Protein 1OE8 (pdb70)

Solvent-accessible surface area: 20324 Å² total; per-residue (Å²): 136,91,26,38,1,4,15,75,50,35,74,14,68,0,3,8,0,20,0,0,3,23,15,25,46,39,139,52,78,82,62,174,14,52,76,157,55,60,100,138,36,92,108,82,7,62,45,13,82,35,8,0,0,57,32,42,43,132,141,43,116,68,156,78,14,23,28,7,18,1,0,0,16,29,10,0,75,74,68,164,11,5,28,69,75,62,95,56,17,17,52,0,2,31,4,2,14,5,0,26,45,0,8,63,13,22,51,96,2,58,163,87,97,117,120,74,71,82,113,34,18,153,132,7,20,125,26,128,2,33,78,4,0,77,16,0,8,101,14,19,121,75,24,132,11,138,2,8,10,7,83,172,22,8,0,0,0,0,4,0,3,10,0,17,20,6,1,42,76,24,50,168,105,37,6,89,83,118,21,90,44,7,89,107,5,72,103,25,0,58,84,58,9,99,129,0,28,138,37,11,83,105,86,116,84,101,89,26,45,0,5,17,78,44,39,72,14,67,0,2,8,0,20,0,0,3,22,14,24,46,36,137,51,78,80,54,173,10,50,76,158,48,67,103,134,30,92,108,80,6,61,45,12,82,35,7,0,0,59,25,40,44,102,139,45,122,67,156,78,15,23,28,7,15,2,0,0,17,23,8,0,77,85,68,160,10,4,27,71,76,59,93,55,17,18,53,0,2,32,3,1,14,5,0,35,42,0,9,58,14,22,52,93,1,54,168,93,94,142,111,76,62,89,101,26,10,156,129,7,21,127,26,125,2,34,78,4,0,79,18,0,9,110,15,18,138,73,25,133,12,138,3,7,10,8,70,155,21,6,0,0,0,0,6,0,4,11,0,18,21,6,1,44,71,19,47,168,105,35,7,86,83,120,26,88,50,8,88,106,5,72,105,29,0,54,85,55,6,102,132,0,29,136,36,11,81,102,84,118

Sequence (409 aa):
DHIKVIYFNGRGRAESIRMTLVAAGVNYEDERISFQDWPKIKPTIPGGRLPAVKITDNHGHVKWMVESLAIARYMAKKHHMMGGTEEEYYNVEKLIGQAEDLEHEYYKTLMKPEEEKQKIIKEILNGKVPVLLDIICESLKASTGKLAVGDKVTLADLVLIAVIDHVTDLDKEFLTGKYPEIHKHRENLLASSPRLAKYLSDRAGDHIKVIYFNGRGRAESIRMTLVAAGVNYEDERISFQDWPKIKPTIPGGRLPAVKITDNHGHVKWMVESLAIARYMAKKHHMMGGTEEEYYNVEKLIGQAEDLEHEYYKTLMKPEEEKQKIIKEILNGKVPVLLDIICESLKASTGKLAVGDKVTLADLVLIAVIDHVTDLDKEFLTGKYPEIHKHRENLLASSPRLAKYLSDRA

InterPro domains:
  IPR004045 Glutathione S-transferase, N-terminal [PF02798] (8-79)
  IPR004045 Glutathione S-transferase, N-terminal [PS50404] (4-86)
  IPR004046 Glutathione S-transferase, C-terminal [PF00043] (103-194)
  IPR010987 Glutathione S-transferase, C-terminal-like [PS50405] (88-211)
  IPR036249 Thioredoxin-like superfamily [SSF52833] (5-83)
  IPR036282 Glutathione S-transferase, C-terminal domain superfamily [SSF47616] (85-206)
  IPR040079 Glutathione transferase family [SFLDS00019] (5-209)
  IPR050213 Glutathione S-transferase superfamily [PTHR11571] (6-206)

Secondary structure (DSSP, 8-state):
-EEEEEES-TTSTTHHHHHHHHHTT---EEEEPPTTTHHHHGGGSTTS-S-EEEEE-TT--EEEEESHHHHHHHHHHHTT-S-SSHHHHHHHHHHHHHHHHHHHHHHTTTT--HHHHHHHHHHHHTTHHHHHHHHHHHHHHT-SSSSSSTTS--HHHHHHHHHHHHHHHH-TTTTTTS-HHHHHHHHHHHHH-HHHHHHHHHH-/--EEEEEES-TTSTTHHHHHHHHHHT---EEEEPPTTTHHHHGGGSTTS-S-EEEEE-TT--EEEEESHHHHHHHHHHHTT-S-SSHHHHHHHHHHHHHHHHHHHHHHTTTT--HHHHHHHHHHHHTTHHHHHHHHHHHHHHT-SSSSSSTTS--HHHHHHHHHHHHHHHH-TTTTTTS-HHHHHHHHHHHHH-HHHHHHHHHH-

Nearest PDB structures (foldseek):
  2f8f-assembly1_A  TM=1.004E+00  e=6.277E-33  Schistosoma haematobium
  2c8u-assembly1_B  TM=1.002E+00  e=1.336E-32  Schistosoma haematobium
  2caq-assembly1_A-2  TM=9.866E-01  e=1.571E-32  Schistosoma haematobium
  8bhz-assembly1_A-2  TM=1.003E+00  e=1.687E-31  Schistosoma haematobium
  1u3i-assembly1_A-2  TM=9.845E-01  e=4.704E-31  Schistosoma mansoni

Foldseek 3Di:
DAKEWEEADPQPLQQLVVLLCLLLVHDYHYHHDYPVCLVVCQVVAVVSDDGKMWDQPPVRDIDIGDDRVVNSVVSLVVRVQCDDDVVLNVLLVVLLVLLVVLVVLLVVQPPDPPVVNLVSLVVPLVHVNVVSLVVNLVCLVPAPDQASHHQAHHSSRSSNVSSVVSNCVSPVCSPPPHSPSSVSNVVSVCVRGVSVVVVVVVVD/DKAKEWEEADPQPLQQLVVLLCLQLVHDYHYHHDYPVCLVPCQVVAVVSDDGKMWMQDPVRDIDIGDDRVVNSVVSQVVRVACDDDVVLNVLLVVLLVLLVVLVVLLVVLPPDPPVVNLVSLVVPLVHCNVVSLVVNLVCLVPAPDQASHHLDHHSSRSSVVSSVVSNCVSPVCSCPPHSVSSVSNVVSVCVRGVSSVCVVVVSD

Radius of gyration: 21.09 Å; Cα contacts (8 Å, |Δi|>4): 585; chains: 2; bounding box: 50×52×49 Å

CATH classification: 3.40.30.10 (+1 more: 1.20.1050.10)

Structure (mmCIF, N/CA/C/O backbone):
data_1OE8
#
_entry.id   1OE8
#
_cell.length_a   53.142
_cell.length_b   77.705
_cell.length_c   53.195
_cell.angle_alpha   90.00
_cell.angle_beta   93.40
_cell.angle_gamma   90.00
#
_symmetry.space_group_name_H-M   'P 1 21 1'
#
loop_
_entity.id
_entity.type
_entity.pdbx_description
1 polymer 'GLUTATHIONE S-TRANSFERASE'
2 non-polymer GLUTATHIONE
3 water water
#
loop_
_atom_site.group_PDB
_atom_site.id
_atom_site.type_symbol
_atom_site.label_atom_id
_atom_site.label_alt_id
_atom_site.label_comp_id
_atom_site.label_asym_id
_atom_site.label_entity_id
_atom_site.label_seq_id
_atom_site.pdbx_PDB_ins_code
_atom_site.Cartn_x
_atom_site.Cartn_y
_atom_site.Cartn_z
_atom_site.occupancy
_atom_site.B_iso_or_equiv
_atom_site.auth_seq_id
_atom_site.auth_comp_id
_atom_site.auth_asym_id
_atom_site.auth_atom_id
_atom_site.pdbx_PDB_model_num
ATOM 1 N N . ASP A 1 4 ? -0.006 12.949 8.862 1.00 56.44 4 ASP A N 1
ATOM 2 C CA . ASP A 1 4 ? 0.775 12.373 9.955 1.00 55.18 4 ASP A CA 1
ATOM 3 C C . ASP A 1 4 ? 2.172 12.950 10.124 1.00 52.35 4 ASP A C 1
ATOM 4 O O . ASP A 1 4 ? 2.934 13.116 9.176 1.00 52.35 4 ASP A O 1
ATOM 9 N N . HIS A 1 5 ? 2.513 13.184 11.370 1.00 47.83 5 HIS A N 1
ATOM 10 C CA . HIS A 1 5 ? 3.850 13.637 11.716 1.00 44.22 5 HIS A CA 1
ATOM 11 C C . HIS A 1 5 ? 4.570 12.473 12.427 1.00 40.10 5 HIS A C 1
ATOM 12 O O . HIS A 1 5 ? 3.895 11.819 13.222 1.00 38.15 5 HIS A O 1
ATOM 19 N N . ILE A 1 6 ? 5.817 12.225 12.092 1.00 34.21 6 ILE A N 1
ATOM 20 C CA . ILE A 1 6 ? 6.506 11.042 12.745 1.00 29.04 6 ILE A CA 1
ATOM 21 C C . ILE A 1 6 ? 7.625 11.609 13.554 1.00 30.70 6 ILE A C 1
ATOM 22 O O . ILE A 1 6 ? 8.400 12.392 13.000 1.00 31.52 6 ILE A O 1
ATOM 27 N N . LYS A 1 7 ? 7.693 11.335 14.884 1.00 29.96 7 LYS A N 1
ATOM 28 C CA . LYS A 1 7 ? 8.821 11.862 15.649 1.00 27.04 7 LYS A CA 1
ATOM 29 C C . LYS A 1 7 ? 9.609 10.625 16.159 1.00 24.85 7 LYS A C 1
ATOM 30 O O . LYS A 1 7 ? 8.907 9.771 16.658 1.00 27.23 7 LYS A O 1
ATOM 36 N N . VAL A 1 8 ? 10.905 10.734 15.975 1.00 23.57 8 VAL A N 1
ATOM 37 C CA . VAL A 1 8 ? 11.723 9.620 16.486 1.00 24.46 8 VAL A CA 1
ATOM 38 C C . VAL A 1 8 ? 12.345 10.108 17.778 1.00 23.89 8 VAL A C 1
ATOM 39 O O . VAL A 1 8 ? 13.192 11.048 17.627 1.00 23.75 8 VAL A O 1
ATOM 43 N N . ILE A 1 9 ? 12.112 9.398 18.881 1.00 21.88 9 ILE A N 1
ATOM 44 C CA . ILE A 1 9 ? 12.548 9.801 20.181 1.00 24.21 9 ILE A CA 1
ATOM 45 C C . ILE A 1 9 ? 13.685 8.860 20.666 1.00 23.65 9 ILE A C 1
ATOM 46 O O . ILE A 1 9 ? 13.436 7.677 20.652 1.00 23.89 9 ILE A O 1
ATOM 51 N N . TYR A 1 10 ? 14.855 9.460 20.915 1.00 22.33 10 TYR A N 1
ATOM 52 C CA . TYR A 1 10 ? 15.968 8.616 21.215 1.00 22.58 10 TYR A CA 1
ATOM 53 C C . TYR A 1 10 ? 17.045 9.331 22.018 1.00 24.66 10 TYR A C 1
ATOM 54 O O . TYR A 1 10 ? 16.958 10.516 22.214 1.00 27.96 10 TYR A O 1
ATOM 71 N N . PHE A 1 11 ? 18.056 8.562 22.445 1.00 24.96 11 PHE A N 1
ATOM 72 C CA . PHE A 1 11 ? 19.131 9.148 23.204 1.00 27.93 11 PHE A CA 1
ATOM 73 C C . PHE A 1 11 ? 20.401 9.200 22.396 1.00 33.75 11 PHE A C 1
ATOM 74 O O . PHE A 1 11 ? 21.077 10.187 22.587 1.00 31.77 11 PHE A O 1
ATOM 89 N N . ASN A 1 12 ? 20.687 8.063 21.723 1.00 34.10 12 ASN A N 1
ATOM 90 C CA . ASN A 1 12 ? 22.024 8.025 21.106 1.00 39.67 12 ASN A CA 1
ATOM 91 C C . ASN A 1 12 ? 21.912 8.371 19.618 1.00 41.06 12 ASN A C 1
ATOM 92 O O . ASN A 1 12 ? 21.140 7.687 18.941 1.00 38.43 12 ASN A O 1
ATOM 97 N N . GLY A 1 13 ? 22.827 9.156 19.115 1.00 44.23 13 GLY A N 1
ATOM 98 C CA . GLY A 1 13 ? 22.860 9.495 17.686 1.00 42.63 13 GLY A CA 1
ATOM 99 C C . GLY A 1 13 ? 23.155 8.283 16.804 1.00 45.46 13 GLY A C 1
ATOM 100 O O . GLY A 1 13 ? 22.777 8.283 15.616 1.00 47.66 13 GLY A O 1
ATOM 101 N N . ARG A 1 14 ? 23.881 7.269 17.286 1.00 41.18 14 ARG A N 1
ATOM 102 C CA . ARG A 1 14 ? 24.053 6.115 16.366 1.00 43.06 14 ARG A CA 1
ATOM 103 C C . ARG A 1 14 ? 23.887 4.838 17.198 1.00 43.11 14 ARG A C 1
ATOM 104 O O . ARG A 1 14 ? 24.877 4.132 17.460 1.00 40.02 14 ARG A O 1
ATOM 112 N N . GLY A 1 15 ? 22.639 4.739 17.670 1.00 38.84 15 GLY A N 1
ATOM 113 C CA . GLY A 1 15 ? 22.295 3.576 18.525 1.00 32.63 15 GLY A CA 1
ATOM 114 C C . GLY A 1 15 ? 21.078 2.916 17.803 1.00 32.93 15 GLY A C 1
ATOM 115 O O . GLY A 1 15 ? 20.987 2.882 16.538 1.00 28.79 15 GLY A O 1
ATOM 116 N N . ARG A 1 16 ? 20.190 2.401 18.641 1.00 27.77 16 ARG A N 1
ATOM 117 C CA . ARG A 1 16 ? 19.101 1.586 18.086 1.00 29.19 16 ARG A CA 1
ATOM 118 C C . ARG A 1 16 ? 18.098 2.287 17.189 1.00 29.37 16 ARG A C 1
ATOM 119 O O . ARG A 1 16 ? 17.468 1.615 16.347 1.00 29.53 16 ARG A O 1
ATOM 134 N N . ALA A 1 17 ? 18.024 3.631 17.244 1.00 25.98 17 ALA A N 1
ATOM 135 C CA . ALA A 1 17 ? 17.117 4.306 16.342 1.00 28.27 17 ALA A CA 1
ATOM 136 C C . ALA A 1 17 ? 17.688 4.391 14.900 1.00 26.19 17 ALA A C 1
ATOM 137 O O . ALA A 1 17 ? 16.893 4.733 14.037 1.00 26.62 17 ALA A O 1
ATOM 139 N N . GLU A 1 18 ? 18.963 4.059 14.657 1.00 25.20 18 GLU A N 1
ATOM 140 C CA . GLU A 1 18 ? 19.524 4.230 13.280 1.00 26.31 18 GLU A CA 1
ATOM 141 C C . GLU A 1 18 ? 18.810 3.409 12.258 1.00 29.98 18 GLU A C 1
ATOM 142 O O . GLU A 1 18 ? 18.616 3.944 11.169 1.00 28.54 18 GLU A O 1
ATOM 148 N N . SER A 1 19 ? 18.352 2.186 12.614 1.00 29.56 19 SER A N 1
ATOM 149 C CA . SER A 1 19 ? 17.598 1.351 11.703 1.00 28.67 19 SER A CA 1
ATOM 150 C C . SER A 1 19 ? 16.262 2.007 11.295 1.00 26.39 19 SER A C 1
ATOM 151 O O . SER A 1 19 ? 15.891 1.947 10.119 1.00 26.00 19 SER A O 1
ATOM 154 N N . ILE A 1 20 ? 15.659 2.718 12.208 1.00 22.64 20 ILE A N 1
ATOM 155 C CA . ILE A 1 20 ? 14.418 3.427 11.997 1.00 24.59 20 ILE A CA 1
ATOM 156 C C . ILE A 1 20 ? 14.705 4.677 11.055 1.00 24.65 20 ILE A C 1
ATOM 157 O O . ILE A 1 20 ? 14.032 4.733 10.096 1.00 25.95 20 ILE A O 1
ATOM 162 N N . ARG A 1 21 ? 15.670 5.424 11.435 1.00 26.26 21 ARG A N 1
ATOM 163 C CA . ARG A 1 21 ? 15.994 6.605 10.579 1.00 26.57 21 ARG A CA 1
ATOM 164 C C . ARG A 1 21 ? 16.376 6.232 9.144 1.00 27.37 21 ARG A C 1
ATOM 165 O O . ARG A 1 21 ? 15.825 6.796 8.225 1.00 29.48 21 ARG A O 1
ATOM 173 N N . MET A 1 22 ? 17.289 5.221 9.051 1.00 24.07 22 MET A N 1
ATOM 174 C CA . MET A 1 22 ? 17.648 4.819 7.701 1.00 25.09 22 MET A CA 1
ATOM 175 C C . MET A 1 22 ? 16.538 4.225 6.874 1.00 25.28 22 MET A C 1
ATOM 176 O O . MET A 1 22 ? 16.546 4.556 5.640 1.00 26.82 22 MET A O 1
ATOM 181 N N . THR A 1 23 ? 15.532 3.508 7.449 1.00 24.22 23 THR A N 1
ATOM 182 C CA . THR A 1 23 ? 14.455 2.948 6.722 1.00 27.73 23 THR A CA 1
ATOM 183 C C . THR A 1 23 ? 13.598 4.109 6.183 1.00 25.58 23 THR A C 1
ATOM 184 O O . THR A 1 23 ? 13.341 4.205 4.983 1.00 29.93 23 THR A O 1
ATOM 188 N N . LEU A 1 24 ? 13.354 5.086 7.048 1.00 24.76 24 LEU A N 1
ATOM 189 C CA . LEU A 1 24 ? 12.509 6.242 6.620 1.00 27.72 24 LEU A CA 1
ATOM 190 C C . LEU A 1 24 ? 13.242 7.043 5.560 1.00 29.68 24 LEU A C 1
ATOM 191 O O . LEU A 1 24 ? 12.693 7.436 4.544 1.00 32.15 24 LEU A O 1
ATOM 196 N N . VAL A 1 25 ? 14.551 7.183 5.694 1.00 25.88 25 VAL A N 1
ATOM 197 C CA . VAL A 1 25 ? 15.361 7.891 4.716 1.00 29.81 25 VAL A CA 1
ATOM 198 C C . VAL A 1 25 ? 15.338 7.219 3.361 1.00 32.68 25 VAL A C 1
ATOM 199 O O . VAL A 1 25 ? 15.123 7.877 2.357 1.00 32.32 25 VAL A O 1
ATOM 203 N N . ALA A 1 26 ? 15.506 5.908 3.326 1.00 31.46 26 ALA A N 1
ATOM 204 C CA . ALA A 1 26 ? 15.557 5.146 2.077 1.00 33.89 26 ALA A CA 1
ATOM 205 C C . ALA A 1 26 ? 14.242 5.193 1.336 1.00 36.77 26 ALA A C 1
ATOM 206 O O . ALA A 1 26 ? 14.095 5.181 0.105 1.00 39.79 26 ALA A O 1
ATOM 208 N N . ALA A 1 27 ? 13.168 5.280 2.111 1.00 37.18 27 ALA A N 1
ATOM 209 C CA . ALA A 1 27 ? 11.821 5.313 1.623 1.00 35.65 27 ALA A CA 1
ATOM 210 C C . ALA A 1 27 ? 11.465 6.760 1.234 1.00 36.28 27 ALA A C 1
ATOM 211 O O . ALA A 1 27 ? 10.359 6.831 0.721 1.00 35.59 27 ALA A O 1
ATOM 213 N N . GLY A 1 28 ? 12.283 7.735 1.630 1.00 32.58 28 GLY A N 1
ATOM 214 C CA . GLY A 1 28 ? 11.840 9.113 1.284 1.00 38.25 28 GLY A CA 1
ATOM 215 C C . GLY A 1 28 ? 10.714 9.607 2.158 1.00 38.31 28 GLY A C 1
ATOM 216 O O . GLY A 1 28 ? 9.937 10.504 1.781 1.00 38.60 28 GLY A O 1
ATOM 217 N N . VAL A 1 29 ? 10.595 9.166 3.432 1.00 35.48 29 VAL A N 1
ATOM 218 C CA . VAL A 1 29 ? 9.542 9.570 4.352 1.00 35.47 29 VAL A CA 1
ATOM 219 C C . VAL A 1 29 ? 10.100 10.527 5.388 1.00 36.63 29 VAL A C 1
ATOM 220 O O . VAL A 1 29 ? 11.199 10.323 5.892 1.00 36.01 29 VAL A O 1
ATOM 224 N N . ASN A 1 30 ? 9.520 11.726 5.557 1.00 36.54 30 ASN A N 1
ATOM 225 C CA . ASN A 1 30 ? 10.152 12.703 6.473 1.00 35.98 30 ASN A CA 1
ATOM 226 C C . ASN A 1 30 ? 9.779 12.399 7.910 1.00 32.61 30 ASN A C 1
ATOM 227 O O . ASN A 1 30 ? 8.698 11.909 8.178 1.00 31.89 30 ASN A O 1
ATOM 232 N N . TYR A 1 31 ? 10.565 12.872 8.867 1.00 30.77 31 TYR A N 1
ATOM 233 C CA . TYR A 1 31 ? 10.288 12.661 10.275 1.00 27.46 31 TYR A CA 1
ATOM 234 C C . TYR A 1 31 ? 11.140 13.714 10.992 1.00 29.89 31 TYR A C 1
ATOM 235 O O . TYR A 1 31 ? 12.107 14.276 10.479 1.00 28.75 31 TYR A O 1
ATOM 244 N N . GLU A 1 32 ? 10.884 13.804 12.292 1.00 30.61 32 GLU A N 1
ATOM 245 C CA . GLU A 1 32 ? 11.525 14.723 13.174 1.00 32.11 32 GLU A CA 1
ATOM 246 C C . GLU A 1 32 ? 12.296 13.959 14.253 1.00 32.69 32 GLU A C 1
ATOM 247 O O . GLU A 1 32 ? 11.751 13.010 14.764 1.00 33.70 32 GLU A O 1
ATOM 253 N N . ASP A 1 33 ? 13.485 14.366 14.527 1.00 31.23 33 ASP A N 1
ATOM 254 C CA . ASP A 1 33 ? 14.365 13.791 15.526 1.00 32.26 33 ASP A CA 1
ATOM 255 C C . ASP A 1 33 ? 14.144 14.491 16.852 1.00 32.56 33 ASP A C 1
ATOM 256 O O . ASP A 1 33 ? 14.188 15.735 16.843 1.00 33.85 33 ASP A O 1
ATOM 261 N N . GLU A 1 34 ? 13.930 13.781 17.938 1.00 25.14 34 GLU A N 1
ATOM 262 C CA . GLU A 1 34 ? 13.867 14.401 19.276 1.00 28.93 34 GLU A CA 1
ATOM 263 C C . GLU A 1 34 ? 14.835 13.662 20.187 1.00 31.57 34 GLU A C 1
ATOM 264 O O . GLU A 1 34 ? 14.618 12.480 20.444 1.00 33.12 34 GLU A O 1
ATOM 270 N N . ARG A 1 35 ? 15.972 14.274 20.471 1.00 29.34 35 ARG A N 1
ATOM 271 C CA . ARG A 1 35 ? 17.004 13.592 21.239 1.00 29.72 35 ARG A CA 1
ATOM 272 C C . ARG A 1 35 ? 16.784 14.018 22.683 1.00 28.84 35 ARG A C 1
ATOM 273 O O . ARG A 1 35 ? 16.559 15.221 23.077 1.00 29.25 35 ARG A O 1
ATOM 281 N N . ILE A 1 36 ? 16.785 12.988 23.507 1.00 26.45 36 ILE A N 1
ATOM 282 C CA . ILE A 1 36 ? 16.573 13.166 24.960 1.00 26.86 36 ILE A CA 1
ATOM 283 C C . ILE A 1 36 ? 17.894 13.182 25.656 1.00 29.09 36 ILE A C 1
ATOM 284 O O . ILE A 1 36 ? 18.666 12.240 25.474 1.00 28.38 36 ILE A O 1
ATOM 289 N N . SER A 1 37 ? 18.135 14.264 26.477 1.00 31.89 37 SER A N 1
ATOM 290 C CA . SER A 1 37 ? 19.380 14.280 27.232 1.00 35.38 37 SER A CA 1
ATOM 291 C C . SER A 1 37 ? 19.295 13.442 28.521 1.00 36.02 37 SER A C 1
ATOM 292 O O . SER A 1 37 ? 18.219 13.059 28.924 1.00 34.46 37 SER A O 1
ATOM 295 N N . PHE A 1 38 ? 20.478 13.125 29.042 1.00 37.40 38 PHE A N 1
ATOM 296 C CA . PHE A 1 38 ? 20.586 12.329 30.265 1.00 42.97 38 PHE A CA 1
ATOM 297 C C . PHE A 1 38 ? 19.871 13.084 31.354 1.00 43.43 38 PHE A C 1
ATOM 298 O O . PHE A 1 38 ? 19.180 12.449 32.171 1.00 46.99 38 PHE A O 1
ATOM 300 N N . GLN A 1 39 ? 19.898 14.414 31.406 1.00 44.62 39 GLN A N 1
ATOM 301 C CA . GLN A 1 39 ? 19.204 15.237 32.361 1.00 42.11 39 GLN A CA 1
ATOM 302 C C . GLN A 1 39 ? 17.704 15.295 32.205 1.00 43.27 39 GLN A C 1
ATOM 303 O O . GLN A 1 39 ? 16.893 15.529 33.154 1.00 45.01 39 GLN A O 1
ATOM 314 N N . ASP A 1 40 ? 17.155 15.025 31.015 1.00 38.74 40 ASP A N 1
ATOM 315 C CA . ASP A 1 40 ? 15.702 15.108 30.892 1.00 34.62 40 ASP A CA 1
ATOM 316 C C . ASP A 1 40 ? 15.070 13.675 31.024 1.00 32.46 40 ASP A C 1
ATOM 317 O O . ASP A 1 40 ? 13.819 13.659 31.102 1.00 34.70 40 ASP A O 1
ATOM 322 N N . TRP A 1 41 ? 15.881 12.665 31.088 1.00 33.36 41 TRP A N 1
ATOM 323 C CA . TRP A 1 41 ? 15.335 11.283 31.121 1.00 33.03 41 TRP A CA 1
ATOM 324 C C . TRP A 1 41 ? 14.425 10.925 32.299 1.00 31.76 41 TRP A C 1
ATOM 325 O O . TRP A 1 41 ? 13.308 10.444 32.091 1.00 30.76 41 TRP A O 1
ATOM 336 N N . PRO A 1 42 ? 14.697 11.344 33.540 1.00 34.90 42 PRO A N 1
ATOM 337 C CA . PRO A 1 42 ? 13.784 11.088 34.648 1.00 34.12 42 PRO A CA 1
ATOM 338 C C . PRO A 1 42 ? 12.362 11.529 34.430 1.00 32.76 42 PRO A C 1
ATOM 339 O O . PRO A 1 42 ? 11.450 10.820 34.788 1.00 33.99 42 PRO A O 1
ATOM 343 N N . LYS A 1 43 ? 12.110 12.709 33.862 1.00 35.83 43 LYS A N 1
ATOM 344 C CA . LYS A 1 43 ? 10.869 13.308 33.586 1.00 35.55 43 LYS A CA 1
ATOM 345 C C . LYS A 1 43 ? 10.143 12.826 32.338 1.00 34.36 43 LYS A C 1
ATOM 346 O O . LYS A 1 43 ? 8.909 12.720 32.321 1.00 33.35 43 LYS A O 1
ATOM 352 N N . ILE A 1 44 ? 11.022 12.416 31.368 1.00 32.75 44 ILE A N 1
ATOM 353 C CA . ILE A 1 44 ? 10.427 11.920 30.113 1.00 31.78 44 ILE A CA 1
ATOM 354 C C . ILE A 1 44 ? 10.097 10.417 30.170 1.00 26.26 44 ILE A C 1
ATOM 355 O O . ILE A 1 44 ? 9.029 10.083 29.671 1.00 28.98 44 ILE A O 1
ATOM 360 N N . LYS A 1 45 ? 10.889 9.657 30.934 1.00 26.84 45 LYS A N 1
ATOM 361 C CA . LYS A 1 45 ? 10.632 8.215 31.069 1.00 27.56 45 LYS A CA 1
ATOM 362 C C . LYS A 1 45 ? 9.226 7.801 31.321 1.00 29.25 45 LYS A C 1
ATOM 363 O O . LYS A 1 45 ? 8.653 7.011 30.607 1.00 25.36 45 LYS A O 1
ATOM 369 N N . PRO A 1 46 ? 8.507 8.335 32.353 1.00 29.30 46 PRO A N 1
ATOM 370 C CA . PRO A 1 46 ? 7.129 8.013 32.616 1.00 29.19 46 PRO A CA 1
ATOM 371 C C . PRO A 1 46 ? 6.188 8.358 31.496 1.00 29.77 46 PRO A C 1
ATOM 372 O O . PRO A 1 46 ? 5.080 7.734 31.447 1.00 32.93 46 PRO A O 1
ATOM 376 N N . THR A 1 47 ? 6.531 9.189 30.545 1.00 28.51 47 THR A N 1
ATOM 377 C CA . THR A 1 47 ? 5.702 9.503 29.426 1.00 33.73 47 THR A CA 1
ATOM 378 C C . THR A 1 47 ? 5.859 8.610 28.218 1.00 32.91 47 THR A C 1
ATOM 379 O O . THR A 1 47 ? 4.978 8.554 27.366 1.00 37.52 47 THR A O 1
ATOM 383 N N . ILE A 1 48 ? 6.908 7.749 28.275 1.00 28.16 48 ILE A N 1
ATOM 384 C CA . ILE A 1 48 ? 7.043 6.869 27.071 1.00 26.31 48 ILE A CA 1
ATOM 385 C C . ILE A 1 48 ? 6.458 5.535 27.374 1.00 26.47 48 ILE A C 1
ATOM 386 O O . ILE A 1 48 ? 6.837 4.834 28.381 1.00 29.76 48 ILE A O 1
ATOM 391 N N . PRO A 1 49 ? 5.514 4.968 26.639 1.00 31.03 49 PRO A N 1
ATOM 392 C CA . PRO A 1 49 ? 4.972 3.650 26.886 1.00 31.37 49 PRO A CA 1
ATOM 393 C C . PRO A 1 49 ? 6.06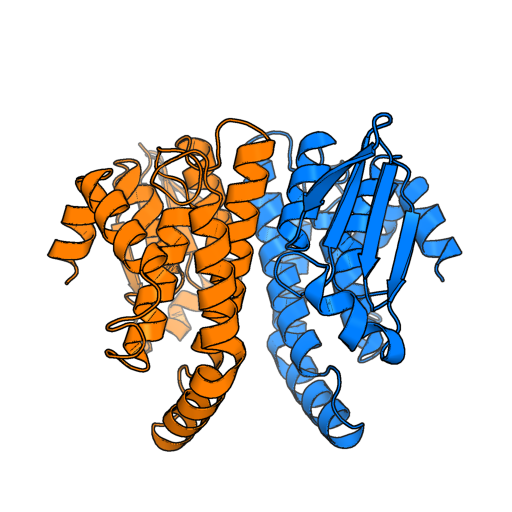1 2.574 26.979 1.00 28.58 49 PRO A C 1
ATOM 394 O O . PRO A 1 49 ? 6.845 2.629 26.040 1.00 30.05 49 PRO A O 1
ATOM 398 N N . GLY A 1 50 ? 6.161 1.824 28.056 1.00 29.77 50 GLY A N 1
ATOM 399 C CA . GLY A 1 50 ? 7.241 0.865 28.161 1.00 30.35 50 GLY A CA 1
ATOM 400 C C . GLY A 1 50 ? 8.466 1.441 28.842 1.00 26.50 50 GLY A C 1
ATOM 401 O O . GLY A 1 50 ? 9.272 0.591 29.251 1.00 27.40 50 GLY A O 1
ATOM 402 N N . GLY A 1 51 ? 8.641 2.748 28.963 1.00 25.64 51 GLY A N 1
ATOM 403 C CA . GLY A 1 51 ? 9.730 3.381 29.612 1.00 26.93 51 GLY A CA 1
ATOM 404 C C . GLY A 1 51 ? 11.100 3.181 28.993 1.00 25.65 51 GLY A C 1
ATOM 405 O O . GLY A 1 51 ? 12.049 3.359 29.707 1.00 25.06 51 GLY A O 1
ATOM 406 N N . ARG A 1 52 ? 11.152 2.857 27.672 1.00 24.48 52 ARG A N 1
ATOM 407 C CA . ARG A 1 52 ? 12.479 2.692 27.095 1.00 25.63 52 ARG A CA 1
ATOM 408 C C . ARG A 1 52 ? 12.545 3.351 25.684 1.00 23.59 52 ARG A C 1
ATOM 409 O O . ARG A 1 52 ? 11.477 3.556 25.081 1.00 25.62 52 ARG A O 1
ATOM 417 N N . LEU A 1 53 ? 13.730 3.808 25.309 1.00 20.00 53 LEU A N 1
ATOM 418 C CA . LEU A 1 53 ? 13.844 4.415 23.948 1.00 21.36 53 LEU A CA 1
ATOM 419 C C . LEU A 1 53 ? 14.658 3.385 23.093 1.00 20.96 53 LEU A C 1
ATOM 420 O O . LEU A 1 53 ? 15.455 2.601 23.617 1.00 24.62 53 LEU A O 1
ATOM 425 N N . PRO A 1 54 ? 14.595 3.514 21.763 1.00 21.39 54 PRO A N 1
ATOM 426 C CA . PRO A 1 54 ? 13.868 4.607 21.125 1.00 20.10 54 PRO A CA 1
ATOM 427 C C . PRO A 1 54 ? 12.369 4.250 21.039 1.00 22.18 54 PRO A C 1
ATOM 428 O O . PRO A 1 54 ? 11.931 3.174 21.290 1.00 23.81 54 PRO A O 1
ATOM 432 N N . ALA A 1 55 ? 11.614 5.339 20.744 1.00 21.46 55 ALA A N 1
ATOM 433 C CA . ALA A 1 55 ? 10.169 5.182 20.598 1.00 21.74 55 ALA A CA 1
ATOM 434 C C . ALA A 1 55 ? 9.713 6.118 19.423 1.00 26.01 55 ALA A C 1
ATOM 435 O O . ALA A 1 55 ? 10.499 7.002 19.153 1.00 24.07 55 ALA A O 1
ATOM 437 N N . VAL A 1 56 ? 8.614 5.735 18.750 1.00 23.46 56 VAL A N 1
ATOM 438 C CA . VAL A 1 56 ? 8.244 6.689 17.657 1.00 23.08 56 VAL A CA 1
ATOM 439 C C . VAL A 1 56 ? 6.801 7.114 18.034 1.00 24.22 56 VAL A C 1
ATOM 440 O O . VAL A 1 56 ? 6.021 6.302 18.457 1.00 25.43 56 VAL A O 1
ATOM 444 N N . LYS A 1 57 ? 6.615 8.458 17.915 1.00 23.62 57 LYS A N 1
ATOM 445 C CA . LYS A 1 57 ? 5.341 9.070 18.265 1.00 27.07 57 LYS A CA 1
ATOM 446 C C . LYS A 1 57 ? 4.729 9.572 16.996 1.00 28.79 57 LYS A C 1
ATOM 447 O O . LYS A 1 57 ? 5.341 10.312 16.237 1.00 31.50 57 LYS A O 1
ATOM 453 N N . ILE A 1 58 ? 3.555 9.082 16.619 1.00 30.09 58 ILE A N 1
ATOM 454 C CA . ILE A 1 58 ? 2.961 9.491 15.371 1.00 31.87 58 ILE A CA 1
ATOM 455 C C . ILE A 1 58 ? 1.671 10.266 15.692 1.00 32.19 58 ILE A C 1
ATOM 456 O O . ILE A 1 58 ? 0.776 9.780 16.342 1.00 32.15 58 ILE A O 1
ATOM 461 N N . THR A 1 59 ? 1.726 11.529 15.246 1.00 36.18 59 THR A N 1
ATOM 462 C CA . THR A 1 59 ? 0.593 12.431 15.577 1.00 36.02 59 THR A CA 1
ATOM 463 C C . THR A 1 59 ? -0.148 12.733 14.282 1.00 36.67 59 THR A C 1
ATOM 464 O O . THR A 1 59 ? 0.550 13.236 13.438 1.00 38.13 59 THR A O 1
ATOM 468 N N . ASP A 1 60 ? -1.441 12.395 14.154 1.00 39.27 60 ASP A N 1
ATOM 469 C CA . ASP A 1 60 ? -2.072 12.721 12.850 1.00 42.12 60 ASP A CA 1
ATOM 470 C C . ASP A 1 60 ? -2.474 14.194 12.866 1.00 45.96 60 ASP A C 1
ATOM 471 O O . ASP A 1 60 ? -2.519 14.814 13.951 1.00 43.80 60 ASP A O 1
ATOM 476 N N . ASN A 1 61 ? -2.984 14.720 11.759 1.00 49.20 61 ASN A N 1
ATOM 477 C CA . ASN A 1 61 ? -3.463 16.119 11.772 1.00 53.66 61 ASN A CA 1
ATOM 478 C C . ASN A 1 61 ? -4.652 16.461 12.645 1.00 54.54 61 ASN A C 1
ATOM 479 O O . ASN A 1 61 ? -5.093 17.627 12.760 1.00 55.52 61 ASN A O 1
ATOM 484 N N . HIS A 1 62 ? -5.261 15.547 13.395 1.00 54.26 62 HIS A N 1
ATOM 485 C CA . HIS A 1 62 ? -6.271 15.749 14.386 1.00 54.14 62 HIS A CA 1
ATOM 486 C C . HIS A 1 62 ? -5.610 15.669 15.772 1.00 54.32 62 HIS A C 1
ATOM 487 O O . HIS A 1 62 ? -6.247 15.701 16.832 1.00 57.11 62 HIS A O 1
ATOM 494 N N . GLY A 1 63 ? -4.300 15.408 15.741 1.00 52.68 63 GLY A N 1
ATOM 495 C CA . GLY A 1 63 ? -3.486 15.361 16.942 1.00 50.33 63 GLY A CA 1
ATOM 496 C C . GLY A 1 63 ? -3.701 14.099 17.759 1.00 47.32 63 GLY A C 1
ATOM 497 O O . GLY A 1 63 ? -3.589 14.179 18.989 1.00 49.10 63 GLY A O 1
ATOM 498 N N . HIS A 1 64 ? -4.196 13.052 17.134 1.00 43.73 64 HIS A N 1
ATOM 499 C CA . HIS A 1 64 ? -4.399 11.781 17.804 1.00 44.05 64 HIS A CA 1
ATOM 500 C C . HIS A 1 64 ? -2.977 11.157 17.786 1.00 39.34 64 HIS A C 1
ATOM 501 O O . HIS A 1 64 ? -2.422 11.303 16.736 1.00 39.02 64 HIS A O 1
ATOM 508 N N . VAL A 1 65 ? -2.570 10.580 18.887 1.00 37.82 65 VAL A N 1
ATOM 509 C CA . VAL A 1 65 ? -1.187 10.001 18.968 1.00 35.05 65 VAL A CA 1
ATOM 510 C C . VAL A 1 65 ? -1.227 8.490 18.937 1.00 32.17 65 VAL A C 1
ATOM 511 O O . VAL A 1 65 ? -2.109 7.773 19.447 1.00 31.57 65 VAL A O 1
ATOM 515 N N . LYS A 1 66 ? -0.245 7.892 18.176 1.00 33.01 66 LYS A N 1
ATOM 516 C CA . LYS A 1 66 ? -0.094 6.450 18.132 1.00 30.12 66 LYS A CA 1
ATOM 517 C C . LYS A 1 66 ? 1.402 6.298 18.567 1.00 28.19 66 LYS A C 1
ATOM 518 O O . LYS A 1 66 ? 2.170 7.039 17.998 1.00 30.56 66 LYS A O 1
ATOM 524 N N . TRP A 1 67 ? 1.594 5.398 19.523 1.00 26.92 67 TRP A N 1
ATOM 525 C CA . TRP A 1 67 ? 3.032 5.232 19.835 1.00 25.93 67 TRP A CA 1
ATOM 526 C C . TRP A 1 67 ? 3.480 3.877 19.343 1.00 24.78 67 TRP A C 1
ATOM 527 O O . TRP A 1 67 ? 2.779 2.890 19.387 1.00 31.27 67 TRP A O 1
ATOM 538 N N . MET A 1 68 ? 4.767 3.870 18.959 1.00 22.42 68 MET A N 1
ATOM 539 C CA . MET A 1 68 ? 5.369 2.585 18.560 1.00 23.52 68 MET A CA 1
ATOM 540 C C . MET A 1 68 ? 6.664 2.491 19.328 1.00 24.48 68 MET A C 1
ATOM 541 O O . MET A 1 68 ? 7.463 3.440 19.526 1.00 24.64 68 MET A O 1
ATOM 546 N N . VAL A 1 69 ? 6.921 1.240 19.813 1.00 22.76 69 VAL A N 1
ATOM 547 C CA . VAL A 1 69 ? 8.202 0.985 20.500 1.00 22.29 69 VAL A CA 1
ATOM 548 C C . VAL A 1 69 ? 8.807 -0.316 19.967 1.00 23.85 69 VAL A C 1
ATOM 549 O O . VAL A 1 69 ? 8.131 -1.083 19.242 1.00 25.82 69 VAL A O 1
ATOM 553 N N . GLU A 1 70 ? 10.030 -0.529 20.419 1.00 22.35 70 GLU A N 1
ATOM 554 C CA . GLU A 1 70 ? 10.827 -1.730 20.065 1.00 22.42 70 GLU A CA 1
ATOM 555 C C . GLU A 1 70 ? 11.441 -1.470 18.689 1.00 18.26 70 GLU A C 1
ATOM 556 O O . GLU A 1 70 ? 10.828 -1.667 17.623 1.00 21.83 70 GLU A O 1
ATOM 562 N N . SER A 1 71 ? 12.757 -1.058 18.726 1.00 19.01 71 SER A N 1
ATOM 563 C CA . SER A 1 71 ? 13.341 -0.497 17.531 1.00 19.78 71 SER A CA 1
ATOM 564 C C . SER A 1 71 ? 13.190 -1.285 16.267 1.00 20.95 71 SER A C 1
ATOM 565 O O . SER A 1 71 ? 12.875 -0.703 15.238 1.00 20.59 71 SER A O 1
ATOM 568 N N . LEU A 1 72 ? 13.596 -2.567 16.336 1.00 20.49 72 LEU A N 1
ATOM 569 C CA . LEU A 1 72 ? 13.535 -3.248 15.019 1.00 20.90 72 LEU A CA 1
ATOM 570 C C . LEU A 1 72 ? 12.134 -3.713 14.710 1.00 22.75 72 LEU A C 1
ATOM 571 O O . LEU A 1 72 ? 11.871 -4.092 13.541 1.00 22.81 72 LEU A O 1
ATOM 576 N N . ALA A 1 73 ? 11.160 -3.722 15.605 1.00 22.06 73 ALA A N 1
ATOM 577 C CA . ALA A 1 73 ? 9.725 -4.001 15.329 1.00 21.91 73 ALA A CA 1
ATOM 578 C C . ALA A 1 73 ? 9.175 -2.751 14.554 1.00 22.57 73 ALA A C 1
ATOM 579 O O . ALA A 1 73 ? 8.740 -2.893 13.460 1.00 23.64 73 ALA A O 1
ATOM 581 N N . ILE A 1 74 ? 9.613 -1.563 14.914 1.00 20.74 74 ILE A N 1
ATOM 582 C CA . ILE A 1 74 ? 9.222 -0.315 14.228 1.00 21.30 74 ILE A CA 1
ATOM 583 C C . ILE A 1 74 ? 9.858 -0.342 12.858 1.00 23.49 74 ILE A C 1
ATOM 584 O O . ILE A 1 74 ? 9.272 -0.077 11.780 1.00 23.06 74 ILE A O 1
ATOM 589 N N . ALA A 1 75 ? 11.237 -0.665 12.842 1.00 19.88 75 ALA A N 1
ATOM 590 C CA . ALA A 1 75 ? 11.873 -0.676 11.490 1.00 23.02 75 ALA A CA 1
ATOM 591 C C . ALA A 1 75 ? 11.230 -1.647 10.544 1.00 22.24 75 ALA A C 1
ATOM 592 O O . ALA A 1 75 ? 11.141 -1.402 9.345 1.00 20.91 75 ALA A O 1
ATOM 594 N N . ARG A 1 76 ? 10.945 -2.923 11.009 1.00 23.49 76 ARG A N 1
ATOM 595 C CA . ARG A 1 76 ? 10.287 -3.853 10.080 1.00 22.37 76 ARG A CA 1
ATOM 596 C C . ARG A 1 76 ? 8.845 -3.482 9.624 1.00 22.43 76 ARG A C 1
ATOM 597 O O . ARG A 1 76 ? 8.631 -3.620 8.386 1.00 26.08 76 ARG A O 1
ATOM 605 N N . TYR A 1 77 ? 8.139 -2.757 10.508 1.00 23.24 77 TYR A N 1
ATOM 606 C CA . TYR A 1 77 ? 6.815 -2.303 10.092 1.00 25.64 77 TYR A CA 1
ATOM 607 C C . TYR A 1 77 ? 6.990 -1.220 8.985 1.00 25.49 77 TYR A C 1
ATOM 608 O O . TYR A 1 77 ? 6.333 -1.366 7.891 1.00 29.62 77 TYR A O 1
ATOM 617 N N . MET A 1 78 ? 7.927 -0.312 9.182 1.00 26.15 78 MET A N 1
ATOM 618 C CA . MET A 1 78 ? 8.108 0.766 8.158 1.00 28.11 78 MET A CA 1
ATOM 619 C C . MET A 1 78 ? 8.672 0.181 6.898 1.00 26.45 78 MET A C 1
ATOM 620 O O . MET A 1 78 ? 8.392 0.481 5.752 1.00 27.83 78 MET A O 1
ATOM 628 N N . ALA A 1 79 ? 9.647 -0.772 7.060 1.00 24.39 79 ALA A N 1
ATOM 629 C CA . ALA A 1 79 ? 10.184 -1.406 5.842 1.00 25.57 79 ALA A CA 1
ATOM 630 C C . ALA A 1 79 ? 9.115 -2.210 5.161 1.00 25.51 79 ALA A C 1
ATOM 631 O O . ALA A 1 79 ? 9.088 -2.127 3.864 1.00 27.14 79 ALA A O 1
ATOM 633 N N . LYS A 1 80 ? 8.287 -2.921 5.806 1.00 26.98 80 LYS A N 1
ATOM 634 C CA . LYS A 1 80 ? 7.202 -3.704 5.169 1.00 29.37 80 LYS A CA 1
ATOM 635 C C . LYS A 1 80 ? 6.272 -2.744 4.380 1.00 30.09 80 LYS A C 1
ATOM 636 O O . LYS A 1 80 ? 6.094 -2.996 3.170 1.00 34.52 80 LYS A O 1
ATOM 642 N N . LYS A 1 81 ? 5.955 -1.685 5.020 1.00 30.09 81 LYS A N 1
ATOM 643 C CA . LYS A 1 81 ? 5.169 -0.633 4.350 1.00 37.34 81 LYS A CA 1
ATOM 644 C C . LYS A 1 81 ? 5.854 -0.117 3.120 1.00 36.66 81 LYS A C 1
ATOM 645 O O . LYS A 1 81 ? 5.154 0.312 2.163 1.00 40.43 81 LYS A O 1
ATOM 651 N N . HIS A 1 82 ? 7.177 0.011 3.024 1.00 33.87 82 HIS A N 1
ATOM 652 C CA . HIS A 1 82 ? 7.874 0.530 1.879 1.00 34.28 82 HIS A CA 1
ATOM 653 C C . HIS A 1 82 ? 8.648 -0.487 1.041 1.00 35.19 82 HIS A C 1
ATOM 654 O O . HIS A 1 82 ? 9.677 -0.168 0.461 1.00 33.12 82 HIS A O 1
ATOM 661 N N . HIS A 1 83 ? 8.139 -1.746 0.981 1.00 33.63 83 HIS A N 1
ATOM 662 C CA . HIS A 1 83 ? 8.664 -2.774 0.147 1.00 36.31 83 HIS A CA 1
ATOM 663 C C . HIS A 1 83 ? 10.161 -2.980 0.317 1.00 31.59 83 HIS A C 1
ATOM 664 O O . HIS A 1 83 ? 10.914 -3.232 -0.555 1.00 32.22 83 HIS A O 1
ATOM 671 N N . MET A 1 84 ? 10.569 -3.072 1.611 1.00 28.60 84 MET A N 1
ATOM 672 C CA . MET A 1 84 ? 11.968 -3.308 1.970 1.00 25.77 84 MET A CA 1
ATOM 673 C C . MET A 1 84 ? 12.038 -4.543 2.929 1.00 27.03 84 MET A C 1
ATOM 674 O O . MET A 1 84 ? 13.131 -4.629 3.516 1.00 25.13 84 MET A O 1
ATOM 679 N N . MET A 1 85 ? 11.096 -5.410 2.826 1.00 26.07 85 MET A N 1
ATOM 680 C CA . MET A 1 85 ? 11.228 -6.658 3.633 1.00 28.01 85 MET A CA 1
ATOM 681 C C . MET A 1 85 ? 11.222 -7.886 2.705 1.00 27.87 85 MET A C 1
ATOM 682 O O . MET A 1 85 ? 10.882 -8.997 3.170 1.00 28.76 85 MET A O 1
ATOM 687 N N . GLY A 1 86 ? 11.583 -7.738 1.451 1.00 28.97 86 GLY A N 1
ATOM 688 C CA . GLY A 1 86 ? 11.711 -8.795 0.471 1.00 31.50 86 GLY A CA 1
ATOM 689 C C . GLY A 1 86 ? 10.408 -8.770 -0.384 1.00 32.55 86 GLY A C 1
ATOM 690 O O . GLY A 1 86 ? 9.331 -8.454 0.087 1.00 33.65 86 GLY A O 1
ATOM 691 N N . GLY A 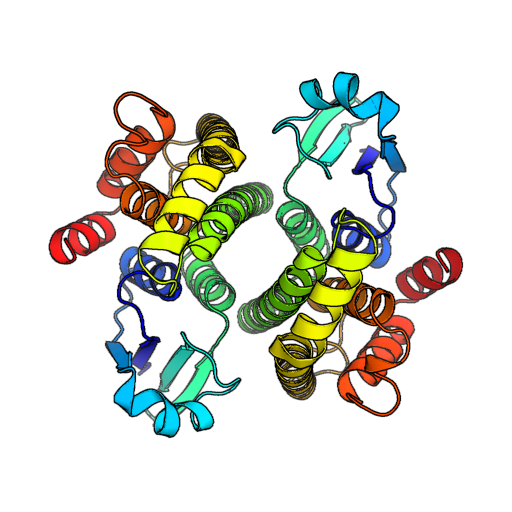1 87 ? 10.591 -9.381 -1.575 1.00 33.90 87 GLY A N 1
ATOM 692 C CA . GLY A 1 87 ? 9.447 -9.473 -2.475 1.00 38.05 87 GLY A CA 1
ATOM 693 C C . GLY A 1 87 ? 8.791 -10.821 -2.506 1.00 39.46 87 GLY A C 1
ATOM 694 O O . GLY A 1 87 ? 7.713 -11.007 -3.108 1.00 43.94 87 GLY A O 1
ATOM 695 N N . THR A 1 88 ? 9.446 -11.879 -1.985 1.00 34.10 88 THR A N 1
ATOM 696 C CA . THR A 1 88 ? 8.857 -13.180 -1.894 1.00 36.21 88 THR A CA 1
ATOM 697 C C . THR A 1 88 ? 9.074 -13.677 -0.442 1.00 33.75 88 THR A C 1
ATOM 698 O O . THR A 1 88 ? 9.907 -13.028 0.207 1.00 33.32 88 THR A O 1
ATOM 702 N N . GLU A 1 89 ? 8.465 -14.763 -0.092 1.00 32.47 89 GLU A N 1
ATOM 703 C CA . GLU A 1 89 ? 8.745 -15.336 1.248 1.00 31.45 89 GLU A CA 1
ATOM 704 C C . GLU A 1 89 ? 10.195 -15.780 1.335 1.00 32.54 89 GLU A C 1
ATOM 705 O O . GLU A 1 89 ? 10.749 -15.732 2.501 1.00 33.58 89 GLU A O 1
ATOM 711 N N . GLU A 1 90 ? 10.853 -16.287 0.318 1.00 30.18 90 GLU A N 1
ATOM 712 C CA . GLU A 1 90 ? 12.275 -16.660 0.352 1.00 30.81 90 GLU A CA 1
ATOM 713 C C . GLU A 1 90 ? 13.134 -15.411 0.597 1.00 31.39 90 GLU A C 1
ATOM 714 O O . GLU A 1 90 ? 14.138 -15.522 1.302 1.00 28.71 90 GLU A O 1
ATOM 720 N N . GLU A 1 91 ? 12.868 -14.316 -0.127 1.00 26.26 91 GLU A N 1
ATOM 721 C CA . GLU A 1 91 ? 13.682 -13.101 0.155 1.00 29.64 91 GLU A CA 1
ATOM 722 C C . GLU A 1 91 ? 13.398 -12.646 1.588 1.00 26.95 91 GLU A C 1
ATOM 723 O O . GLU A 1 91 ? 14.385 -12.130 2.151 1.00 25.11 91 GLU A O 1
ATOM 729 N N . TYR A 1 92 ? 12.175 -12.644 2.051 1.00 27.58 92 TYR A N 1
ATOM 730 C CA . TYR A 1 92 ? 11.899 -12.314 3.454 1.00 26.83 92 TYR A CA 1
ATOM 731 C C . TYR A 1 92 ? 12.718 -13.168 4.387 1.00 25.23 92 TYR A C 1
ATOM 732 O O . TYR A 1 92 ? 13.311 -12.614 5.331 1.00 23.82 92 TYR A O 1
ATOM 741 N N . TYR A 1 93 ? 12.879 -14.466 4.154 1.00 25.01 93 TYR A N 1
ATOM 742 C CA . TYR A 1 93 ? 13.737 -15.282 5.038 1.00 26.96 93 TYR A CA 1
ATOM 743 C C . TYR A 1 93 ? 15.157 -14.774 5.004 1.00 25.39 93 TYR A C 1
ATOM 744 O O . TYR A 1 93 ? 15.816 -14.577 6.053 1.00 24.49 93 TYR A O 1
ATOM 753 N N . ASN A 1 94 ? 15.686 -14.449 3.779 1.00 24.02 94 ASN A N 1
ATOM 754 C CA . ASN A 1 94 ? 17.079 -14.037 3.649 1.00 23.13 94 ASN A CA 1
ATOM 755 C C . ASN A 1 94 ? 17.270 -12.669 4.315 1.00 22.42 94 ASN A C 1
ATOM 756 O O . ASN A 1 94 ? 18.340 -12.311 4.790 1.00 23.24 94 ASN A O 1
ATOM 761 N N . VAL A 1 95 ? 16.249 -11.809 4.243 1.00 21.74 95 VAL A N 1
ATOM 762 C CA . VAL A 1 95 ? 16.323 -10.482 4.908 1.00 20.09 95 VAL A CA 1
ATOM 763 C C . VAL A 1 95 ? 16.424 -10.790 6.430 1.00 22.68 95 VAL A C 1
ATOM 764 O O . VAL A 1 95 ? 17.317 -10.198 7.036 1.00 21.94 95 VAL A O 1
ATOM 768 N N . GLU A 1 96 ? 15.572 -11.621 6.917 1.00 21.09 96 GLU A N 1
ATOM 769 C CA . GLU A 1 96 ? 15.624 -11.924 8.384 1.00 18.88 96 GLU A CA 1
ATOM 770 C C . GLU A 1 96 ? 16.890 -12.671 8.820 1.00 21.35 96 GLU A C 1
ATOM 771 O O . GLU A 1 96 ? 17.473 -12.491 9.900 1.00 20.15 96 GLU A O 1
ATOM 777 N N . LYS A 1 97 ? 17.475 -13.429 7.935 1.00 20.02 97 LYS A N 1
ATOM 778 C CA . LYS A 1 97 ? 18.681 -14.204 8.216 1.00 21.12 97 LYS A CA 1
ATOM 779 C C . LYS A 1 97 ? 19.818 -13.224 8.475 1.00 22.95 97 LYS A C 1
ATOM 780 O O . LYS A 1 97 ? 20.517 -13.217 9.449 1.00 22.28 97 LYS A O 1
ATOM 786 N N . LEU A 1 98 ? 19.886 -12.186 7.589 1.00 20.83 98 LEU A N 1
ATOM 787 C CA . LEU A 1 98 ? 21.027 -11.265 7.703 1.00 19.01 98 LEU A CA 1
ATOM 788 C C . LEU A 1 98 ? 20.766 -10.348 8.886 1.00 22.01 98 LEU A C 1
ATOM 789 O O . LEU A 1 98 ? 21.725 -9.953 9.507 1.00 23.79 98 LEU A O 1
ATOM 798 N N . ILE A 1 99 ? 19.514 -9.980 9.138 1.00 18.68 99 ILE A N 1
ATOM 799 C CA . ILE A 1 99 ? 19.246 -9.120 10.278 1.00 20.16 99 ILE A CA 1
ATOM 800 C C . ILE A 1 99 ? 19.718 -9.891 11.503 1.00 23.20 99 ILE A C 1
ATOM 801 O O . ILE A 1 99 ? 20.307 -9.252 12.446 1.00 22.41 99 ILE A O 1
ATOM 806 N N . GLY A 1 100 ? 19.367 -11.193 11.585 1.00 21.49 100 GLY A N 1
ATOM 807 C CA . GLY A 1 100 ? 19.728 -11.925 12.837 1.00 20.19 100 GLY A CA 1
ATOM 808 C C . GLY A 1 100 ? 21.276 -11.994 13.012 1.00 23.31 100 GLY A C 1
ATOM 809 O O . GLY A 1 100 ? 21.750 -11.863 14.134 1.00 22.09 100 GLY A O 1
ATOM 810 N N . GLN A 1 101 ? 21.963 -12.131 11.845 1.00 20.95 101 GLN A N 1
ATOM 811 C CA . GLN A 1 101 ? 23.425 -12.195 11.882 1.00 21.02 101 GLN A CA 1
ATOM 812 C C . GLN A 1 101 ? 23.978 -10.879 12.362 1.00 20.12 101 GLN A C 1
ATOM 813 O O . GLN A 1 101 ? 24.895 -10.763 13.209 1.00 22.85 101 GLN A O 1
ATOM 819 N N . ALA A 1 102 ? 23.504 -9.781 11.787 1.00 21.14 102 ALA A N 1
ATOM 820 C CA . ALA A 1 102 ? 23.879 -8.428 12.199 1.00 21.35 102 ALA A CA 1
ATOM 821 C C . ALA A 1 102 ? 23.511 -8.230 13.675 1.00 24.39 102 ALA A C 1
ATOM 822 O O . ALA A 1 102 ? 24.296 -7.530 14.322 1.00 22.90 102 ALA A O 1
ATOM 824 N N . GLU A 1 103 ? 22.343 -8.687 14.147 1.00 19.22 103 GLU A N 1
ATOM 825 C CA . GLU A 1 103 ? 22.033 -8.374 15.609 1.00 21.50 103 GLU A CA 1
ATOM 826 C C . GLU A 1 103 ? 22.958 -9.153 16.508 1.00 21.81 103 GLU A C 1
ATOM 827 O O . GLU A 1 103 ? 23.309 -8.706 17.621 1.00 23.20 103 GLU A O 1
ATOM 833 N N . ASP A 1 104 ? 23.468 -10.303 16.081 1.00 23.94 104 ASP A N 1
ATOM 834 C CA . ASP A 1 104 ? 24.344 -11.086 16.939 1.00 23.11 104 ASP A CA 1
ATOM 835 C C . ASP A 1 104 ? 25.682 -10.299 16.931 1.00 22.38 104 ASP A C 1
ATOM 836 O O . ASP A 1 104 ? 26.171 -10.137 18.034 1.00 24.88 104 ASP A O 1
ATOM 841 N N . LEU A 1 105 ? 26.018 -9.640 15.829 1.00 19.43 105 LEU A N 1
ATOM 842 C CA . LEU A 1 105 ? 27.261 -8.839 15.934 1.00 20.10 105 LEU A CA 1
ATOM 843 C C . LEU A 1 105 ? 27.057 -7.649 16.864 1.00 22.21 105 LEU A C 1
ATOM 844 O O . LEU A 1 105 ? 27.917 -7.215 17.616 1.00 24.26 105 LEU A O 1
ATOM 849 N N . GLU A 1 106 ? 25.874 -6.978 16.766 1.00 21.78 106 GLU A N 1
ATOM 850 C CA . GLU A 1 106 ? 25.528 -5.788 17.563 1.00 22.65 106 GLU A CA 1
ATOM 851 C C . GLU A 1 106 ? 25.591 -6.264 19.025 1.00 25.31 106 GLU A C 1
ATOM 852 O O . GLU A 1 106 ? 26.005 -5.384 19.767 1.00 26.24 106 GLU A O 1
ATOM 858 N N . HIS A 1 107 ? 25.121 -7.458 19.357 1.00 24.28 107 HIS A N 1
ATOM 859 C CA . HIS A 1 107 ? 25.144 -7.822 20.788 1.00 27.81 107 HIS A CA 1
ATOM 860 C C . HIS A 1 107 ? 26.559 -7.925 21.333 1.00 30.29 107 HIS A C 1
ATOM 861 O O . HIS A 1 107 ? 26.803 -7.574 22.538 1.00 30.68 107 HIS A O 1
ATOM 868 N N . GLU A 1 108 ? 27.563 -8.253 20.528 1.00 28.77 108 GLU A N 1
ATOM 869 C CA . GLU A 1 108 ? 28.970 -8.245 21.005 1.00 28.01 108 GLU A CA 1
ATOM 870 C C . GLU A 1 108 ? 29.351 -6.793 21.217 1.00 28.79 108 GLU A C 1
ATOM 871 O O . GLU A 1 108 ? 29.938 -6.477 22.263 1.00 31.58 108 GLU A O 1
ATOM 877 N N . TYR A 1 109 ? 29.033 -5.887 20.276 1.00 27.56 109 TYR A N 1
ATOM 878 C CA . TYR A 1 109 ? 29.316 -4.469 20.469 1.00 30.20 109 TYR A CA 1
ATOM 879 C C . TYR A 1 109 ? 28.664 -3.941 21.721 1.00 30.97 109 TYR A C 1
ATOM 880 O O . TYR A 1 109 ? 29.288 -3.149 22.447 1.00 31.04 109 TYR A O 1
ATOM 889 N N . TYR A 1 110 ? 27.389 -4.312 21.954 1.00 29.76 110 TYR A N 1
ATOM 890 C CA . TYR A 1 110 ? 26.799 -3.791 23.202 1.00 32.53 110 TYR A CA 1
ATOM 891 C C . TYR A 1 110 ? 27.523 -4.156 24.469 1.00 32.94 110 TYR A C 1
ATOM 892 O O . TYR A 1 110 ? 27.339 -3.350 25.453 1.00 33.39 110 TYR A O 1
ATOM 901 N N . LYS A 1 111 ? 28.327 -5.163 24.534 1.00 34.82 111 LYS A N 1
ATOM 902 C CA . LYS A 1 111 ? 29.082 -5.555 25.709 1.00 36.78 111 LYS A CA 1
ATOM 903 C C . LYS A 1 111 ? 30.062 -4.447 26.120 1.00 39.05 111 LYS A C 1
ATOM 904 O O . LYS A 1 111 ? 30.355 -4.343 27.309 1.00 40.77 111 LYS A O 1
ATOM 910 N N . THR A 1 112 ? 30.440 -3.602 25.168 1.00 36.83 112 THR A N 1
ATOM 911 C CA . THR A 1 112 ? 31.374 -2.482 25.456 1.00 37.50 112 THR A CA 1
ATOM 912 C C . THR A 1 112 ? 30.786 -1.169 25.915 1.00 38.35 112 THR A C 1
ATOM 913 O O . THR A 1 112 ? 31.528 -0.164 26.130 1.00 39.81 112 THR A O 1
ATOM 917 N N . LEU A 1 113 ? 29.492 -0.954 25.951 1.00 36.45 113 LEU A N 1
ATOM 918 C CA . LEU A 1 113 ? 28.873 0.329 26.136 1.00 40.14 113 LEU A CA 1
ATOM 919 C C . LEU A 1 113 ? 28.667 0.815 27.572 1.00 41.96 113 LEU A C 1
ATOM 920 O O . LEU A 1 113 ? 28.523 -0.024 28.442 1.00 41.86 113 LEU A O 1
ATOM 925 N N . MET A 1 114 ? 28.760 2.146 27.717 1.00 43.58 114 MET A N 1
ATOM 926 C CA . MET A 1 114 ? 28.555 2.696 29.066 1.00 47.91 114 MET A CA 1
ATOM 927 C C . MET A 1 114 ? 29.364 1.948 30.104 1.00 48.77 114 MET A C 1
ATOM 928 O O . MET A 1 114 ? 28.928 1.560 31.198 1.00 52.70 114 MET A O 1
ATOM 933 N N . LYS A 1 115 ? 30.649 1.752 29.834 1.00 47.82 115 LYS A N 1
ATOM 934 C CA . LYS A 1 115 ? 31.572 1.120 30.759 1.00 47.51 115 LYS A CA 1
ATOM 935 C C . LYS A 1 115 ? 32.697 2.152 30.845 1.00 46.64 115 LYS A C 1
ATOM 936 O O . LYS A 1 115 ? 32.896 2.865 29.864 1.00 45.11 115 LYS A O 1
ATOM 942 N N . PRO A 1 116 ? 33.424 2.174 31.928 1.00 44.91 116 PRO A N 1
ATOM 943 C CA . PRO A 1 116 ? 34.603 3.030 31.989 1.00 45.92 116 PRO A CA 1
ATOM 944 C C . PRO A 1 116 ? 35.644 2.550 30.982 1.00 47.55 116 PRO A C 1
ATOM 945 O O . PRO A 1 116 ? 35.727 1.342 30.652 1.00 44.58 116 PRO A O 1
ATOM 949 N N . GLU A 1 117 ? 36.523 3.436 30.563 1.00 47.72 117 GLU A N 1
ATOM 950 C CA . GLU A 1 117 ? 37.569 3.200 29.605 1.00 51.31 117 GLU A CA 1
ATOM 951 C C . GLU A 1 117 ? 38.274 1.860 29.743 1.00 50.89 117 GLU A C 1
ATOM 952 O O . GLU A 1 117 ? 38.287 1.121 28.753 1.00 50.66 117 GLU A O 1
ATOM 958 N N . GLU A 1 118 ? 38.850 1.570 30.880 1.00 50.40 118 GLU A N 1
ATOM 959 C CA . GLU A 1 118 ? 39.575 0.344 31.167 1.00 51.39 118 GLU A CA 1
ATOM 960 C C . GLU A 1 118 ? 38.678 -0.869 31.016 1.00 49.09 118 GLU A C 1
ATOM 961 O O . GLU A 1 118 ? 39.209 -1.799 30.380 1.00 48.99 118 GLU A O 1
ATOM 967 N N . GLU A 1 119 ? 37.460 -0.912 31.527 1.00 47.58 119 GLU A N 1
ATOM 968 C CA . GLU A 1 119 ? 36.637 -2.119 31.251 1.00 47.59 119 GLU A CA 1
ATOM 969 C C . GLU A 1 119 ? 36.306 -2.117 29.750 1.00 45.82 119 GLU A C 1
ATOM 970 O O . GLU A 1 119 ? 36.421 -3.147 29.055 1.00 44.71 119 GLU A O 1
ATOM 976 N N . LYS A 1 120 ? 36.013 -0.966 29.129 1.00 43.93 120 LYS A N 1
ATOM 977 C CA . LYS A 1 120 ? 35.689 -0.961 27.690 1.00 43.16 120 LYS A CA 1
ATOM 978 C C . LYS A 1 120 ? 36.763 -1.635 26.868 1.00 46.22 120 LYS A C 1
ATOM 979 O O . LYS A 1 120 ? 36.477 -2.536 26.083 1.00 46.18 120 LYS A O 1
ATOM 985 N N . GLN A 1 121 ? 38.032 -1.228 27.054 1.00 46.14 121 GLN A N 1
ATOM 986 C CA . GLN A 1 121 ? 39.192 -1.727 26.364 1.00 47.04 121 GLN A CA 1
ATOM 987 C C . GLN A 1 121 ? 39.387 -3.238 26.491 1.00 45.72 121 GLN A C 1
ATOM 988 O O . GLN A 1 121 ? 39.873 -3.914 25.584 1.00 46.60 121 GLN A O 1
ATOM 994 N N . LYS A 1 122 ? 39.134 -3.694 27.729 1.00 43.26 122 LYS A N 1
ATOM 995 C CA . LYS A 1 122 ? 39.292 -5.106 28.001 1.00 40.68 122 LYS A CA 1
ATOM 996 C C . LYS A 1 122 ? 38.173 -5.868 27.256 1.00 40.18 122 LYS A C 1
ATOM 997 O O . LYS A 1 122 ? 38.519 -6.857 26.628 1.00 37.20 122 LYS A O 1
ATOM 1003 N N . ILE A 1 123 ? 36.955 -5.331 27.270 1.00 37.20 123 ILE A N 1
ATOM 1004 C CA . ILE A 1 123 ? 35.853 -6.043 26.595 1.00 38.69 123 ILE A CA 1
ATOM 1005 C C . ILE A 1 123 ? 36.175 -5.997 25.097 1.00 39.23 123 ILE A C 1
ATOM 1006 O O . ILE A 1 123 ? 36.157 -7.027 24.383 1.00 38.38 123 ILE A O 1
ATOM 1011 N N . ILE A 1 124 ? 36.598 -4.834 24.570 1.00 37.80 124 ILE A N 1
ATOM 1012 C CA . ILE A 1 124 ? 36.885 -4.738 23.145 1.00 38.46 124 ILE A CA 1
ATOM 1013 C C . ILE A 1 124 ? 37.857 -5.799 22.647 1.00 40.13 124 ILE A C 1
ATOM 1014 O O . ILE A 1 124 ? 37.712 -6.504 21.621 1.00 37.87 124 ILE A O 1
ATOM 1019 N N . LYS A 1 125 ? 38.973 -5.950 23.356 1.00 41.75 125 LYS A N 1
ATOM 1020 C CA . LYS A 1 125 ? 40.015 -6.935 23.073 1.00 39.38 125 LYS A CA 1
ATOM 1021 C C . LYS A 1 125 ? 39.457 -8.339 23.081 1.00 39.60 125 LYS A C 1
ATOM 1022 O O . LYS A 1 125 ? 39.818 -9.195 22.237 1.00 35.95 125 LYS A O 1
ATOM 1028 N N . GLU A 1 126 ? 38.563 -8.648 24.015 1.00 39.97 126 GLU A N 1
ATOM 1029 C CA . GLU A 1 126 ? 37.947 -10.005 23.959 1.00 40.76 126 GLU A CA 1
ATOM 1030 C C . GLU A 1 126 ? 37.014 -10.163 22.760 1.00 37.67 126 GLU A C 1
ATOM 1031 O O . GLU A 1 126 ? 37.099 -11.205 22.111 1.00 34.58 126 GLU A O 1
ATOM 1037 N N . ILE A 1 127 ? 36.079 -9.227 22.473 1.00 35.46 127 ILE A N 1
ATOM 1038 C CA . ILE A 1 127 ? 35.183 -9.553 21.326 1.00 31.56 127 ILE A CA 1
ATOM 1039 C C . ILE A 1 127 ? 35.842 -9.549 19.981 1.00 30.15 127 ILE A C 1
ATOM 1040 O O . ILE A 1 127 ? 35.513 -10.276 19.033 1.00 27.79 127 ILE A O 1
ATOM 1045 N N . LEU A 1 128 ? 36.878 -8.674 19.779 1.00 29.52 128 LEU A N 1
ATOM 1046 C CA . LEU A 1 128 ? 37.548 -8.579 18.473 1.00 29.83 128 LEU A CA 1
ATOM 1047 C C . LEU A 1 128 ? 38.438 -9.783 18.159 1.00 29.38 128 LEU A C 1
ATOM 1048 O O . LEU A 1 128 ? 38.834 -10.116 17.028 1.00 31.95 128 LEU A O 1
ATOM 1053 N N . ASN A 1 129 ? 38.766 -10.510 19.210 1.00 33.31 129 ASN A N 1
ATOM 1054 C CA . ASN A 1 129 ? 39.544 -11.723 19.075 1.00 36.26 129 ASN A CA 1
ATOM 1055 C C . ASN A 1 129 ? 38.587 -12.897 19.159 1.00 35.56 129 ASN A C 1
ATOM 1056 O O . ASN A 1 129 ? 38.959 -14.074 19.082 1.00 39.72 129 ASN A O 1
ATOM 1061 N N . GLY A 1 130 ? 37.309 -12.583 19.318 1.00 34.64 130 GLY A N 1
ATOM 1062 C CA . GLY A 1 130 ? 36.304 -13.572 19.455 1.00 34.90 130 GLY A CA 1
ATOM 1063 C C . GLY A 1 130 ? 35.193 -13.759 18.464 1.00 32.69 130 GLY A C 1
ATOM 1064 O O . GLY A 1 130 ? 35.490 -14.122 17.311 1.00 32.85 130 GLY A O 1
ATOM 1065 N N . LYS A 1 131 ? 34.007 -13.355 18.883 1.00 30.26 131 LYS A N 1
ATOM 1066 C CA . LYS A 1 131 ? 32.873 -13.623 17.996 1.00 32.13 131 LYS A CA 1
ATOM 1067 C C . LYS A 1 131 ? 32.788 -12.555 16.904 1.00 30.78 131 LYS A C 1
ATOM 1068 O O . LYS A 1 131 ? 32.139 -12.791 15.869 1.00 29.54 131 LYS A O 1
ATOM 1074 N N . VAL A 1 132 ? 33.455 -11.422 17.121 1.00 27.24 132 VAL A N 1
ATOM 1075 C CA . VAL A 1 132 ? 33.364 -10.397 16.056 1.00 27.56 132 VAL A CA 1
ATOM 1076 C C . VAL A 1 132 ? 33.826 -10.942 14.711 1.00 29.20 132 VAL A C 1
ATOM 1077 O O . VAL A 1 132 ? 33.091 -10.874 13.749 1.00 24.36 132 VAL A O 1
ATOM 1081 N N . PRO A 1 133 ? 35.076 -11.394 14.496 1.00 28.95 133 PRO A N 1
ATOM 1082 C CA . PRO A 1 133 ? 35.439 -11.921 13.183 1.00 25.41 133 PRO A CA 1
ATOM 1083 C C . PRO A 1 133 ? 34.668 -13.057 12.720 1.00 24.77 133 PRO A C 1
ATOM 1084 O O . PRO A 1 133 ? 34.463 -13.327 11.466 1.00 26.98 133 PRO A O 1
ATOM 1088 N N . VAL A 1 134 ? 34.260 -13.977 13.599 1.00 23.89 134 VAL A N 1
ATOM 1089 C CA . VAL A 1 134 ? 33.463 -15.113 13.255 1.00 28.37 134 VAL A CA 1
ATOM 1090 C C . VAL A 1 134 ? 32.161 -14.659 12.569 1.00 24.51 134 VAL A C 1
ATOM 1091 O O . VAL A 1 134 ? 31.689 -15.081 11.477 1.00 25.29 134 VAL A O 1
ATOM 1095 N N . LEU A 1 135 ? 31.567 -13.651 13.152 1.00 22.48 135 LEU A N 1
ATOM 1096 C CA . LEU A 1 135 ? 30.292 -13.123 12.677 1.00 22.27 135 LEU A CA 1
ATOM 1097 C C . LEU A 1 135 ? 30.464 -12.327 11.381 1.00 21.83 135 LEU A C 1
ATOM 1098 O O . LEU A 1 135 ? 29.669 -12.365 10.485 1.00 24.13 135 LEU A O 1
ATOM 1103 N N . LEU A 1 136 ? 31.616 -11.613 11.246 1.00 22.03 136 LEU A N 1
ATOM 1104 C CA . LEU A 1 136 ? 31.880 -10.855 9.986 1.00 19.81 136 LEU A CA 1
ATOM 1105 C C . LEU A 1 136 ? 32.085 -11.923 8.901 1.00 23.03 136 LEU A C 1
ATOM 1106 O O . LEU A 1 136 ? 31.595 -11.622 7.831 1.00 25.04 136 LEU A O 1
ATOM 1111 N N . ASP A 1 137 ? 32.740 -13.049 9.196 1.00 23.76 137 ASP A N 1
ATOM 1112 C CA . ASP A 1 137 ? 32.860 -14.047 8.077 1.00 26.70 137 ASP A CA 1
ATOM 1113 C C . ASP A 1 137 ? 31.515 -14.608 7.668 1.00 25.91 137 ASP A C 1
ATOM 1114 O O . ASP A 1 137 ? 31.244 -14.861 6.481 1.00 26.36 137 ASP A O 1
ATOM 1119 N N . ILE A 1 138 ? 30.643 -14.914 8.607 1.00 22.22 138 ILE A N 1
ATOM 1120 C CA . ILE A 1 138 ? 29.278 -15.419 8.378 1.00 24.17 138 ILE A CA 1
ATOM 1121 C C . ILE A 1 138 ? 28.536 -14.413 7.500 1.00 23.46 138 ILE A C 1
ATOM 1122 O O . ILE A 1 138 ? 27.914 -14.790 6.475 1.00 26.78 138 ILE A O 1
ATOM 1127 N N . ILE A 1 139 ? 28.582 -13.113 7.841 1.00 22.87 139 ILE A N 1
ATOM 1128 C CA . ILE A 1 139 ? 27.913 -12.090 7.072 1.00 21.43 139 ILE A CA 1
ATOM 1129 C C . ILE A 1 139 ? 28.519 -12.024 5.627 1.00 24.33 139 ILE A C 1
ATOM 1130 O O . ILE A 1 139 ? 27.663 -11.997 4.781 1.00 26.11 139 ILE A O 1
ATOM 1135 N N . CYS A 1 140 ? 29.845 -12.116 5.559 1.00 23.68 140 CYS A N 1
ATOM 1136 C CA . CYS A 1 140 ? 30.466 -12.132 4.174 1.00 24.66 140 CYS A CA 1
ATOM 1137 C C . CYS A 1 140 ? 29.919 -13.272 3.353 1.00 27.28 140 CYS A C 1
ATOM 1138 O O . CYS A 1 140 ? 29.579 -13.050 2.173 1.00 25.45 140 CYS A O 1
ATOM 1141 N N . GLU A 1 141 ? 29.685 -14.400 3.951 1.00 27.81 141 GLU A N 1
ATOM 1142 C CA . GLU A 1 141 ? 29.171 -15.563 3.194 1.00 28.65 141 GLU A CA 1
ATOM 1143 C C . GLU A 1 141 ? 27.720 -15.378 2.826 1.00 27.01 141 GLU A C 1
ATOM 1144 O O . GLU A 1 141 ? 27.267 -15.746 1.743 1.00 29.12 141 GLU A O 1
ATOM 1150 N N . SER A 1 142 ? 26.944 -14.693 3.678 1.00 24.40 142 SER A N 1
ATOM 1151 C CA . SER A 1 142 ? 25.554 -14.353 3.435 1.00 22.35 142 SER A CA 1
ATOM 1152 C C . SER A 1 142 ? 25.533 -13.431 2.173 1.00 23.95 142 SER A C 1
ATOM 1153 O O . SER A 1 142 ? 24.678 -13.578 1.413 1.00 28.37 142 SER A O 1
ATOM 1156 N N . LEU A 1 143 ? 26.416 -12.424 2.211 1.00 23.95 143 LEU A N 1
ATOM 1157 C CA . LEU A 1 143 ? 26.457 -11.442 1.154 1.00 22.69 143 LEU A CA 1
ATOM 1158 C C . LEU A 1 143 ? 26.813 -12.135 -0.219 1.00 26.99 143 LEU A C 1
ATOM 1159 O O . LEU A 1 143 ? 26.169 -11.751 -1.143 1.00 29.23 143 LEU A O 1
ATOM 1164 N N . LYS A 1 144 ? 27.753 -13.043 -0.118 1.00 30.94 144 LYS A N 1
ATOM 1165 C CA . LYS A 1 144 ? 28.063 -13.777 -1.390 1.00 32.56 144 LYS A CA 1
ATOM 1166 C C . LYS A 1 144 ? 26.938 -14.539 -1.958 1.00 34.21 144 LYS A C 1
ATOM 1167 O O . LYS A 1 144 ? 26.896 -14.629 -3.231 1.00 36.42 144 LYS A O 1
ATOM 1173 N N . ALA A 1 145 ? 25.909 -14.986 -1.237 1.00 28.77 145 ALA A N 1
ATOM 1174 C CA . ALA A 1 145 ? 24.796 -15.760 -1.634 1.00 27.43 145 ALA A CA 1
ATOM 1175 C C . ALA A 1 145 ? 23.610 -14.987 -2.142 1.00 29.03 145 ALA A C 1
ATOM 1176 O O . ALA A 1 145 ? 22.664 -15.605 -2.590 1.00 31.76 145 ALA A O 1
ATOM 1178 N N . SER A 1 146 ? 23.729 -13.653 -2.161 1.00 27.94 146 SER A N 1
ATOM 1179 C CA . SER A 1 146 ? 22.626 -12.829 -2.619 1.00 27.85 146 SER A CA 1
ATOM 1180 C C . SER A 1 146 ? 22.422 -13.087 -4.155 1.00 31.03 146 SER A C 1
ATOM 1181 O O . SER A 1 146 ? 23.471 -13.317 -4.711 1.00 32.24 146 SER A O 1
ATOM 1184 N N . THR A 1 147 ? 21.150 -12.976 -4.508 1.00 34.01 147 THR A N 1
ATOM 1185 C CA . THR A 1 147 ? 20.924 -13.168 -5.993 1.00 33.05 147 THR A CA 1
ATOM 1186 C C . THR A 1 147 ? 21.219 -11.861 -6.677 1.00 36.60 147 THR A C 1
ATOM 1187 O O . THR A 1 147 ? 21.160 -11.758 -7.915 1.00 36.51 147 THR A O 1
ATOM 1191 N N . GLY A 1 148 ? 21.491 -10.765 -5.967 1.00 36.85 148 GLY A N 1
ATOM 1192 C CA . GLY A 1 148 ? 21.833 -9.447 -6.474 1.00 34.96 148 GLY A CA 1
ATOM 1193 C C . GLY A 1 148 ? 23.025 -8.783 -5.793 1.00 32.07 148 GLY A C 1
ATOM 1194 O O . GLY A 1 148 ? 23.746 -9.421 -5.029 1.00 34.80 148 GLY A O 1
ATOM 1195 N N . LYS A 1 149 ? 23.200 -7.465 -5.947 1.00 30.97 149 LYS A N 1
ATOM 1196 C CA . LYS A 1 149 ? 24.365 -6.762 -5.515 1.00 28.66 149 LYS A CA 1
ATOM 1197 C C . LYS A 1 149 ? 24.219 -6.314 -4.014 1.00 28.17 149 LYS A C 1
ATOM 1198 O O . LYS A 1 149 ? 25.218 -5.758 -3.591 1.00 27.50 149 LYS A O 1
ATOM 1204 N N . LEU A 1 150 ? 22.961 -6.372 -3.577 1.00 28.75 150 LEU A N 1
ATOM 1205 C CA . LEU A 1 150 ? 22.855 -5.851 -2.143 1.00 25.35 150 LEU A CA 1
ATOM 1206 C C . LEU A 1 150 ? 22.778 -7.078 -1.258 1.00 28.33 150 LEU A C 1
ATOM 1207 O O . LEU A 1 150 ? 22.773 -8.234 -1.687 1.00 27.69 150 LEU A O 1
ATOM 1212 N N . ALA A 1 151 ? 22.428 -6.871 0.034 1.00 27.03 151 ALA A N 1
ATOM 1213 C CA . ALA A 1 151 ? 22.288 -8.095 0.874 1.00 29.02 151 ALA A CA 1
ATOM 1214 C C . ALA A 1 151 ? 21.296 -9.115 0.412 1.00 27.82 151 ALA A C 1
ATOM 1215 O O . ALA A 1 151 ? 21.435 -10.347 0.585 1.00 30.62 151 ALA A O 1
ATOM 1217 N N . VAL A 1 152 ? 20.155 -8.743 -0.088 1.00 26.78 152 VAL A N 1
ATOM 1218 C CA . VAL A 1 152 ? 19.111 -9.614 -0.598 1.00 29.79 152 VAL A CA 1
ATOM 1219 C C . VAL A 1 152 ? 18.597 -9.038 -1.967 1.00 33.45 152 VAL A C 1
ATOM 1220 O O . VAL A 1 152 ? 17.962 -7.991 -2.005 1.00 32.90 152 VAL A O 1
ATOM 1224 N N . GLY A 1 153 ? 18.932 -9.821 -2.975 1.00 31.46 153 GLY A N 1
ATOM 1225 C CA . GLY A 1 153 ? 18.577 -9.371 -4.327 1.00 34.32 153 GLY A CA 1
ATOM 1226 C C . GLY A 1 153 ? 19.269 -8.069 -4.611 1.00 30.72 153 GLY A C 1
ATOM 1227 O O . GLY A 1 153 ? 20.408 -7.824 -4.204 1.00 29.27 153 GLY A O 1
ATOM 1228 N N . ASP A 1 154 ? 18.631 -7.254 -5.486 1.00 33.76 154 ASP A N 1
ATOM 1229 C CA . ASP A 1 154 ? 19.358 -6.089 -5.951 1.00 34.30 154 ASP A CA 1
ATOM 1230 C C . ASP A 1 154 ? 18.790 -4.776 -5.455 1.00 34.67 154 ASP A C 1
ATOM 1231 O O . ASP A 1 154 ? 19.389 -3.763 -5.847 1.00 37.75 154 ASP A O 1
ATOM 1236 N N . LYS A 1 155 ? 17.679 -4.781 -4.683 1.00 35.05 155 LYS A N 1
ATOM 1237 C CA . LYS A 1 155 ? 17.067 -3.580 -4.174 1.00 32.19 155 LYS A CA 1
ATOM 1238 C C . LYS A 1 155 ? 17.169 -3.476 -2.639 1.00 31.12 155 LYS A C 1
ATOM 1239 O O . LYS A 1 155 ? 17.558 -4.476 -1.979 1.00 30.89 155 LYS A O 1
ATOM 1245 N N . VAL A 1 156 ? 17.117 -2.231 -2.205 1.00 30.74 156 VAL A N 1
ATOM 1246 C CA . VAL A 1 156 ? 17.405 -2.046 -0.749 1.00 30.33 156 VAL A CA 1
ATOM 1247 C C . VAL A 1 156 ? 16.404 -2.845 0.041 1.00 27.79 156 VAL A C 1
ATOM 1248 O O . VAL A 1 156 ? 15.201 -2.846 -0.175 1.00 27.67 156 VAL A O 1
ATOM 1252 N N . THR A 1 157 ? 16.891 -3.403 1.191 1.00 26.50 157 THR A N 1
ATOM 1253 C CA . THR A 1 157 ? 15.978 -4.046 2.124 1.00 25.55 157 THR A CA 1
ATOM 1254 C C . THR A 1 157 ? 16.387 -3.533 3.538 1.00 23.70 157 THR A C 1
ATOM 1255 O O . THR A 1 157 ? 17.571 -3.072 3.689 1.00 23.51 157 THR A O 1
ATOM 1259 N N . LEU A 1 158 ? 15.685 -4.012 4.552 1.00 25.42 158 LEU A N 1
ATOM 1260 C CA . LEU A 1 158 ? 16.074 -3.569 5.939 1.00 23.94 158 LEU A CA 1
ATOM 1261 C C . LEU A 1 158 ? 17.428 -4.173 6.281 1.00 21.46 158 LEU A C 1
ATOM 1262 O O . LEU A 1 158 ? 18.273 -3.652 7.081 1.00 22.44 158 LEU A O 1
ATOM 1267 N N . ALA A 1 159 ? 17.621 -5.407 5.775 1.00 21.81 159 ALA A N 1
ATOM 1268 C CA . ALA A 1 159 ? 18.916 -6.066 5.993 1.00 21.32 159 ALA A CA 1
ATOM 1269 C C . ALA A 1 159 ? 20.114 -5.235 5.711 1.00 21.56 159 ALA A C 1
ATOM 1270 O O . ALA A 1 159 ? 21.253 -5.186 6.229 1.00 24.06 159 ALA A O 1
ATOM 1272 N N . ASP A 1 160 ? 20.062 -4.505 4.494 1.00 21.72 160 ASP A N 1
ATOM 1273 C CA . ASP A 1 160 ? 21.212 -3.656 4.161 1.00 23.48 160 ASP A CA 1
ATOM 1274 C C . ASP A 1 160 ? 21.440 -2.506 5.202 1.00 20.76 160 ASP A C 1
ATOM 1275 O O . ASP A 1 160 ? 22.602 -2.254 5.402 1.00 21.69 160 ASP A O 1
ATOM 1280 N N . LEU A 1 161 ? 20.400 -1.942 5.740 1.00 22.23 161 LEU A N 1
ATOM 1281 C CA . LEU A 1 161 ? 20.521 -0.801 6.644 1.00 22.64 161 LEU A CA 1
ATOM 1282 C C . LEU A 1 161 ? 20.958 -1.236 8.071 1.00 23.92 161 LEU A C 1
ATOM 1283 O O . LEU A 1 161 ? 21.896 -0.632 8.599 1.00 25.43 161 LEU A O 1
ATOM 1288 N N . VAL A 1 162 ? 20.456 -2.404 8.425 1.00 23.06 162 VAL A N 1
ATOM 1289 C CA . VAL A 1 162 ? 20.940 -2.913 9.749 1.00 21.59 162 VAL A CA 1
ATOM 1290 C C . VAL A 1 162 ? 22.422 -3.236 9.601 1.00 22.27 162 VAL A C 1
ATOM 1291 O O . VAL A 1 162 ? 23.209 -3.103 10.514 1.00 25.03 162 VAL A O 1
ATOM 1295 N N . LEU A 1 163 ? 22.814 -3.879 8.393 1.00 19.88 163 LEU A N 1
ATOM 1296 C CA . LEU A 1 163 ? 24.269 -4.172 8.337 1.00 20.91 163 LEU A CA 1
ATOM 1297 C C . LEU A 1 163 ? 25.116 -2.930 8.362 1.00 23.86 163 LEU A C 1
ATOM 1298 O O . LEU A 1 163 ? 26.197 -2.947 9.049 1.00 24.63 163 LEU A O 1
ATOM 1303 N N . ILE A 1 164 ? 24.755 -1.843 7.615 1.00 24.34 164 ILE A N 1
ATOM 1304 C CA . ILE A 1 164 ? 25.743 -0.703 7.718 1.00 25.35 164 ILE A CA 1
ATOM 1305 C C . ILE A 1 164 ? 25.769 -0.115 9.118 1.00 24.82 164 ILE A C 1
ATOM 1306 O O . ILE A 1 164 ? 26.888 0.247 9.541 1.00 26.13 164 ILE A O 1
ATOM 1311 N N . ALA A 1 165 ? 24.649 -0.080 9.832 1.00 23.58 165 ALA A N 1
ATOM 1312 C CA . ALA A 1 165 ? 24.711 0.428 11.229 1.00 25.21 165 ALA A CA 1
ATOM 1313 C C . ALA A 1 165 ? 25.589 -0.442 12.103 1.00 22.56 165 ALA A C 1
ATOM 1314 O O . ALA A 1 165 ? 26.346 0.102 12.962 1.00 27.05 165 ALA A O 1
ATOM 1316 N N . VAL A 1 166 ? 25.546 -1.772 11.941 1.00 24.47 166 VAL A N 1
ATOM 1317 C CA . VAL A 1 166 ? 26.380 -2.619 12.791 1.00 24.99 166 VAL A CA 1
ATOM 1318 C C . VAL A 1 166 ? 27.843 -2.521 12.439 1.00 26.27 166 VAL A C 1
ATOM 1319 O O . VAL A 1 166 ? 28.682 -2.535 13.307 1.00 25.93 166 VAL A O 1
ATOM 1326 N N . ILE A 1 167 ? 28.134 -2.473 11.116 1.00 24.64 167 ILE A N 1
ATOM 1327 C CA . ILE A 1 167 ? 29.559 -2.294 10.717 1.00 25.47 167 ILE A CA 1
ATOM 1328 C C . ILE A 1 167 ? 30.134 -0.970 11.252 1.00 26.13 167 ILE A C 1
ATOM 1329 O O . ILE A 1 167 ? 31.283 -1.007 11.706 1.00 26.07 167 ILE A O 1
ATOM 1334 N N . ASP A 1 168 ? 29.400 0.104 11.315 1.00 25.63 168 ASP A N 1
ATOM 1335 C CA . ASP A 1 168 ? 29.867 1.412 11.877 1.00 24.51 168 ASP A CA 1
ATOM 1336 C C . ASP A 1 168 ? 30.169 1.189 13.348 1.00 28.62 168 ASP A C 1
ATOM 1337 O O . ASP A 1 168 ? 31.028 1.832 13.959 1.00 27.23 168 ASP A O 1
ATOM 1342 N N . HIS A 1 169 ? 29.377 0.364 13.987 1.00 22.15 169 HIS A N 1
ATOM 1343 C CA . HIS A 1 169 ? 29.667 0.065 15.445 1.00 23.11 169 HIS A CA 1
ATOM 1344 C C . HIS A 1 169 ? 30.993 -0.670 15.514 1.00 26.85 169 HIS A C 1
ATOM 1345 O O . HIS A 1 169 ? 31.781 -0.438 16.445 1.00 30.12 169 HIS A O 1
ATOM 1352 N N . VAL A 1 170 ? 31.322 -1.619 14.644 1.00 25.77 170 VAL A N 1
ATOM 1353 C CA . VAL A 1 170 ? 32.574 -2.393 14.771 1.00 23.00 170 VAL A CA 1
ATOM 1354 C C . VAL A 1 170 ? 33.720 -1.361 14.598 1.00 24.54 170 VAL A C 1
ATOM 1355 O O . VAL A 1 170 ? 34.706 -1.490 15.288 1.00 30.65 170 VAL A O 1
ATOM 1359 N N . THR A 1 171 ? 33.622 -0.578 13.547 1.00 26.86 171 THR A N 1
ATOM 1360 C CA . THR A 1 171 ? 34.743 0.389 13.301 1.00 28.62 171 THR A CA 1
ATOM 1361 C C . THR A 1 171 ? 34.861 1.408 14.407 1.00 32.91 171 THR A C 1
ATOM 1362 O O . THR A 1 171 ? 35.969 1.993 14.607 1.00 30.07 171 THR A O 1
ATOM 1366 N N . ASP A 1 172 ? 33.757 1.720 15.092 1.00 32.20 172 ASP A N 1
ATOM 1367 C CA . ASP A 1 172 ? 33.873 2.557 16.292 1.00 34.91 172 ASP A CA 1
ATOM 1368 C C . ASP A 1 172 ? 34.794 1.891 17.323 1.00 37.19 172 ASP A C 1
ATOM 1369 O O . ASP A 1 172 ? 35.290 2.677 18.143 1.00 38.65 172 ASP A O 1
ATOM 1374 N N . LEU A 1 173 ? 34.880 0.581 17.438 1.00 33.42 173 LEU A N 1
ATOM 1375 C CA . LEU A 1 173 ? 35.692 -0.108 18.391 1.00 36.30 173 LEU A CA 1
ATOM 1376 C C . LEU A 1 173 ? 37.155 -0.173 17.902 1.00 36.69 173 LEU A C 1
ATOM 1377 O O . LEU A 1 173 ? 38.048 0.091 18.684 1.00 37.56 173 LEU A O 1
ATOM 1382 N N . ASP A 1 174 ? 37.362 -0.395 16.593 1.00 35.26 174 ASP A N 1
ATOM 1383 C CA . ASP A 1 174 ? 38.735 -0.419 16.063 1.00 32.99 174 ASP A CA 1
ATOM 1384 C C . ASP A 1 174 ? 38.589 0.099 14.631 1.00 31.95 174 ASP A C 1
ATOM 1385 O O . ASP A 1 174 ? 38.146 -0.727 13.787 1.00 30.37 174 ASP A O 1
ATOM 1390 N N . LYS A 1 175 ? 38.914 1.358 14.333 1.00 35.79 175 LYS A N 1
ATOM 1391 C CA . LYS A 1 175 ? 38.694 1.873 12.966 1.00 35.27 175 LYS A CA 1
ATOM 1392 C C . LYS A 1 175 ? 39.397 1.077 11.872 1.00 33.43 175 LYS A C 1
ATOM 1393 O O . LYS A 1 175 ? 39.026 1.068 10.658 1.00 33.12 175 LYS A O 1
ATOM 1399 N N . GLU A 1 176 ? 40.422 0.288 12.144 1.00 34.07 176 GLU A N 1
ATOM 1400 C CA . GLU A 1 176 ? 41.219 -0.498 11.228 1.00 35.50 176 GLU A CA 1
ATOM 1401 C C . GLU A 1 176 ? 40.831 -1.962 11.102 1.00 36.86 176 GLU A C 1
ATOM 1402 O O . GLU A 1 176 ? 41.226 -2.689 10.171 1.00 39.83 176 GLU A O 1
ATOM 1408 N N . PHE A 1 177 ? 39.879 -2.485 11.898 1.00 32.36 177 PHE A N 1
ATOM 1409 C CA . PHE A 1 177 ? 39.492 -3.859 11.885 1.00 32.36 177 PHE A CA 1
ATOM 1410 C C . PHE A 1 177 ? 39.107 -4.493 10.555 1.00 30.30 177 PHE A C 1
ATOM 1411 O O . PHE A 1 177 ? 39.480 -5.654 10.276 1.00 30.92 177 PHE A O 1
ATOM 1419 N N . LEU A 1 178 ? 38.477 -3.691 9.741 1.00 28.99 178 LEU A N 1
ATOM 1420 C CA . LEU A 1 178 ? 38.113 -4.215 8.424 1.00 31.02 178 LEU A CA 1
ATOM 1421 C C . LEU A 1 178 ? 39.020 -3.749 7.294 1.00 34.73 178 LEU A C 1
ATOM 1422 O O . LEU A 1 178 ? 38.855 -4.305 6.200 1.00 36.21 178 LEU A O 1
ATOM 1427 N N . THR A 1 179 ? 40.080 -3.037 7.618 1.00 36.62 179 THR A N 1
ATOM 1428 C CA . THR A 1 179 ? 41.019 -2.614 6.528 1.00 38.76 179 THR A CA 1
ATOM 1429 C C . THR A 1 179 ? 41.688 -3.820 5.912 1.00 37.71 179 THR A C 1
ATOM 1430 O O . THR A 1 179 ? 42.279 -4.719 6.475 1.00 36.17 179 THR A O 1
ATOM 1434 N N . GLY A 1 180 ? 41.567 -3.876 4.574 1.00 41.51 180 GLY A N 1
ATOM 1435 C CA . GLY A 1 180 ? 42.095 -4.956 3.770 1.00 39.99 180 GLY A CA 1
ATOM 1436 C C . GLY A 1 180 ? 41.583 -6.343 3.968 1.00 42.41 180 GLY A C 1
ATOM 1437 O O . GLY A 1 180 ? 42.111 -7.381 3.527 1.00 43.48 180 GLY A O 1
ATOM 1438 N N . LYS A 1 181 ? 40.395 -6.449 4.605 1.00 37.26 181 LYS A N 1
ATOM 1439 C CA . LYS A 1 181 ? 39.769 -7.735 4.873 1.00 38.47 181 LYS A CA 1
ATOM 1440 C C . LYS A 1 181 ? 38.293 -7.577 4.523 1.00 35.37 181 LYS A C 1
ATOM 1441 O O . LYS A 1 181 ? 37.886 -6.483 4.174 1.00 34.36 181 LYS A O 1
ATOM 1447 N N . TYR A 1 182 ? 37.576 -8.700 4.562 1.00 33.13 182 TYR A N 1
ATOM 1448 C CA . TYR A 1 182 ? 36.135 -8.666 4.350 1.00 31.74 182 TYR A CA 1
ATOM 1449 C C . TYR A 1 182 ? 35.680 -7.844 3.178 1.00 33.14 182 TYR A C 1
ATOM 1450 O O . TYR A 1 182 ? 34.756 -7.031 3.225 1.00 31.55 182 TYR A O 1
ATOM 1459 N N . PRO A 1 183 ? 36.133 -8.177 1.963 1.00 33.47 183 PRO A N 1
ATOM 1460 C CA . PRO A 1 183 ? 35.760 -7.452 0.741 1.00 33.08 183 PRO A CA 1
ATOM 1461 C C . PRO A 1 183 ? 34.312 -7.352 0.434 1.00 31.87 183 PRO A C 1
ATOM 1462 O O . PRO A 1 183 ? 33.798 -6.322 -0.073 1.00 31.85 183 PRO A O 1
ATOM 1466 N N . GLU A 1 184 ? 33.472 -8.360 0.690 1.00 31.78 184 GLU A N 1
ATOM 1467 C CA . GLU A 1 184 ? 32.057 -8.383 0.457 1.00 32.64 184 GLU A CA 1
ATOM 1468 C C . GLU A 1 184 ? 31.366 -7.279 1.257 1.00 28.90 184 GLU A C 1
ATOM 1469 O O . GLU A 1 184 ? 30.358 -6.687 0.786 1.00 28.18 184 GLU A O 1
ATOM 1475 N N . ILE A 1 185 ? 31.867 -7.045 2.497 1.00 27.86 185 ILE A N 1
ATOM 1476 C CA . ILE A 1 185 ? 31.224 -5.947 3.272 1.00 26.98 185 ILE A CA 1
ATOM 1477 C C . ILE A 1 185 ? 31.593 -4.555 2.725 1.00 24.91 185 ILE A C 1
ATOM 1478 O O . ILE A 1 185 ? 30.666 -3.705 2.639 1.00 26.65 185 ILE A O 1
ATOM 1483 N N . HIS A 1 186 ? 32.829 -4.356 2.251 1.00 28.42 186 HIS A N 1
ATOM 1484 C CA . HIS A 1 186 ? 33.185 -3.073 1.658 1.00 30.87 186 HIS A CA 1
ATOM 1485 C C . HIS A 1 186 ? 32.306 -2.856 0.412 1.00 30.49 186 HIS A C 1
ATOM 1486 O O . HIS A 1 186 ? 31.759 -1.787 0.212 1.00 30.26 186 HIS A O 1
ATOM 1493 N N . LYS A 1 187 ? 32.226 -3.935 -0.319 1.00 29.87 187 LYS A N 1
ATOM 1494 C CA . LYS A 1 187 ? 31.522 -3.930 -1.600 1.00 32.05 187 LYS A CA 1
ATOM 1495 C C . LYS A 1 187 ? 30.078 -3.599 -1.403 1.00 28.32 187 LYS A C 1
ATOM 1496 O O . LYS A 1 187 ? 29.414 -2.908 -2.118 1.00 28.59 187 LYS A O 1
ATOM 1502 N N . HIS A 1 188 ? 29.518 -4.254 -0.312 1.00 28.16 188 HIS A N 1
ATOM 1503 C CA . HIS A 1 188 ? 28.110 -3.997 0.009 1.00 25.35 188 HIS A CA 1
ATOM 1504 C C . HIS A 1 188 ? 27.773 -2.544 0.228 1.00 24.32 188 HIS A C 1
ATOM 1505 O O . HIS A 1 188 ? 26.780 -1.989 -0.247 1.00 26.69 188 HIS A O 1
ATOM 1512 N N . ARG A 1 189 ? 28.626 -1.845 0.967 1.00 27.13 189 ARG A N 1
ATOM 1513 C CA . ARG A 1 189 ? 28.501 -0.477 1.327 1.00 28.54 189 ARG A CA 1
ATOM 1514 C C . ARG A 1 189 ? 28.624 0.375 0.000 1.00 28.36 189 ARG A C 1
ATOM 1515 O O . ARG A 1 189 ? 27.718 1.201 -0.109 1.00 31.34 189 ARG A O 1
ATOM 1523 N N . GLU A 1 190 ? 29.622 0.045 -0.781 1.00 32.55 190 GLU A N 1
ATOM 1524 C CA . GLU A 1 190 ? 29.697 0.828 -2.069 1.00 34.54 190 GLU A CA 1
ATOM 1525 C C . GLU A 1 190 ? 28.449 0.653 -2.856 1.00 32.44 190 GLU A C 1
ATOM 1526 O O . GLU A 1 190 ? 27.751 1.617 -3.332 1.00 35.73 190 GLU A O 1
ATOM 1532 N N . ASN A 1 191 ? 27.973 -0.560 -3.057 1.00 33.64 191 ASN A N 1
ATOM 1533 C CA . ASN A 1 191 ? 26.747 -0.866 -3.806 1.00 31.38 191 ASN A CA 1
ATOM 1534 C C . ASN A 1 191 ? 25.503 -0.231 -3.281 1.00 32.89 191 ASN A C 1
ATOM 1535 O O . ASN A 1 191 ? 24.541 0.223 -3.928 1.00 33.13 191 ASN A O 1
ATOM 1540 N N . LEU A 1 192 ? 25.280 -0.327 -1.891 1.00 30.06 192 LEU A N 1
ATOM 1541 C CA . LEU A 1 192 ? 24.124 0.275 -1.304 1.00 27.95 192 LEU A CA 1
ATOM 1542 C C . LEU A 1 192 ? 24.127 1.817 -1.489 1.00 26.67 192 LEU A C 1
ATOM 1543 O O . LEU A 1 192 ? 23.104 2.434 -1.658 1.00 26.28 192 LEU A O 1
ATOM 1548 N N . LEU A 1 193 ? 25.256 2.439 -1.353 1.00 30.48 193 LEU A N 1
ATOM 1549 C CA . LEU A 1 193 ? 25.263 3.963 -1.437 1.00 33.39 193 LEU A CA 1
ATOM 1550 C C . LEU A 1 193 ? 25.009 4.305 -2.913 1.00 34.25 193 LEU A C 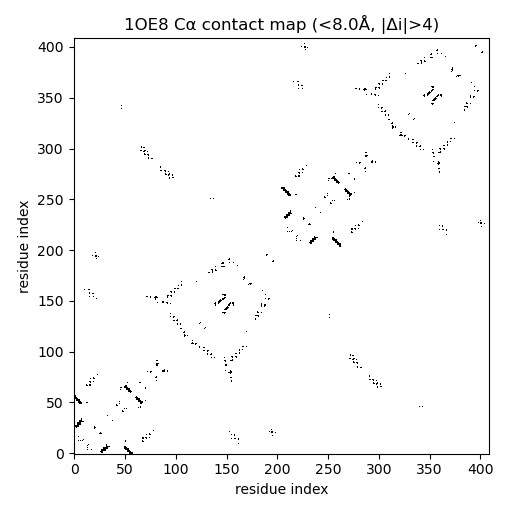1
ATOM 1551 O O . LEU A 1 193 ? 24.333 5.327 -3.202 1.00 34.55 193 LEU A O 1
ATOM 1556 N N . ALA A 1 194 ? 25.478 3.423 -3.803 1.00 36.46 194 ALA A N 1
ATOM 1557 C CA . ALA A 1 194 ? 25.170 3.698 -5.228 1.00 37.92 194 ALA A CA 1
ATOM 1558 C C . ALA A 1 194 ? 23.696 3.416 -5.458 1.00 39.97 194 ALA A C 1
ATOM 1559 O O . ALA A 1 194 ? 23.068 4.081 -6.329 1.00 44.67 194 ALA A O 1
ATOM 1561 N N . SER A 1 195 ? 23.010 2.469 -4.834 1.00 35.93 195 SER A N 1
ATOM 1562 C CA . SER A 1 195 ? 21.610 2.175 -5.078 1.00 33.84 195 SER A CA 1
ATOM 1563 C C . SER A 1 195 ? 20.656 3.160 -4.419 1.00 34.30 195 SER A C 1
ATOM 1564 O O . SER A 1 195 ? 19.458 3.203 -4.706 1.00 40.73 195 SER A O 1
ATOM 1567 N N . SER A 1 196 ? 21.038 3.838 -3.360 1.00 33.47 196 SER A N 1
ATOM 1568 C CA . SER A 1 196 ? 20.204 4.776 -2.615 1.00 33.39 196 SER A CA 1
ATOM 1569 C C . SER A 1 196 ? 20.906 6.087 -2.361 1.00 35.07 196 SER A C 1
ATOM 1570 O O . SER A 1 196 ? 21.551 6.378 -1.341 1.00 30.68 196 SER A O 1
ATOM 1573 N N . PRO A 1 197 ? 20.792 7.044 -3.345 1.00 35.34 197 PRO A N 1
ATOM 1574 C CA . PRO A 1 197 ? 21.200 8.422 -3.128 1.00 36.14 197 PRO A CA 1
ATOM 1575 C C . PRO A 1 197 ? 20.667 9.021 -1.855 1.00 34.01 197 PRO A C 1
ATOM 1576 O O . PRO A 1 197 ? 21.441 9.763 -1.235 1.00 35.94 197 PRO A O 1
ATOM 1580 N N . ARG A 1 198 ? 19.423 8.799 -1.447 1.00 34.81 198 ARG A N 1
ATOM 1581 C CA . ARG A 1 198 ? 18.978 9.369 -0.147 1.00 36.18 198 ARG A CA 1
ATOM 1582 C C . ARG A 1 198 ? 19.868 8.928 0.995 1.00 31.67 198 ARG A C 1
ATOM 1583 O O . ARG A 1 198 ? 20.312 9.684 1.893 1.00 33.59 198 ARG A O 1
ATOM 1591 N N . LEU A 1 199 ? 20.071 7.588 1.147 1.00 33.19 199 LEU A N 1
ATOM 1592 C CA . LEU A 1 199 ? 20.935 7.113 2.196 1.00 31.60 199 LEU A CA 1
ATOM 1593 C C . LEU A 1 199 ? 22.353 7.618 2.085 1.00 32.14 199 LEU A C 1
ATOM 1594 O O . LEU A 1 199 ? 22.974 7.948 3.088 1.00 32.57 199 LEU A O 1
ATOM 1599 N N . ALA A 1 200 ? 22.916 7.761 0.886 1.00 31.35 200 ALA A N 1
ATOM 1600 C CA . ALA A 1 200 ? 24.272 8.272 0.698 1.00 34.69 200 ALA A CA 1
ATOM 1601 C C . ALA A 1 200 ? 24.254 9.740 1.123 1.00 34.16 200 ALA A C 1
ATOM 1602 O O . ALA A 1 200 ? 25.150 10.169 1.818 1.00 35.66 200 ALA A O 1
ATOM 1604 N N . LYS A 1 201 ? 23.181 10.441 0.763 1.00 35.45 201 LYS A N 1
ATOM 1605 C CA . LYS A 1 201 ? 23.097 11.856 1.217 1.00 39.63 201 LYS A CA 1
ATOM 1606 C C . LYS A 1 201 ? 23.002 11.884 2.740 1.00 39.67 201 LYS A C 1
ATOM 1607 O O . LYS A 1 201 ? 23.686 12.568 3.494 1.00 40.37 201 LYS A O 1
ATOM 1613 N N . TYR A 1 202 ? 22.089 11.024 3.258 1.00 34.22 202 TYR A N 1
ATOM 1614 C CA . TYR A 1 202 ? 21.982 11.000 4.730 1.00 36.39 202 TYR A CA 1
ATOM 1615 C C . TYR A 1 202 ? 23.322 10.705 5.377 1.00 38.30 202 TYR A C 1
ATOM 1616 O O . TYR A 1 202 ? 23.585 11.326 6.421 1.00 43.26 202 TYR A O 1
ATOM 1625 N N . LEU A 1 203 ? 24.096 9.698 5.021 1.00 38.75 203 LEU A N 1
ATOM 1626 C CA . LEU A 1 203 ? 25.292 9.263 5.652 1.00 43.44 203 LEU A CA 1
ATOM 1627 C C . LEU A 1 203 ? 26.457 10.273 5.533 1.00 48.03 203 LEU A C 1
ATOM 1628 O O . LEU A 1 203 ? 27.285 10.290 6.451 1.00 48.79 203 LEU A O 1
ATOM 1633 N N . SER A 1 204 ? 26.501 10.910 4.366 1.00 51.36 204 SER A N 1
ATOM 1634 C CA . SER A 1 204 ? 27.524 11.906 4.121 1.00 54.80 204 SER A CA 1
ATOM 1635 C C . SER A 1 204 ? 27.237 13.123 4.991 1.00 56.65 204 SER A C 1
ATOM 1636 O O . SER A 1 204 ? 28.125 13.633 5.657 1.00 56.37 204 SER A O 1
ATOM 1639 N N . ASP A 1 205 ? 25.970 13.551 5.050 1.00 59.15 205 ASP A N 1
ATOM 1640 C CA . ASP A 1 205 ? 25.589 14.695 5.863 1.00 60.62 205 ASP A CA 1
ATOM 1641 C C . ASP A 1 205 ? 25.940 14.387 7.314 1.00 62.87 205 ASP A C 1
ATOM 1642 O O . ASP A 1 205 ? 26.665 15.148 7.967 1.00 62.57 205 ASP A O 1
ATOM 1647 N N . ARG A 1 206 ? 25.490 13.196 7.742 1.00 63.26 206 ARG A N 1
ATOM 1648 C CA . ARG A 1 206 ? 25.728 12.765 9.119 1.00 65.35 206 ARG A CA 1
ATOM 1649 C C . ARG A 1 206 ? 27.221 12.817 9.417 1.00 67.09 206 ARG A C 1
ATOM 1650 O O . ARG A 1 206 ? 27.591 13.404 10.435 1.00 65.99 206 ARG A O 1
ATOM 1658 N N . ALA A 1 207 ? 28.071 12.283 8.530 1.00 69.06 207 ALA A N 1
ATOM 1659 C CA . ALA A 1 207 ? 29.508 12.324 8.781 1.00 70.67 207 ALA A CA 1
ATOM 1660 C C . ALA A 1 207 ? 30.160 13.577 8.194 1.00 71.93 207 ALA A C 1
ATOM 1661 O O . ALA A 1 207 ? 30.319 14.584 8.906 1.00 73.46 207 ALA A O 1
ATOM 1663 N N . GLY B 1 3 ? 7.526 -33.756 -2.057 1.00 53.10 3 GLY B N 1
ATOM 1664 C CA . GLY B 1 3 ? 8.117 -34.695 -1.110 1.00 54.08 3 GLY B CA 1
ATOM 1665 C C . GLY B 1 3 ? 9.023 -34.109 -0.035 1.00 52.02 3 GLY B C 1
ATOM 1666 O O . GLY B 1 3 ? 9.900 -34.865 0.416 1.00 51.76 3 GLY B O 1
ATOM 1667 N N . ASP B 1 4 ? 8.858 -32.880 0.440 1.00 52.70 4 ASP B N 1
ATOM 1668 C CA . ASP B 1 4 ? 9.762 -32.296 1.435 1.00 51.72 4 ASP B CA 1
ATOM 1669 C C . ASP B 1 4 ? 9.915 -32.862 2.828 1.00 49.09 4 ASP B C 1
ATOM 1670 O O . ASP B 1 4 ? 8.973 -33.046 3.585 1.00 50.75 4 ASP B O 1
ATOM 1675 N N . HIS B 1 5 ? 11.135 -33.139 3.231 1.00 45.80 5 HIS B N 1
ATOM 1676 C CA . HIS B 1 5 ? 11.463 -33.654 4.554 1.00 43.48 5 HIS B CA 1
ATOM 1677 C C . HIS B 1 5 ? 12.118 -32.498 5.344 1.00 39.02 5 HIS B C 1
ATOM 1678 O O . HIS B 1 5 ? 13.025 -31.905 4.750 1.00 39.96 5 HIS B O 1
ATOM 1685 N N . ILE B 1 6 ? 11.682 -32.236 6.560 1.00 33.94 6 ILE B N 1
ATOM 1686 C CA . ILE B 1 6 ? 12.275 -31.053 7.293 1.00 27.93 6 ILE B CA 1
ATOM 1687 C C . ILE B 1 6 ? 12.983 -31.617 8.484 1.00 29.51 6 ILE B C 1
ATOM 1688 O O . ILE B 1 6 ? 12.341 -32.388 9.190 1.00 30.93 6 ILE B O 1
ATOM 1693 N N . LYS B 1 7 ? 14.301 -31.417 8.574 1.00 26.87 7 LYS B N 1
ATOM 1694 C CA . LYS B 1 7 ? 15.033 -31.883 9.730 1.00 27.09 7 LYS B CA 1
ATOM 1695 C C . LYS B 1 7 ? 15.494 -30.637 10.548 1.00 25.77 7 LYS B C 1
ATOM 1696 O O . LYS B 1 7 ? 16.094 -29.803 9.930 1.00 27.00 7 LYS B O 1
ATOM 1702 N N . VAL B 1 8 ? 15.287 -30.769 11.826 1.00 22.80 8 VAL B N 1
ATOM 1703 C CA . VAL B 1 8 ? 15.688 -29.660 12.733 1.00 24.28 8 VAL B CA 1
ATOM 1704 C C . VAL B 1 8 ? 16.961 -30.097 13.410 1.00 23.39 8 VAL B C 1
ATOM 1705 O O . VAL B 1 8 ? 16.806 -31.066 14.203 1.00 24.50 8 VAL B O 1
ATOM 1709 N N . ILE B 1 9 ? 18.085 -29.440 13.252 1.00 21.48 9 ILE B N 1
ATOM 1710 C CA . ILE B 1 9 ? 19.386 -29.840 13.723 1.00 23.41 9 ILE B CA 1
ATOM 1711 C C . ILE B 1 9 ? 19.784 -28.907 14.909 1.00 23.03 9 ILE B C 1
ATOM 1712 O O . ILE B 1 9 ? 19.808 -27.721 14.701 1.00 23.85 9 ILE B O 1
ATOM 1717 N N . TYR B 1 10 ? 20.003 -29.546 16.093 1.00 21.14 10 TYR B N 1
ATOM 1718 C CA . TYR B 1 10 ? 20.214 -28.652 17.204 1.00 22.96 10 TYR B CA 1
ATOM 1719 C C . TYR B 1 10 ? 20.972 -29.371 18.313 1.00 24.80 10 TYR B C 1
ATOM 1720 O O . TYR B 1 10 ? 21.204 -30.557 18.250 1.00 28.73 10 TYR B O 1
ATOM 1737 N N . PHE B 1 11 ? 21.306 -28.566 19.356 1.00 25.25 11 PHE B N 1
ATOM 1738 C CA . PHE B 1 11 ? 22.018 -29.150 20.462 1.00 29.26 11 PHE B CA 1
ATOM 1739 C C . PHE B 1 11 ? 21.106 -29.237 21.678 1.00 33.31 11 PHE B C 1
ATOM 1740 O O . PHE B 1 11 ? 21.229 -30.264 22.310 1.00 31.55 11 PHE B O 1
ATOM 1755 N N . ASN B 1 12 ? 20.478 -28.102 21.989 1.00 34.86 12 ASN B N 1
ATOM 1756 C CA . ASN B 1 12 ? 19.785 -28.091 23.293 1.00 38.69 12 ASN B CA 1
ATOM 1757 C C . ASN B 1 12 ? 18.329 -28.472 23.113 1.00 39.47 12 ASN B C 1
ATOM 1758 O O . ASN B 1 12 ? 17.699 -27.847 22.265 1.00 36.53 12 ASN B O 1
ATOM 1763 N N . GLY B 1 13 ? 17.748 -29.167 24.059 1.00 42.80 13 GLY B N 1
ATOM 1764 C CA . GLY B 1 13 ? 16.340 -29.569 24.003 1.00 41.94 13 GLY B CA 1
ATOM 1765 C C . GLY B 1 13 ? 15.359 -28.418 24.132 1.00 46.14 13 GLY B C 1
ATOM 1766 O O . GLY B 1 13 ? 14.220 -28.540 23.638 1.00 49.31 13 GLY B O 1
ATOM 1767 N N . ARG B 1 14 ? 15.747 -27.341 24.789 1.00 42.06 14 ARG B N 1
ATOM 1768 C CA . ARG B 1 14 ? 14.826 -26.185 24.888 1.00 42.81 14 ARG B CA 1
ATOM 1769 C C . ARG B 1 14 ? 15.707 -24.926 24.828 1.00 42.02 14 ARG B C 1
ATOM 1770 O O . ARG B 1 14 ? 15.974 -24.318 25.865 1.00 39.92 14 ARG B O 1
ATOM 1778 N N . GLY B 1 15 ? 16.258 -24.731 23.641 1.00 38.22 15 GLY B N 1
ATOM 1779 C CA . GLY B 1 15 ? 17.154 -23.609 23.339 1.00 31.20 15 GLY B CA 1
ATOM 1780 C C . GLY B 1 15 ? 16.519 -22.940 22.079 1.00 33.25 15 GLY B C 1
ATOM 1781 O O . GLY B 1 15 ? 15.266 -22.894 21.989 1.00 27.78 15 GLY B O 1
ATOM 1782 N N . ARG B 1 16 ? 17.427 -22.420 21.257 1.00 26.41 16 ARG B N 1
ATOM 1783 C CA . ARG B 1 16 ? 16.883 -21.608 20.121 1.00 28.87 16 ARG B CA 1
ATOM 1784 C C . ARG B 1 16 ? 16.042 -22.278 19.050 1.00 29.00 16 ARG B C 1
ATOM 1785 O O . ARG B 1 16 ? 15.233 -21.622 18.386 1.00 30.58 16 ARG B O 1
ATOM 1800 N N . ALA B 1 17 ? 16.107 -23.636 18.994 1.00 25.77 17 ALA B N 1
ATOM 1801 C CA . ALA B 1 17 ? 15.258 -24.343 18.094 1.00 25.92 17 ALA B CA 1
ATOM 1802 C C . ALA B 1 17 ? 13.800 -24.412 18.565 1.00 24.34 17 ALA B C 1
ATOM 1803 O O . ALA B 1 17 ? 12.972 -24.827 17.718 1.00 26.61 17 ALA B O 1
ATOM 1805 N N . GLU B 1 18 ? 13.477 -24.137 19.869 1.00 23.25 18 GLU B N 1
ATOM 1806 C CA . GLU B 1 18 ? 12.047 -24.315 20.275 1.00 24.91 18 GLU B CA 1
ATOM 1807 C C . GLU B 1 18 ? 11.123 -23.471 19.492 1.00 28.62 18 GLU B C 1
ATOM 1808 O O . GLU B 1 18 ? 10.020 -24.003 19.209 1.00 27.50 18 GLU B O 1
ATOM 1814 N N . SER B 1 19 ? 11.483 -22.241 19.056 1.00 28.44 19 SER B N 1
ATOM 1815 C CA . SER B 1 19 ? 10.642 -21.379 18.257 1.00 27.10 19 SER B CA 1
ATOM 1816 C C . SER B 1 19 ? 10.321 -22.031 16.886 1.00 23.60 19 SER B C 1
ATOM 1817 O O . SER B 1 19 ? 9.153 -21.984 16.497 1.00 25.17 19 SER B O 1
ATOM 1820 N N . ILE B 1 20 ? 11.236 -22.752 16.370 1.00 20.62 20 ILE B N 1
ATOM 1821 C CA . ILE B 1 20 ? 11.109 -23.434 15.084 1.00 23.45 20 ILE B CA 1
ATOM 1822 C C . ILE B 1 20 ? 10.171 -24.677 15.334 1.00 25.54 20 ILE B C 1
ATOM 1823 O O . ILE B 1 20 ? 9.194 -24.778 14.655 1.00 25.50 20 ILE B O 1
ATOM 1828 N N . ARG B 1 21 ? 10.471 -25.442 16.346 1.00 25.89 21 ARG B N 1
ATOM 1829 C CA . ARG B 1 21 ? 9.579 -26.630 16.578 1.00 25.79 21 ARG B CA 1
ATOM 1830 C C . ARG B 1 21 ? 8.147 -26.247 16.946 1.00 26.52 21 ARG B C 1
ATOM 1831 O O . ARG B 1 21 ? 7.250 -26.823 16.371 1.00 28.87 21 ARG B O 1
ATOM 1839 N N . MET B 1 22 ? 8.025 -25.226 17.844 1.00 23.24 22 MET B N 1
ATOM 1840 C CA . MET B 1 22 ? 6.633 -24.864 18.144 1.00 24.35 22 MET B CA 1
ATOM 1841 C C . MET B 1 22 ? 5.915 -24.289 16.952 1.00 25.11 22 MET B C 1
ATOM 1842 O O . MET B 1 22 ? 4.664 -24.551 16.854 1.00 27.54 22 MET B O 1
ATOM 1847 N N . THR B 1 23 ? 6.520 -23.548 15.963 1.00 24.26 23 THR B N 1
ATOM 1848 C CA . THR B 1 23 ? 5.811 -22.989 14.838 1.00 27.11 23 THR B CA 1
ATOM 1849 C C . THR B 1 23 ? 5.384 -24.128 13.910 1.00 25.42 23 THR B C 1
ATOM 1850 O O . THR B 1 23 ? 4.158 -24.198 13.614 1.00 29.93 23 THR B O 1
ATOM 1854 N N . LEU B 1 24 ? 6.228 -25.116 13.732 1.00 26.33 24 LEU B N 1
ATOM 1855 C CA . LEU B 1 24 ? 5.807 -26.292 12.924 1.00 27.97 24 LEU B CA 1
ATOM 1856 C C . LEU B 1 24 ? 4.752 -27.112 13.647 1.00 29.06 24 LEU B C 1
ATOM 1857 O O . LEU B 1 24 ? 3.783 -27.475 12.987 1.00 31.53 24 LEU B O 1
ATOM 1862 N N . VAL B 1 25 ? 4.889 -27.252 14.957 1.00 28.52 25 VAL B N 1
ATOM 1863 C CA . VAL B 1 25 ? 3.827 -27.964 15.689 1.00 28.61 25 VAL B CA 1
ATOM 1864 C C . VAL B 1 25 ? 2.517 -27.245 15.537 1.00 31.67 25 VAL B C 1
ATOM 1865 O O . VAL B 1 25 ? 1.508 -27.876 15.223 1.00 31.72 25 VAL B O 1
ATOM 1869 N N . ALA B 1 26 ? 2.447 -25.919 15.734 1.00 32.42 26 ALA B N 1
ATOM 1870 C CA . ALA B 1 26 ? 1.156 -25.232 15.684 1.00 33.56 26 ALA B CA 1
ATOM 1871 C C . ALA B 1 26 ? 0.587 -25.222 14.272 1.00 35.98 26 ALA B C 1
ATOM 1872 O O . ALA B 1 26 ? -0.638 -25.156 14.081 1.00 39.83 26 ALA B O 1
ATOM 1874 N N . ALA B 1 27 ? 1.406 -25.391 13.244 1.00 36.29 27 ALA B N 1
ATOM 1875 C CA . ALA B 1 27 ? 0.891 -25.379 11.888 1.00 35.96 27 ALA B CA 1
ATOM 1876 C C . ALA B 1 27 ? 0.545 -26.820 11.455 1.00 37.87 27 ALA B C 1
ATOM 1877 O O . ALA B 1 27 ? 0.132 -26.949 10.324 1.00 36.60 27 ALA B O 1
ATOM 1879 N N . GLY B 1 28 ? 0.908 -27.801 12.274 1.00 34.98 28 GLY B N 1
ATOM 1880 C CA . GLY B 1 28 ? 0.595 -29.182 11.850 1.00 38.95 28 GLY B CA 1
ATOM 1881 C C . GLY B 1 28 ? 1.561 -29.656 10.783 1.00 40.30 28 GLY B C 1
ATOM 1882 O O . GLY B 1 28 ? 1.200 -30.460 9.906 1.00 39.70 28 GLY B O 1
ATOM 1883 N N . VAL B 1 29 ? 2.835 -29.237 10.860 1.00 34.80 29 VAL B N 1
ATOM 1884 C CA . VAL B 1 29 ? 3.824 -29.595 9.874 1.00 35.92 29 VAL B CA 1
ATOM 1885 C C . VAL B 1 29 ? 4.789 -30.573 10.509 1.00 36.07 29 VAL B C 1
ATOM 1886 O O . VAL B 1 29 ? 5.195 -30.365 11.652 1.00 36.32 29 VAL B O 1
ATOM 1890 N N . ASN B 1 30 ? 4.964 -31.772 9.918 1.00 34.59 30 ASN B N 1
ATOM 1891 C CA . ASN B 1 30 ? 5.838 -32.755 10.581 1.00 34.72 30 ASN B CA 1
ATOM 1892 C C . ASN B 1 30 ? 7.279 -32.435 10.271 1.00 31.84 30 ASN B C 1
ATOM 1893 O O . ASN B 1 30 ? 7.588 -31.876 9.241 1.00 31.66 30 ASN B O 1
ATOM 1898 N N . TYR B 1 31 ? 8.187 -32.898 11.128 1.00 30.92 31 TYR B N 1
ATOM 1899 C CA . TYR B 1 31 ? 9.603 -32.692 10.937 1.00 27.50 31 TYR B CA 1
ATOM 1900 C C . TYR B 1 31 ? 10.329 -33.741 11.791 1.00 30.10 31 TYR B C 1
ATOM 1901 O O . TYR B 1 31 ? 9.726 -34.321 12.690 1.00 29.30 31 TYR B O 1
ATOM 1910 N N . GLU B 1 32 ? 11.648 -33.808 11.496 1.00 31.00 32 GLU B N 1
ATOM 1911 C CA . GLU B 1 32 ? 12.445 -34.757 12.247 1.00 32.54 32 GLU B CA 1
ATOM 1912 C C . GLU B 1 32 ? 13.457 -34.019 13.103 1.00 32.91 32 GLU B C 1
ATOM 1913 O O . GLU B 1 32 ? 13.994 -33.064 12.594 1.00 33.51 32 GLU B O 1
ATOM 1919 N N . ASP B 1 33 ? 13.691 -34.440 14.306 1.00 30.38 33 ASP B N 1
ATOM 1920 C CA . ASP B 1 33 ? 14.607 -33.820 15.227 1.00 32.62 33 ASP B CA 1
ATOM 1921 C C . ASP B 1 33 ? 15.963 -34.519 15.072 1.00 32.39 33 ASP B C 1
ATOM 1922 O O . ASP B 1 33 ? 15.931 -35.768 15.157 1.00 34.89 33 ASP B O 1
ATOM 1927 N N . GLU B 1 34 ? 17.055 -33.814 14.949 1.00 26.74 34 GLU B N 1
ATOM 1928 C CA . GLU B 1 34 ? 18.388 -34.446 14.978 1.00 28.42 34 GLU B CA 1
ATOM 1929 C C . GLU B 1 34 ? 19.246 -33.705 16.000 1.00 30.84 34 GLU B C 1
ATOM 1930 O O . GLU B 1 34 ? 19.479 -32.502 15.814 1.00 30.88 34 GLU B O 1
ATOM 1936 N N . ARG B 1 35 ? 19.478 -34.362 17.119 1.00 28.43 35 ARG B N 1
ATOM 1937 C CA . ARG B 1 35 ? 20.151 -33.675 18.221 1.00 30.77 35 ARG B CA 1
ATOM 1938 C C . ARG B 1 35 ? 21.631 -34.076 18.077 1.00 30.64 35 ARG B C 1
ATOM 1939 O O . ARG B 1 35 ? 22.066 -35.243 17.826 1.00 30.38 35 ARG B O 1
ATOM 1947 N N . ILE B 1 36 ? 22.423 -33.042 18.169 1.00 26.66 36 ILE B N 1
ATOM 1948 C CA . ILE B 1 36 ? 23.900 -33.177 18.054 1.00 26.53 36 ILE B CA 1
ATOM 1949 C C . ILE B 1 36 ? 24.491 -33.198 19.434 1.00 29.33 36 ILE B C 1
ATOM 1950 O O . ILE B 1 36 ? 24.257 -32.262 20.184 1.00 28.11 36 ILE B O 1
ATOM 1955 N N . SER B 1 37 ? 25.310 -34.273 19.683 1.00 33.07 37 SER B N 1
ATOM 1956 C CA . SER B 1 37 ? 25.992 -34.285 20.974 1.00 36.19 37 SER B CA 1
ATOM 1957 C C . SER B 1 37 ? 27.254 -33.409 21.005 1.00 36.62 37 SER B C 1
ATOM 1958 O O . SER B 1 37 ? 27.820 -33.066 19.991 1.00 34.79 37 SER B O 1
ATOM 1961 N N . PHE B 1 38 ? 27.662 -33.070 22.251 1.00 38.14 38 PHE B N 1
ATOM 1962 C CA . PHE B 1 38 ? 28.893 -32.303 22.434 1.00 42.39 38 PHE B CA 1
ATOM 1963 C C . PHE B 1 38 ? 29.997 -33.107 21.795 1.00 42.48 38 PHE B C 1
ATOM 1964 O O . PHE B 1 38 ? 30.781 -32.594 20.998 1.00 46.98 38 PHE B O 1
ATOM 1966 N N . GLN B 1 39 ? 30.023 -34.443 21.924 1.00 44.61 39 GLN B N 1
ATOM 1967 C CA . GLN B 1 39 ? 31.043 -35.258 21.293 1.00 42.49 39 GLN B CA 1
ATOM 1968 C C . GLN B 1 39 ? 31.016 -35.210 19.791 1.00 43.99 39 GLN B C 1
ATOM 1969 O O . GLN B 1 39 ? 32.092 -35.327 19.158 1.00 45.72 39 GLN B O 1
ATOM 1980 N N . ASP B 1 40 ? 29.898 -35.036 19.088 1.00 39.42 40 ASP B N 1
ATOM 1981 C CA . ASP B 1 40 ? 29.953 -35.073 17.642 1.00 36.02 40 ASP B CA 1
ATOM 1982 C C . ASP B 1 40 ? 30.066 -33.649 17.003 1.00 33.58 40 ASP B C 1
ATOM 1983 O O . ASP B 1 40 ? 30.119 -33.639 15.758 1.00 34.43 40 ASP B O 1
ATOM 1988 N N . TRP B 1 41 ? 30.079 -32.649 17.843 1.00 33.98 41 TRP B N 1
ATOM 1989 C CA . TRP B 1 41 ? 30.098 -31.286 17.239 1.00 34.18 41 TRP B CA 1
ATOM 1990 C C . TRP B 1 41 ? 31.328 -30.971 16.388 1.00 32.27 41 TRP B C 1
ATOM 1991 O O . TRP B 1 41 ? 31.147 -30.496 15.271 1.00 31.36 41 TRP B O 1
ATOM 2002 N N . PRO B 1 42 ? 32.547 -31.371 16.735 1.00 35.32 42 PRO B N 1
ATOM 2003 C CA . PRO B 1 42 ? 33.712 -31.121 15.891 1.00 34.85 42 PRO B CA 1
ATOM 2004 C C . PRO B 1 42 ? 33.571 -31.587 14.465 1.00 36.32 42 PRO B C 1
ATOM 2005 O O . PRO B 1 42 ? 33.946 -30.861 13.555 1.00 35.47 42 PRO B O 1
ATOM 2009 N N . LYS B 1 43 ? 33.038 -32.795 14.217 1.00 36.24 43 LYS B N 1
ATOM 2010 C CA . LYS B 1 43 ? 32.817 -33.369 12.952 1.00 35.65 43 LYS B CA 1
ATOM 2011 C C . LYS B 1 43 ? 31.666 -32.829 12.130 1.00 34.75 43 LYS B C 1
ATOM 2012 O O . LYS B 1 43 ? 31.717 -32.757 10.898 1.00 33.80 43 LYS B O 1
ATOM 2018 N N . ILE B 1 44 ? 30.565 -32.457 12.879 1.00 32.57 44 ILE B N 1
ATOM 2019 C CA . ILE B 1 44 ? 29.390 -31.991 12.136 1.00 31.07 44 ILE B CA 1
ATOM 2020 C C . ILE B 1 44 ? 29.456 -30.479 11.839 1.00 27.37 44 ILE B C 1
ATOM 2021 O O . ILE B 1 44 ? 28.995 -30.127 10.771 1.00 29.80 44 ILE B O 1
ATOM 2026 N N . LYS B 1 45 ? 30.169 -29.735 12.695 1.00 27.44 45 LYS B N 1
ATOM 2027 C CA . LYS B 1 45 ? 30.339 -28.306 12.466 1.00 28.16 45 LYS B CA 1
ATOM 2028 C C . LYS B 1 45 ? 30.668 -27.869 11.070 1.00 29.00 45 LYS B C 1
ATOM 2029 O O . LYS B 1 45 ? 30.007 -27.049 10.469 1.00 25.72 45 LYS B O 1
ATOM 2035 N N . PRO B 1 46 ? 31.749 -28.392 10.440 1.00 29.77 46 PRO B N 1
ATOM 2036 C CA . PRO B 1 46 ? 32.110 -28.004 9.090 1.00 30.60 46 PRO B CA 1
ATOM 2037 C C . PRO B 1 46 ? 31.067 -28.344 8.074 1.00 30.99 46 PRO B C 1
ATOM 2038 O O . PRO B 1 46 ? 31.079 -27.812 6.931 1.00 34.71 46 PRO B O 1
ATOM 2042 N N . THR B 1 47 ? 30.123 -29.228 8.392 1.00 29.03 47 THR B N 1
ATOM 2043 C CA . THR B 1 47 ? 29.045 -29.543 7.498 1.00 34.01 47 THR B CA 1
ATOM 2044 C C . THR B 1 47 ? 27.805 -28.685 7.588 1.00 33.17 47 THR B C 1
ATOM 2045 O O . THR B 1 47 ? 26.944 -28.784 6.723 1.00 35.86 47 THR B O 1
ATOM 2049 N N . ILE B 1 48 ? 27.792 -27.743 8.573 1.00 28.03 48 ILE B N 1
ATOM 2050 C CA . ILE B 1 48 ? 26.561 -26.903 8.621 1.00 24.57 48 ILE B CA 1
ATOM 2051 C C . ILE B 1 48 ? 26.921 -25.561 8.089 1.00 24.18 48 ILE B C 1
ATOM 2052 O O . ILE B 1 48 ? 27.923 -24.872 8.505 1.00 27.95 48 ILE B O 1
ATOM 2057 N N . PRO B 1 49 ? 26.262 -24.990 7.069 1.00 30.08 49 PRO B N 1
ATOM 2058 C CA . PRO B 1 49 ? 26.556 -23.697 6.556 1.00 30.44 49 PRO B CA 1
ATOM 2059 C C . PRO B 1 49 ? 26.548 -22.583 7.668 1.00 29.85 49 PRO B C 1
ATOM 2060 O O . PRO B 1 49 ? 25.543 -22.652 8.376 1.00 29.96 49 PRO B O 1
ATOM 2064 N N . GLY B 1 50 ? 27.674 -21.901 7.820 1.00 28.95 50 GLY B N 1
ATOM 2065 C CA . GLY B 1 50 ? 27.738 -20.895 8.881 1.00 31.30 50 GLY B CA 1
ATOM 2066 C C . GLY B 1 50 ? 28.278 -21.448 10.164 1.00 25.66 50 GLY B C 1
ATOM 2067 O O . GLY B 1 50 ? 28.641 -20.653 11.068 1.00 26.91 50 GLY B O 1
ATOM 2068 N N . GLY B 1 51 ? 28.376 -22.746 10.323 1.00 25.13 51 GLY B N 1
ATOM 2069 C CA . GLY B 1 51 ? 28.931 -23.420 11.468 1.00 26.87 51 GLY B CA 1
ATOM 2070 C C . GLY B 1 51 ? 28.263 -23.217 12.802 1.00 25.90 51 GLY B C 1
ATOM 2071 O O . GLY B 1 51 ? 28.909 -23.420 1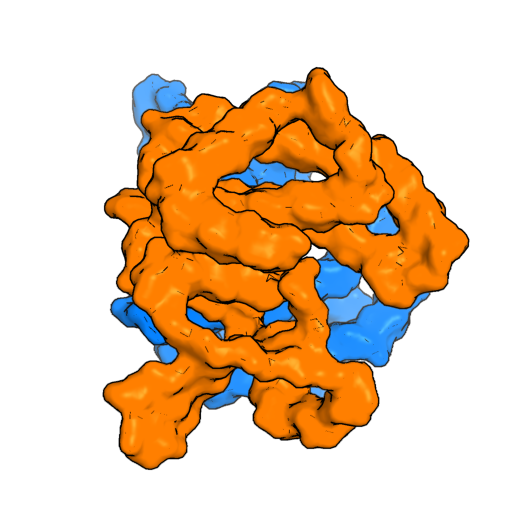3.809 1.00 24.93 51 GLY B O 1
ATOM 2072 N N . ARG B 1 52 ? 26.928 -22.924 12.787 1.00 24.02 52 ARG B N 1
ATOM 2073 C CA . ARG B 1 52 ? 26.263 -22.744 14.060 1.00 25.46 52 ARG B CA 1
ATOM 2074 C C . ARG B 1 52 ? 24.843 -23.367 14.030 1.00 22.69 52 ARG B C 1
ATOM 2075 O O . ARG B 1 52 ? 24.336 -23.560 12.924 1.00 25.44 52 ARG B O 1
ATOM 2083 N N . LEU B 1 53 ? 24.431 -23.826 15.198 1.00 20.65 53 LEU B N 1
ATOM 2084 C CA . LEU B 1 53 ? 23.079 -24.456 15.294 1.00 20.55 53 LEU B CA 1
ATOM 2085 C C . LEU B 1 53 ? 22.167 -23.410 16.002 1.00 21.11 53 LEU B C 1
ATOM 2086 O O . LEU B 1 53 ? 22.596 -22.603 16.833 1.00 23.49 53 LEU B O 1
ATOM 2091 N N . PRO B 1 54 ? 20.869 -23.639 15.898 1.00 20.59 54 PRO B N 1
ATOM 2092 C CA . PRO B 1 54 ? 20.233 -24.688 15.132 1.00 19.75 54 PRO B CA 1
ATOM 2093 C C . PRO B 1 54 ? 20.232 -24.295 13.633 1.00 21.69 54 PRO B C 1
ATOM 2094 O O . PRO B 1 54 ? 20.487 -23.195 13.153 1.00 23.68 54 PRO B O 1
ATOM 2098 N N . ALA B 1 55 ? 20.002 -25.392 12.880 1.00 20.80 55 ALA B N 1
ATOM 2099 C CA . ALA B 1 55 ? 19.915 -25.231 11.422 1.00 20.46 55 ALA B CA 1
ATOM 2100 C C . ALA B 1 55 ? 18.769 -26.143 10.937 1.00 25.30 55 ALA B C 1
ATOM 2101 O O . ALA B 1 55 ? 18.454 -27.073 11.676 1.00 23.70 55 ALA B O 1
ATOM 2103 N N . VAL B 1 56 ? 18.210 -25.807 9.746 1.00 25.08 56 VAL B N 1
ATOM 2104 C CA . VAL B 1 56 ? 17.117 -26.709 9.325 1.00 23.54 56 VAL B CA 1
ATOM 2105 C C . VAL B 1 56 ? 17.546 -27.145 7.882 1.00 22.19 56 VAL B C 1
ATOM 2106 O O . VAL B 1 56 ? 18.038 -26.375 7.131 1.00 24.46 56 VAL B O 1
ATOM 2110 N N . LYS B 1 57 ? 17.481 -28.470 7.713 1.00 24.18 57 LYS B N 1
ATOM 2111 C CA . LYS B 1 57 ? 17.883 -29.100 6.452 1.00 28.70 57 LYS B CA 1
ATOM 2112 C C . LYS B 1 57 ? 16.664 -29.593 5.729 1.00 29.17 57 LYS B C 1
ATOM 2113 O O . LYS B 1 57 ? 15.861 -30.327 6.281 1.00 31.43 57 LYS B O 1
ATOM 2119 N N . ILE B 1 58 ? 16.392 -29.059 4.518 1.00 30.47 58 ILE B N 1
ATOM 2120 C CA . ILE B 1 58 ? 15.150 -29.500 3.900 1.00 31.91 58 ILE B CA 1
ATOM 2121 C C . ILE B 1 58 ? 15.549 -30.289 2.625 1.00 31.15 58 ILE B C 1
ATOM 2122 O O . ILE B 1 58 ? 16.255 -29.801 1.793 1.00 30.61 58 ILE B O 1
ATOM 2127 N N . THR B 1 59 ? 15.092 -31.553 2.637 1.00 36.50 59 THR B N 1
ATOM 2128 C CA . THR B 1 59 ? 15.542 -32.458 1.539 1.00 37.28 59 THR B CA 1
ATOM 2129 C C . THR B 1 59 ? 14.301 -32.823 0.767 1.00 38.34 59 THR B C 1
ATOM 2130 O O . THR B 1 59 ? 13.383 -33.272 1.424 1.00 37.87 59 THR B O 1
ATOM 2134 N N . ASP B 1 60 ? 14.230 -32.480 -0.532 1.00 41.44 60 ASP B N 1
ATOM 2135 C CA . ASP B 1 60 ? 12.980 -32.774 -1.251 1.00 43.46 60 ASP B CA 1
ATOM 2136 C C . ASP B 1 60 ? 12.998 -34.236 -1.709 1.00 46.38 60 ASP B C 1
ATOM 2137 O O . ASP B 1 60 ? 14.034 -34.905 -1.615 1.00 43.89 60 ASP B O 1
ATOM 2142 N N . ASN B 1 61 ? 11.888 -34.694 -2.287 1.00 49.36 61 ASN B N 1
ATOM 2143 C CA . ASN B 1 61 ? 11.858 -36.049 -2.856 1.00 53.32 61 ASN B CA 1
ATOM 2144 C C . ASN B 1 61 ? 12.851 -36.400 -3.935 1.00 53.31 61 ASN B C 1
ATOM 2145 O O . ASN B 1 61 ? 12.891 -37.591 -4.341 1.00 54.72 61 ASN B O 1
ATOM 2150 N N . HIS B 1 62 ? 13.754 -35.595 -4.468 1.00 51.99 62 HIS B N 1
ATOM 2151 C CA . HIS B 1 62 ? 14.823 -35.872 -5.379 1.00 51.07 62 HIS B CA 1
ATOM 2152 C C . HIS B 1 62 ? 16.174 -35.763 -4.664 1.00 52.61 62 HIS B C 1
ATOM 2153 O O . HIS B 1 62 ? 17.262 -35.755 -5.273 1.00 54.87 62 HIS B O 1
ATOM 2160 N N . GLY B 1 63 ? 16.117 -35.537 -3.338 1.00 50.40 63 GLY B N 1
ATOM 2161 C CA . GLY B 1 63 ? 17.302 -35.452 -2.521 1.00 49.70 63 GLY B CA 1
ATOM 2162 C C . GLY B 1 63 ? 18.074 -34.154 -2.688 1.00 47.15 63 GLY B C 1
ATOM 2163 O O . GLY B 1 63 ? 19.296 -34.173 -2.476 1.00 50.55 63 GLY B O 1
ATOM 2164 N N . HIS B 1 64 ? 17.441 -33.106 -3.183 1.00 43.73 64 HIS B N 1
ATOM 2165 C CA . HIS B 1 64 ? 18.135 -31.824 -3.336 1.00 43.26 64 HIS B CA 1
ATOM 2166 C C . HIS B 1 64 ? 17.979 -31.188 -1.927 1.00 38.63 64 HIS B C 1
ATOM 2167 O O . HIS B 1 64 ? 16.878 -31.350 -1.441 1.00 38.53 64 HIS B O 1
ATOM 2174 N N . VAL B 1 65 ? 19.039 -30.577 -1.473 1.00 37.08 65 VAL B N 1
ATOM 2175 C CA . VAL B 1 65 ? 18.980 -30.052 -0.055 1.00 34.48 65 VAL B CA 1
ATOM 2176 C C . VAL B 1 65 ? 18.935 -28.540 -0.052 1.00 32.46 65 VAL B C 1
ATOM 2177 O O . VAL B 1 65 ? 19.538 -27.835 -0.865 1.00 34.10 65 VAL B O 1
ATOM 2181 N N . LYS B 1 66 ? 18.118 -27.972 0.882 1.00 32.76 66 LYS B N 1
ATOM 2182 C CA . LYS B 1 66 ? 18.068 -26.517 1.037 1.00 29.30 66 LYS B CA 1
ATOM 2183 C C . LYS B 1 66 ? 18.441 -26.383 2.559 1.00 26.59 66 LYS B C 1
ATOM 2184 O O . LYS B 1 66 ? 17.805 -27.105 3.268 1.00 29.30 66 LYS B O 1
ATOM 2190 N N . TRP B 1 67 ? 19.378 -25.475 2.777 1.00 26.21 67 TRP B N 1
ATOM 2191 C CA . TRP B 1 67 ? 19.666 -25.282 4.248 1.00 24.67 67 TRP B CA 1
ATOM 2192 C C . TRP B 1 67 ? 19.063 -23.937 4.644 1.00 25.39 67 TRP B C 1
ATOM 2193 O O . TRP B 1 67 ? 18.922 -22.995 3.882 1.00 29.13 67 TRP B O 1
ATOM 2204 N N . MET B 1 68 ? 18.622 -23.885 5.910 1.00 22.07 68 MET B N 1
ATOM 2205 C CA . MET B 1 68 ? 18.208 -22.566 6.475 1.00 20.83 68 MET B CA 1
ATOM 2206 C C . MET B 1 68 ? 18.897 -22.516 7.826 1.00 23.96 68 MET B C 1
ATOM 2207 O O . MET B 1 68 ? 19.033 -23.489 8.623 1.00 24.28 68 MET B O 1
ATOM 2212 N N . VAL B 1 69 ? 19.381 -21.266 8.118 1.00 22.84 69 VAL B N 1
ATOM 2213 C CA . VAL B 1 69 ? 19.978 -21.052 9.464 1.00 20.27 69 VAL B CA 1
ATOM 2214 C C . VAL B 1 69 ? 19.406 -19.745 10.010 1.00 23.49 69 VAL B C 1
ATOM 2215 O O . VAL B 1 69 ? 18.719 -18.983 9.329 1.00 26.03 69 VAL B O 1
ATOM 2219 N N . GLU B 1 70 ? 19.810 -19.496 11.246 1.00 21.86 70 GLU B N 1
ATOM 2220 C CA . GLU B 1 70 ? 19.383 -18.288 12.006 1.00 22.32 70 GLU B CA 1
ATOM 2221 C C . GLU B 1 70 ? 18.005 -18.536 12.556 1.00 17.80 70 GLU B C 1
ATOM 2222 O O . GLU B 1 70 ? 16.936 -18.413 11.949 1.00 20.73 70 GLU B O 1
ATOM 2228 N N . SER B 1 71 ? 17.944 -18.978 13.886 1.00 19.05 71 SER B N 1
ATOM 2229 C CA . SER B 1 71 ? 16.670 -19.510 14.367 1.00 18.35 71 SER B CA 1
ATOM 2230 C C . SER B 1 71 ? 15.434 -18.762 14.189 1.00 20.73 71 SER B C 1
ATOM 2231 O O . SER B 1 71 ? 14.425 -19.330 13.766 1.00 19.68 71 SER B O 1
ATOM 2234 N N . LEU B 1 72 ? 15.436 -17.439 14.562 1.00 20.57 72 LEU B N 1
ATOM 2235 C CA . LEU B 1 72 ? 14.130 -16.813 14.484 1.00 20.73 72 LEU B CA 1
ATOM 2236 C C . LEU B 1 72 ? 13.926 -16.374 13.032 1.00 21.57 72 LEU B C 1
ATOM 2237 O O . LEU B 1 72 ? 12.809 -15.939 12.750 1.00 23.30 72 LEU B O 1
ATOM 2242 N N . ALA B 1 73 ? 14.898 -16.327 12.138 1.00 22.59 73 ALA B N 1
ATOM 2243 C CA . ALA B 1 73 ? 14.654 -16.048 10.693 1.00 20.93 73 ALA B CA 1
ATOM 2244 C C . ALA B 1 73 ? 13.914 -17.255 10.074 1.00 22.84 73 ALA B C 1
ATOM 2245 O O . ALA B 1 73 ? 12.857 -17.122 9.507 1.00 22.22 73 ALA B O 1
ATOM 2247 N N . ILE B 1 74 ? 14.297 -18.461 10.550 1.00 20.94 74 ILE B N 1
ATOM 2248 C CA . ILE B 1 74 ? 13.642 -19.721 10.096 1.00 20.85 74 ILE B CA 1
ATOM 2249 C C . ILE B 1 74 ? 12.214 -19.754 10.631 1.00 23.41 74 ILE B C 1
ATOM 2250 O O . ILE B 1 74 ? 11.212 -19.958 9.978 1.00 22.84 74 ILE B O 1
ATOM 2255 N N . ALA B 1 75 ? 12.100 -19.417 12.006 1.00 20.52 75 ALA B N 1
ATOM 2256 C CA . ALA B 1 75 ? 10.727 -19.396 12.556 1.00 21.34 75 ALA B CA 1
ATOM 2257 C C . ALA B 1 75 ? 9.880 -18.374 11.855 1.00 20.79 75 ALA B C 1
ATOM 2258 O O . ALA B 1 75 ? 8.685 -18.668 11.738 1.00 20.92 75 ALA B O 1
ATOM 2260 N N . ARG B 1 76 ? 10.377 -17.128 11.592 1.00 22.15 76 ARG B N 1
ATOM 2261 C CA . ARG B 1 76 ? 9.484 -16.180 10.937 1.00 21.27 76 ARG B CA 1
ATOM 2262 C C . ARG B 1 76 ? 9.097 -16.586 9.461 1.00 21.96 76 ARG B C 1
ATOM 2263 O O . ARG B 1 76 ? 7.881 -16.412 9.177 1.00 25.67 76 ARG B O 1
ATOM 2271 N N . TYR B 1 77 ? 10.012 -17.306 8.833 1.00 23.07 77 TYR B N 1
ATOM 2272 C CA . TYR B 1 77 ? 9.640 -17.759 7.464 1.00 25.26 77 TYR B CA 1
ATOM 2273 C C . TYR B 1 77 ? 8.515 -18.828 7.541 1.00 26.31 77 TYR B C 1
ATOM 2274 O O . TYR B 1 77 ? 7.454 -18.709 6.851 1.00 29.60 77 TYR B O 1
ATOM 2283 N N . MET B 1 78 ? 8.700 -19.725 8.515 1.00 24.23 78 MET B N 1
ATOM 2284 C CA . MET B 1 78 ? 7.659 -20.789 8.630 1.00 27.59 78 MET B CA 1
ATOM 2285 C C . MET B 1 78 ? 6.372 -20.207 9.064 1.00 25.78 78 MET B C 1
ATOM 2286 O O . MET B 1 78 ? 5.214 -20.485 8.694 1.00 27.46 78 MET B O 1
ATOM 2294 N N . ALA B 1 79 ? 6.423 -19.275 10.102 1.00 23.97 79 ALA B N 1
ATOM 2295 C CA . ALA B 1 79 ? 5.175 -18.659 10.553 1.00 23.97 79 ALA B CA 1
ATOM 2296 C C . ALA B 1 79 ? 4.551 -17.826 9.449 1.00 26.54 79 ALA B C 1
ATOM 2297 O O . ALA B 1 79 ? 3.269 -17.901 9.365 1.00 27.87 79 ALA B O 1
ATOM 2299 N N . LYS B 1 80 ? 5.284 -17.154 8.619 1.00 28.16 80 LYS B N 1
ATOM 2300 C CA . LYS B 1 80 ? 4.718 -16.318 7.551 1.00 28.30 80 LYS B CA 1
ATOM 2301 C C . LYS B 1 80 ? 3.967 -17.255 6.579 1.00 31.52 80 LYS B C 1
ATOM 2302 O O . LYS B 1 80 ? 2.756 -17.079 6.362 1.00 33.13 80 LYS B O 1
ATOM 2308 N N . LYS B 1 81 ? 4.666 -18.314 6.260 1.00 28.99 81 LYS B N 1
ATOM 2309 C CA . LYS B 1 81 ? 4.010 -19.340 5.409 1.00 34.93 81 LYS B CA 1
ATOM 2310 C C . LYS B 1 81 ? 2.770 -19.914 6.014 1.00 35.15 81 LYS B C 1
ATOM 2311 O O . LYS B 1 81 ? 1.835 -20.364 5.287 1.00 38.57 81 LYS B O 1
ATOM 2317 N N . HIS B 1 82 ? 2.551 -20.014 7.324 1.00 31.98 82 HIS B N 1
ATOM 2318 C CA . HIS B 1 82 ? 1.398 -20.579 7.968 1.00 33.97 82 HIS B CA 1
ATOM 2319 C C . HIS B 1 82 ? 0.524 -19.578 8.689 1.00 35.14 82 HIS B C 1
ATOM 2320 O O . HIS B 1 82 ? -0.137 -19.857 9.661 1.00 35.01 82 HIS B O 1
ATOM 2327 N N . HIS B 1 83 ? 0.517 -18.312 8.194 1.00 33.24 83 HIS B N 1
ATOM 2328 C CA . HIS B 1 83 ? -0.362 -17.298 8.644 1.00 35.97 83 HIS B CA 1
ATOM 2329 C C . HIS B 1 83 ? -0.279 -17.032 10.134 1.00 33.16 83 HIS B C 1
ATOM 2330 O O . HIS B 1 83 ? -1.195 -16.761 10.802 1.00 33.69 83 HIS B O 1
ATOM 2337 N N . MET B 1 84 ? 0.963 -17.002 10.650 1.00 28.36 84 MET B N 1
ATOM 2338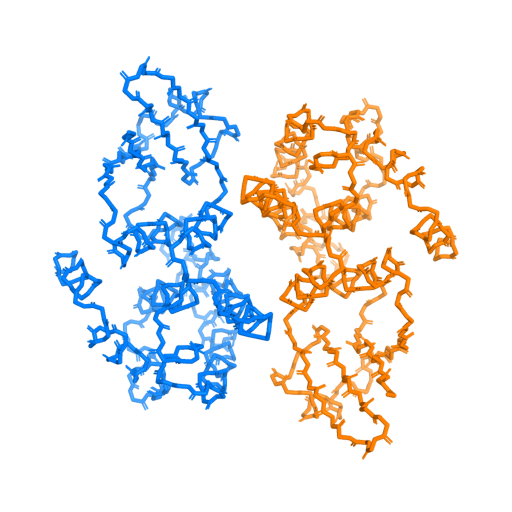 C CA . MET B 1 84 ? 1.278 -16.729 12.015 1.00 23.95 84 MET B CA 1
ATOM 2339 C C . MET B 1 84 ? 2.270 -15.529 12.209 1.00 26.18 84 MET B C 1
ATOM 2340 O O . MET B 1 84 ? 2.685 -15.415 13.379 1.00 25.81 84 MET B O 1
ATOM 2345 N N . MET B 1 85 ? 2.205 -14.602 11.310 1.00 28.18 85 MET B N 1
ATOM 2346 C CA . MET B 1 85 ? 2.960 -13.349 11.468 1.00 28.13 85 MET B CA 1
ATOM 2347 C C . MET B 1 85 ? 2.034 -12.106 11.421 1.00 28.11 85 MET B C 1
ATOM 2348 O O . MET B 1 85 ? 2.520 -11.017 11.110 1.00 28.45 85 MET B O 1
ATOM 2353 N N . GLY B 1 86 ? 0.772 -12.266 11.695 1.00 28.12 86 GLY B N 1
ATOM 2354 C CA . GLY B 1 86 ? -0.284 -11.287 11.728 1.00 31.08 86 GLY B CA 1
ATOM 2355 C C . GLY B 1 86 ? -0.978 -11.300 10.340 1.00 30.63 86 GLY B C 1
ATOM 2356 O O . GLY B 1 86 ? -0.431 -11.646 9.319 1.00 31.12 86 GLY B O 1
ATOM 2357 N N . GLY B 1 87 ? -2.166 -10.668 10.378 1.00 34.11 87 GLY B N 1
ATOM 2358 C CA . GLY B 1 87 ? -2.971 -10.586 9.158 1.00 38.30 87 GLY B CA 1
ATOM 2359 C C . GLY B 1 87 ? -3.045 -9.209 8.583 1.00 37.89 87 GLY B C 1
ATOM 2360 O O . GLY B 1 87 ? -3.594 -8.943 7.507 1.00 41.83 87 GLY B O 1
ATOM 2361 N N . THR B 1 88 ? -2.569 -8.186 9.311 1.00 34.65 88 THR B N 1
ATOM 2362 C CA . THR B 1 88 ? -2.504 -6.837 8.816 1.00 35.81 88 THR B CA 1
ATOM 2363 C C . THR B 1 88 ? -1.061 -6.359 9.071 1.00 34.43 88 THR B C 1
ATOM 2364 O O . THR B 1 88 ? -0.398 -7.006 9.903 1.00 34.13 88 THR B O 1
ATOM 2368 N N . GLU B 1 89 ? -0.596 -5.306 8.504 1.00 35.15 89 GLU B N 1
ATOM 2369 C CA . GLU B 1 89 ? 0.719 -4.707 8.813 1.00 33.60 89 GLU B CA 1
ATOM 2370 C C . GLU B 1 89 ? 0.766 -4.224 10.267 1.00 32.46 89 GLU B C 1
ATOM 2371 O O . GLU B 1 89 ? 1.873 -4.258 10.884 1.00 32.38 89 GLU B O 1
ATOM 2377 N N . GLU B 1 90 ? -0.307 -3.742 10.845 1.00 29.35 90 GLU B N 1
ATOM 2378 C CA . GLU B 1 90 ? -0.397 -3.397 12.278 1.00 29.81 90 GLU B CA 1
ATOM 2379 C C . GLU B 1 90 ? -0.189 -4.630 13.148 1.00 30.50 90 GLU B C 1
ATOM 2380 O O . GLU B 1 90 ? 0.400 -4.529 14.222 1.00 28.75 90 GLU B O 1
ATOM 2386 N N . GLU B 1 91 ? -0.895 -5.716 12.847 1.00 27.29 91 GLU B N 1
ATOM 2387 C CA . GLU B 1 91 ? -0.721 -6.950 13.652 1.00 30.57 91 GLU B CA 1
ATOM 2388 C C . GLU B 1 91 ? 0.742 -7.403 13.469 1.00 26.73 91 GLU B C 1
ATOM 2389 O O . GLU B 1 91 ? 1.255 -7.906 14.487 1.00 26.55 91 GLU B O 1
ATOM 2395 N N . TYR B 1 92 ? 1.282 -7.407 12.271 1.00 27.45 92 TYR B N 1
ATOM 2396 C CA . TYR B 1 92 ? 2.721 -7.760 12.124 1.00 27.85 92 TYR B CA 1
ATOM 2397 C C . TYR B 1 92 ? 3.590 -6.847 13.003 1.00 23.61 92 TYR B C 1
ATOM 2398 O O . TYR B 1 92 ? 4.516 -7.414 13.593 1.00 24.88 92 TYR B O 1
ATOM 2407 N N . TYR B 1 93 ? 3.350 -5.543 13.056 1.00 25.92 93 TYR B N 1
ATOM 2408 C CA . TYR B 1 93 ? 4.166 -4.719 13.989 1.00 26.79 93 TYR B CA 1
ATOM 2409 C C . TYR B 1 93 ? 4.083 -5.270 15.399 1.00 25.97 93 TYR B C 1
ATOM 2410 O O . TYR B 1 93 ? 5.033 -5.488 16.167 1.00 24.99 93 TYR B O 1
ATOM 2419 N N . ASN B 1 94 ? 2.824 -5.523 15.872 1.00 23.93 94 ASN B N 1
ATOM 2420 C CA . ASN B 1 94 ? 2.596 -5.952 17.234 1.00 23.75 94 ASN B CA 1
ATOM 2421 C C . ASN B 1 94 ? 3.257 -7.337 17.389 1.00 23.43 94 ASN B C 1
ATOM 2422 O O . ASN B 1 94 ? 3.706 -7.673 18.508 1.00 23.10 94 ASN B O 1
ATOM 2427 N N . VAL B 1 95 ? 3.210 -8.230 16.419 1.00 21.74 95 VAL B N 1
ATOM 2428 C CA . VAL B 1 95 ? 3.893 -9.545 16.624 1.00 21.75 95 VAL B CA 1
ATOM 2429 C C . VAL B 1 95 ? 5.395 -9.294 16.846 1.00 23.92 95 VAL B C 1
ATOM 2430 O O . VAL B 1 95 ? 6.018 -9.832 17.795 1.00 23.72 95 VAL B O 1
ATOM 2434 N N . GLU B 1 96 ? 5.939 -8.424 16.018 1.00 21.63 96 GLU B N 1
ATOM 2435 C CA . GLU B 1 96 ? 7.386 -8.108 16.124 1.00 19.13 96 GLU B CA 1
ATOM 2436 C C . GLU B 1 96 ? 7.776 -7.397 17.441 1.00 21.23 96 GLU B C 1
ATOM 2437 O O . GLU B 1 96 ? 8.840 -7.575 18.032 1.00 20.35 96 GLU B O 1
ATOM 2443 N N . LYS B 1 97 ? 6.867 -6.602 17.911 1.00 21.24 97 LYS B N 1
ATOM 2444 C CA . LYS B 1 97 ? 7.081 -5.821 19.151 1.00 20.63 97 LYS B CA 1
ATOM 2445 C C . LYS B 1 97 ? 7.24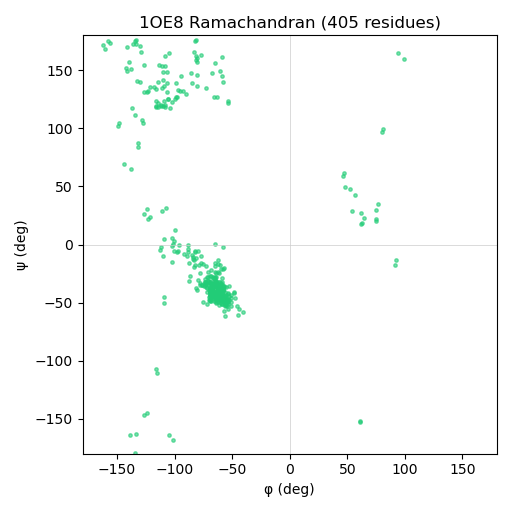2 -6.799 20.324 1.00 21.81 97 LYS B C 1
ATOM 2446 O O . LYS B 1 97 ? 8.185 -6.785 21.043 1.00 21.22 97 LYS B O 1
ATOM 2452 N N . LEU B 1 98 ? 6.384 -7.840 20.333 1.00 20.65 98 LEU B N 1
ATOM 2453 C CA . LEU B 1 98 ? 6.409 -8.783 21.483 1.00 20.62 98 LEU B CA 1
ATOM 2454 C C . LEU B 1 98 ? 7.595 -9.696 21.288 1.00 22.90 98 LEU B C 1
ATOM 2455 O O . LEU B 1 98 ? 8.202 -10.077 22.251 1.00 23.72 98 LEU B O 1
ATOM 2464 N N . ILE B 1 99 ? 7.951 -10.027 20.078 1.00 18.51 99 ILE B N 1
ATOM 2465 C CA . ILE B 1 99 ? 9.076 -10.893 19.850 1.00 21.38 99 ILE B CA 1
ATOM 2466 C C . ILE B 1 99 ? 10.291 -10.168 20.376 1.00 21.32 99 ILE B C 1
ATOM 2467 O O . ILE B 1 99 ? 11.188 -10.803 21.031 1.00 22.91 99 ILE B O 1
ATOM 2472 N N . GLY B 1 100 ? 10.347 -8.846 20.064 1.00 21.70 100 GLY B N 1
ATOM 2473 C CA . GLY B 1 100 ? 11.598 -8.142 20.450 1.00 18.83 100 GLY B CA 1
ATOM 2474 C C . GLY B 1 100 ? 11.694 -8.032 22.013 1.00 24.24 100 GLY B C 1
ATOM 2475 O O . GLY B 1 100 ? 12.794 -8.156 22.557 1.00 21.95 100 GLY B O 1
ATOM 2476 N N . GLN B 1 101 ? 10.505 -7.892 22.647 1.00 19.87 101 GLN B N 1
ATOM 2477 C CA . GLN B 1 101 ? 10.488 -7.852 24.108 1.00 19.88 101 GLN B CA 1
ATOM 2478 C C . GLN B 1 101 ? 10.875 -9.180 24.717 1.00 19.80 101 GLN B C 1
ATOM 2479 O O . GLN B 1 101 ? 11.736 -9.273 25.657 1.00 21.55 101 GLN B O 1
ATOM 2485 N N . ALA B 1 102 ? 10.381 -10.284 24.099 1.00 21.25 102 ALA B N 1
ATOM 2486 C CA . ALA B 1 102 ? 10.758 -11.606 24.620 1.00 22.35 102 ALA B CA 1
ATOM 2487 C C . ALA B 1 102 ? 12.222 -11.854 24.319 1.00 24.95 102 ALA B C 1
ATOM 2488 O O . ALA B 1 102 ? 12.859 -12.539 25.143 1.00 23.61 102 ALA B O 1
ATOM 2490 N N . GLU B 1 103 ? 12.752 -11.381 23.193 1.00 19.33 103 GLU B N 1
ATOM 2491 C CA . GLU B 1 103 ? 14.233 -11.697 22.992 1.00 22.66 103 GLU B CA 1
ATOM 2492 C C . GLU B 1 103 ? 15.085 -10.893 23.974 1.00 22.17 103 GLU B C 1
ATOM 2493 O O . GLU B 1 103 ? 16.198 -11.345 24.336 1.00 24.74 103 GLU B O 1
ATOM 2499 N N . ASP B 1 104 ? 14.630 -9.719 24.425 1.00 23.34 104 ASP B N 1
ATOM 2500 C CA . ASP B 1 104 ? 15.470 -8.957 25.338 1.00 24.05 104 ASP B CA 1
ATOM 2501 C C . ASP B 1 104 ? 15.419 -9.743 26.669 1.00 23.09 104 ASP B C 1
ATOM 2502 O O . ASP B 1 104 ? 16.464 -9.884 27.255 1.00 23.98 104 ASP B O 1
ATOM 2507 N N . LEU B 1 105 ? 14.274 -10.361 26.932 1.00 19.15 105 LEU B N 1
ATOM 2508 C CA . LEU B 1 105 ? 14.263 -11.151 28.195 1.00 19.71 105 LEU B CA 1
ATOM 2509 C C . LEU B 1 105 ? 15.214 -12.330 28.056 1.00 22.11 105 LEU B C 1
ATOM 2510 O O . LEU B 1 105 ? 15.891 -12.798 28.939 1.00 24.40 105 LEU B O 1
ATOM 2515 N N . GLU B 1 106 ? 15.179 -13.053 26.878 1.00 20.59 106 GLU B N 1
ATOM 2516 C CA . GLU B 1 106 ? 15.994 -14.231 26.626 1.00 21.98 106 GLU B CA 1
ATOM 2517 C C . GLU B 1 106 ? 17.458 -13.804 26.743 1.00 24.75 106 GLU B C 1
ATOM 2518 O O . GLU B 1 106 ? 18.222 -14.657 27.175 1.00 27.06 106 GLU B O 1
ATOM 2524 N N . HIS B 1 107 ? 17.824 -12.603 26.257 1.00 25.39 107 HIS B N 1
ATOM 2525 C CA . HIS B 1 107 ? 19.243 -12.236 26.372 1.00 26.80 107 HIS B CA 1
ATOM 2526 C C . HIS B 1 107 ? 19.688 -12.170 27.835 1.00 29.34 107 HIS B C 1
ATOM 2527 O O . HIS B 1 107 ? 20.860 -12.470 28.125 1.00 30.82 107 HIS B O 1
ATOM 2534 N N . GLU B 1 108 ? 18.835 -11.790 28.771 1.00 28.57 108 GLU B N 1
ATOM 2535 C CA . GLU B 1 108 ? 19.232 -11.835 30.191 1.00 29.37 108 GLU B CA 1
ATOM 2536 C C . GLU B 1 108 ? 19.410 -13.295 30.604 1.00 29.57 108 GLU B C 1
ATOM 2537 O O . GLU B 1 108 ? 20.425 -13.625 31.247 1.00 32.03 108 GLU B O 1
ATOM 2543 N N . TYR B 1 109 ? 18.480 -14.174 30.240 1.00 28.39 109 TYR B N 1
ATOM 2544 C CA . TYR B 1 109 ? 18.660 -15.581 30.514 1.00 31.10 109 TYR B CA 1
ATOM 2545 C C . TYR B 1 109 ? 19.985 -16.100 29.985 1.00 32.98 109 TYR B C 1
ATOM 2546 O O . TYR B 1 109 ? 20.662 -16.892 30.678 1.00 31.15 109 TYR B O 1
ATOM 2555 N N . TYR B 1 110 ? 20.315 -15.749 28.730 1.00 30.44 110 TYR B N 1
ATOM 2556 C CA . TYR B 1 110 ? 21.567 -16.288 28.170 1.00 31.70 110 TYR B CA 1
ATOM 2557 C C . TYR B 1 110 ? 22.784 -15.907 28.967 1.00 32.13 110 TYR B C 1
ATOM 2558 O O . TYR B 1 110 ? 23.774 -16.701 28.796 1.00 33.37 110 TYR B O 1
ATOM 2567 N N . LYS B 1 111 ? 22.807 -14.899 29.768 1.00 33.13 111 LYS B N 1
ATOM 2568 C CA . LYS B 1 111 ? 23.968 -14.516 30.574 1.00 36.13 111 LYS B CA 1
ATOM 2569 C C . LYS B 1 111 ? 24.308 -15.623 31.595 1.00 39.50 111 LYS B C 1
ATOM 2570 O O . LYS B 1 111 ? 25.458 -15.715 32.031 1.00 41.71 111 LYS B O 1
ATOM 2576 N N . THR B 1 112 ? 23.284 -16.399 31.918 1.00 35.98 112 THR B N 1
ATOM 2577 C CA . THR B 1 112 ? 23.519 -17.551 32.837 1.00 37.43 112 THR B CA 1
ATOM 2578 C C . THR B 1 112 ? 24.019 -18.851 32.273 1.00 38.95 112 THR B C 1
ATOM 2579 O O . THR B 1 112 ? 24.239 -19.824 33.043 1.00 38.78 112 THR B O 1
ATOM 2583 N N . LEU B 1 113 ? 24.069 -19.105 30.979 1.00 38.50 113 LEU B N 1
ATOM 2584 C CA . LEU B 1 113 ? 24.336 -20.369 30.348 1.00 41.07 113 LEU B CA 1
ATOM 2585 C C . LEU B 1 113 ? 25.796 -20.802 30.244 1.00 42.79 113 LEU B C 1
ATOM 2586 O O . LEU B 1 113 ? 26.648 -19.936 30.271 1.00 41.98 113 LEU B O 1
ATOM 2591 N N . MET B 1 114 ? 25.969 -22.126 30.351 1.00 44.20 114 MET B N 1
ATOM 2592 C CA . MET B 1 114 ? 27.279 -22.763 30.276 1.00 47.43 114 MET B CA 1
ATOM 2593 C C . MET B 1 114 ? 28.297 -22.199 31.248 1.00 47.64 114 MET B C 1
ATOM 2594 O O . MET B 1 114 ? 29.529 -22.276 31.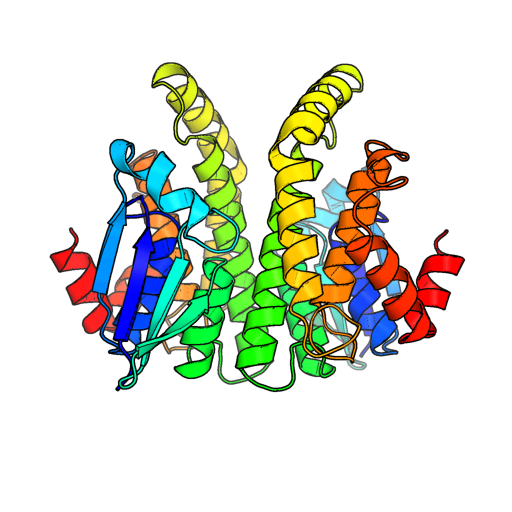059 1.00 51.13 114 MET B O 1
ATOM 2599 N N . LYS B 1 115 ? 27.855 -21.686 32.398 1.00 46.87 115 LYS B N 1
ATOM 2600 C CA . LYS B 1 115 ? 28.796 -21.158 33.376 1.00 46.13 115 LYS B CA 1
ATOM 2601 C C . LYS B 1 115 ? 28.783 -22.170 34.510 1.00 45.37 115 LYS B C 1
ATOM 2602 O O . LYS B 1 115 ? 27.832 -22.938 34.601 1.00 42.99 115 LYS B O 1
ATOM 2608 N N . PRO B 1 116 ? 29.847 -22.269 35.261 1.00 44.45 116 PRO B N 1
ATOM 2609 C CA . PRO B 1 116 ? 29.845 -23.118 36.437 1.00 45.73 116 PRO B CA 1
ATOM 2610 C C . PRO B 1 116 ? 28.736 -22.632 37.376 1.00 48.36 116 PRO B C 1
ATOM 2611 O O . PRO B 1 116 ? 28.324 -21.453 37.376 1.00 45.14 116 PRO B O 1
ATOM 2615 N N . GLU B 1 117 ? 28.355 -23.499 38.286 1.00 48.07 117 GLU B N 1
ATOM 2616 C CA . GLU B 1 117 ? 27.335 -23.314 39.280 1.00 53.45 117 GLU B CA 1
ATOM 2617 C C . GLU B 1 117 ? 27.426 -21.963 39.980 1.00 54.09 117 GLU B C 1
ATOM 2618 O O . GLU B 1 117 ? 26.479 -21.180 39.905 1.00 53.08 117 GLU B O 1
ATOM 2624 N N . GLU B 1 118 ? 28.544 -21.719 40.640 1.00 54.62 118 GLU B N 1
ATOM 2625 C CA . GLU B 1 118 ? 28.788 -20.504 41.407 1.00 55.58 118 GLU B CA 1
ATOM 2626 C C . GLU B 1 118 ? 28.567 -19.251 40.585 1.00 53.16 118 GLU B C 1
ATOM 2627 O O . GLU B 1 118 ? 27.764 -18.439 41.060 1.00 52.97 118 GLU B O 1
ATOM 2633 N N . GLU B 1 119 ? 29.235 -19.115 39.451 1.00 50.94 119 GLU B N 1
ATOM 2634 C CA . GLU B 1 119 ? 28.988 -17.923 38.614 1.00 51.13 119 GLU B CA 1
ATOM 2635 C C . GLU B 1 119 ? 27.552 -17.887 38.109 1.00 48.07 119 GLU B C 1
ATOM 2636 O O . GLU B 1 119 ? 26.943 -16.800 38.117 1.00 47.46 119 GLU B O 1
ATOM 2642 N N . LYS B 1 120 ? 26.932 -19.002 37.744 1.00 44.80 120 LYS B N 1
ATOM 2643 C CA . LYS B 1 120 ? 25.539 -19.020 37.283 1.00 43.03 120 LYS B CA 1
ATOM 2644 C C . LYS B 1 120 ? 24.642 -18.397 38.320 1.00 45.47 120 LYS B C 1
ATOM 2645 O O . LYS B 1 120 ? 23.897 -17.472 38.001 1.00 46.61 120 LYS B O 1
ATOM 2651 N N . GLN B 1 121 ? 24.716 -18.839 39.592 1.00 45.52 121 GLN B N 1
ATOM 2652 C CA . GLN B 1 121 ? 23.902 -18.307 40.668 1.00 46.92 121 GLN B CA 1
ATOM 2653 C C . GLN B 1 121 ? 24.096 -16.821 40.930 1.00 44.58 121 GLN B C 1
ATOM 2654 O O . GLN B 1 121 ? 23.215 -16.087 41.393 1.00 44.94 121 GLN B O 1
ATOM 2660 N N . LYS B 1 122 ? 25.328 -16.357 40.702 1.00 44.37 122 LYS B N 1
ATOM 2661 C CA . LYS B 1 122 ? 25.627 -14.946 40.882 1.00 40.58 122 LYS B CA 1
ATOM 2662 C C . LYS B 1 122 ? 24.897 -14.155 39.767 1.00 41.93 122 LYS B C 1
ATOM 2663 O O . LYS B 1 122 ? 24.289 -13.135 40.044 1.00 38.65 122 LYS B O 1
ATOM 2669 N N . ILE B 1 123 ? 25.000 -14.703 38.554 1.00 40.16 123 ILE B N 1
ATOM 2670 C CA . ILE B 1 123 ? 24.346 -13.971 37.438 1.00 39.68 123 ILE B CA 1
ATOM 2671 C C . ILE B 1 123 ? 22.854 -14.063 37.664 1.00 38.55 123 ILE B C 1
ATOM 2672 O O . ILE B 1 123 ? 22.126 -13.057 37.544 1.00 37.81 123 ILE B O 1
ATOM 2677 N N . ILE B 1 124 ? 22.350 -15.220 38.134 1.00 37.77 124 ILE B N 1
ATOM 2678 C CA . ILE B 1 124 ? 20.899 -15.310 38.335 1.00 37.97 124 ILE B CA 1
ATOM 2679 C C . ILE B 1 124 ? 20.340 -14.256 39.262 1.00 39.03 124 ILE B C 1
ATOM 2680 O O . ILE B 1 124 ? 19.367 -13.513 39.011 1.00 37.67 124 ILE B O 1
ATOM 2685 N N . LYS B 1 125 ? 20.977 -14.111 40.415 1.00 41.76 125 LYS B N 1
ATOM 2686 C CA . LYS B 1 125 ? 20.594 -13.104 41.399 1.00 39.73 125 LYS B CA 1
ATOM 2687 C C . LYS B 1 125 ? 20.644 -11.704 40.813 1.00 41.53 125 LYS B C 1
ATOM 2688 O O . LYS B 1 125 ? 19.829 -10.797 41.126 1.00 38.77 125 LYS B O 1
ATOM 2694 N N . GLU B 1 126 ? 21.644 -11.431 39.973 1.00 38.14 126 GLU B N 1
ATOM 2695 C CA . GLU B 1 126 ? 21.684 -10.068 39.352 1.00 39.97 126 GLU B CA 1
ATOM 2696 C C . GLU B 1 126 ? 20.547 -9.843 38.360 1.00 35.66 126 GLU B C 1
ATOM 2697 O O . GLU B 1 126 ? 19.858 -8.837 38.405 1.00 31.94 126 GLU B O 1
ATOM 2703 N N . ILE B 1 127 ? 20.308 -10.787 37.414 1.00 34.29 127 ILE B N 1
ATOM 2704 C CA . ILE B 1 127 ? 19.207 -10.432 36.452 1.00 29.56 127 ILE B CA 1
ATOM 2705 C C . ILE B 1 127 ? 17.835 -10.480 37.013 1.00 28.58 127 ILE B C 1
ATOM 2706 O O . ILE B 1 127 ? 16.864 -9.818 36.619 1.00 27.64 127 ILE B O 1
ATOM 2711 N N . LEU B 1 128 ? 17.626 -11.358 38.071 1.00 27.53 128 LEU B N 1
ATOM 2712 C CA . LEU B 1 128 ? 16.212 -11.459 38.572 1.00 28.16 128 LEU B CA 1
ATOM 2713 C C . LEU B 1 128 ? 15.849 -10.241 39.455 1.00 28.95 128 LEU B C 1
ATOM 2714 O O . LEU B 1 128 ? 14.712 -9.901 39.758 1.00 30.77 128 LEU B O 1
ATOM 2719 N N . ASN B 1 129 ? 16.891 -9.527 39.882 1.00 32.44 129 ASN B N 1
ATOM 2720 C CA . ASN B 1 129 ? 16.691 -8.315 40.640 1.00 36.22 129 ASN B CA 1
ATOM 2721 C C . AS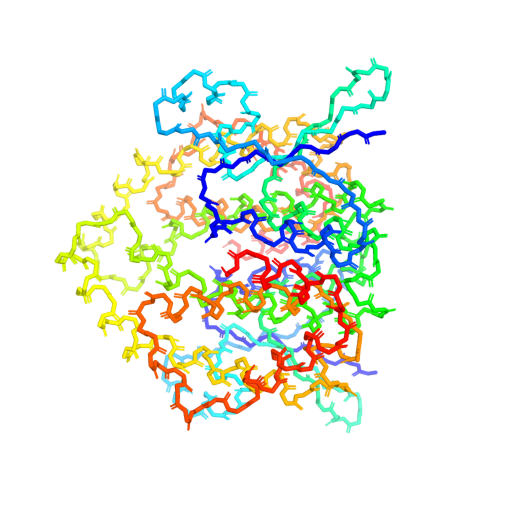N B 1 129 ? 16.859 -7.143 39.694 1.00 35.47 129 ASN B C 1
ATOM 2722 O O . ASN B 1 129 ? 16.817 -5.962 40.072 1.00 40.71 129 ASN B O 1
ATOM 2727 N N . GLY B 1 130 ? 17.075 -7.470 38.407 1.00 35.20 130 GLY B N 1
ATOM 2728 C CA . GLY B 1 130 ? 17.305 -6.500 37.413 1.00 33.97 130 GLY B CA 1
ATOM 2729 C C . GLY B 1 130 ? 16.355 -6.293 36.277 1.00 31.85 130 GLY B C 1
ATOM 2730 O O . GLY B 1 130 ? 15.174 -6.006 36.516 1.00 32.18 130 GLY B O 1
ATOM 2731 N N . LYS B 1 131 ? 16.870 -6.684 35.101 1.00 29.65 131 LYS B N 1
ATOM 2732 C CA . LYS B 1 131 ? 16.003 -6.412 33.939 1.00 31.76 131 LYS B CA 1
ATOM 2733 C C . LYS B 1 131 ? 14.879 -7.427 33.780 1.00 30.45 131 LYS B C 1
ATOM 2734 O O . LYS B 1 131 ? 13.906 -7.179 33.051 1.00 29.87 131 LYS B O 1
ATOM 2740 N N . VAL B 1 132 ? 15.013 -8.566 34.421 1.00 26.76 132 VAL B N 1
ATOM 2741 C CA . VAL B 1 132 ? 13.998 -9.619 34.270 1.00 26.89 132 VAL B CA 1
ATOM 2742 C C . VAL B 1 132 ? 12.614 -9.132 34.653 1.00 27.52 132 VAL B C 1
ATOM 2743 O O . VAL B 1 132 ? 11.697 -9.160 33.892 1.00 26.66 132 VAL B O 1
ATOM 2747 N N . PRO B 1 133 ? 12.380 -8.628 35.884 1.00 27.90 133 PRO B N 1
ATOM 2748 C CA . PRO B 1 133 ? 11.045 -8.144 36.182 1.00 25.01 133 PRO B CA 1
ATOM 2749 C C . PRO B 1 133 ? 10.633 -6.979 35.390 1.00 24.28 133 PRO B C 1
ATOM 2750 O O . PRO B 1 133 ? 9.423 -6.722 35.155 1.00 26.85 133 PRO B O 1
ATOM 2754 N N . VAL B 1 134 ? 11.564 -6.097 35.035 1.00 23.30 134 VAL B N 1
ATOM 2755 C CA . VAL B 1 134 ? 11.214 -4.960 34.208 1.00 24.49 134 VAL B CA 1
ATOM 2756 C C . VAL B 1 134 ? 10.616 -5.401 32.864 1.00 23.43 134 VAL B C 1
ATOM 2757 O O . VAL B 1 134 ? 9.557 -4.922 32.363 1.00 24.23 134 VAL B O 1
ATOM 2761 N N . LEU B 1 135 ? 11.251 -6.392 32.296 1.00 22.52 135 LEU B N 1
ATOM 2762 C CA . LEU B 1 135 ? 10.810 -6.936 31.000 1.00 23.31 135 LEU B CA 1
ATOM 2763 C C . LEU B 1 135 ? 9.540 -7.762 31.112 1.00 22.51 135 LEU B C 1
ATOM 2764 O O . LEU B 1 135 ? 8.654 -7.676 30.299 1.00 23.24 135 LEU B O 1
ATOM 2769 N N . LEU B 1 136 ? 9.312 -8.459 32.253 1.00 21.34 136 LEU B N 1
ATOM 2770 C CA . LEU B 1 136 ? 8.044 -9.214 32.457 1.00 20.39 136 LEU B CA 1
ATOM 2771 C C . LEU B 1 136 ? 6.952 -8.162 32.561 1.00 23.05 136 LEU B C 1
ATOM 2772 O O . LEU B 1 136 ? 5.845 -8.395 32.067 1.00 25.32 136 LEU B O 1
ATOM 2777 N N . ASP B 1 137 ? 7.199 -7.006 33.229 1.00 24.81 137 ASP B N 1
ATOM 2778 C CA . ASP B 1 137 ? 6.115 -5.993 33.314 1.00 26.95 137 ASP B CA 1
ATOM 2779 C C . ASP B 1 137 ? 5.804 -5.392 31.936 1.00 25.53 137 ASP B C 1
ATOM 2780 O O . ASP B 1 137 ? 4.628 -5.140 31.625 1.00 26.37 137 ASP B O 1
ATOM 2785 N N . ILE B 1 138 ? 6.756 -5.125 31.083 1.00 22.03 138 ILE B N 1
ATOM 2786 C CA . ILE B 1 138 ? 6.569 -4.583 29.725 1.00 22.72 138 ILE B CA 1
ATOM 2787 C C . ILE B 1 138 ? 5.747 -5.597 28.944 1.00 23.75 138 ILE B C 1
ATOM 2788 O O . ILE B 1 138 ? 4.780 -5.262 28.249 1.00 27.54 138 ILE B O 1
ATOM 2793 N N . ILE B 1 139 ? 6.126 -6.887 29.023 1.00 23.56 139 ILE B N 1
ATOM 2794 C CA . ILE B 1 139 ? 5.427 -7.974 28.406 1.00 21.28 139 ILE B CA 1
ATOM 2795 C C . ILE B 1 139 ? 3.956 -8.021 28.898 1.00 23.51 139 ILE B C 1
ATOM 2796 O O . ILE B 1 139 ? 3.133 -8.060 27.999 1.00 25.59 139 ILE B O 1
ATOM 2801 N N . CYS B 1 140 ? 3.793 -7.929 30.234 1.00 23.80 140 CYS B N 1
ATOM 2802 C CA . CYS B 1 140 ? 2.352 -7.905 30.706 1.00 25.30 140 CYS B CA 1
ATOM 2803 C C . CYS B 1 140 ? 1.620 -6.751 30.094 1.00 26.67 140 CYS B C 1
ATOM 2804 O O . CYS B 1 140 ? 0.452 -6.947 29.689 1.00 26.50 140 CYS B O 1
ATOM 2807 N N . GLU B 1 141 ? 2.249 -5.580 29.921 1.00 27.39 141 GLU B N 1
ATOM 2808 C CA . GLU B 1 141 ? 1.451 -4.482 29.355 1.00 29.47 141 GLU B CA 1
ATOM 2809 C C . GLU B 1 141 ? 1.206 -4.687 27.877 1.00 28.03 141 GLU B C 1
ATOM 2810 O O . GLU B 1 141 ? 0.113 -4.340 27.416 1.00 29.57 141 GLU B O 1
ATOM 2816 N N . SER B 1 142 ? 2.075 -5.326 27.136 1.00 23.16 142 SER B N 1
ATOM 2817 C CA . SER B 1 142 ? 1.884 -5.677 25.764 1.00 21.31 142 SER B CA 1
ATOM 2818 C C . SER B 1 142 ? 0.604 -6.583 25.682 1.00 23.66 142 SER B C 1
ATOM 2819 O O . SER B 1 142 ? -0.090 -6.394 24.746 1.00 27.34 142 SER B O 1
ATOM 2822 N N . LEU B 1 143 ? 0.599 -7.623 26.530 1.00 24.76 143 LEU B N 1
ATOM 2823 C CA . LEU B 1 143 ? -0.435 -8.597 26.511 1.00 25.32 143 LEU B CA 1
ATOM 2824 C C . LEU B 1 143 ? -1.826 -7.917 26.760 1.00 26.25 143 LEU B C 1
ATOM 2825 O O . LEU B 1 143 ? -2.733 -8.273 26.058 1.00 28.62 143 LEU B O 1
ATOM 2830 N N . LYS B 1 144 ? -1.843 -7.022 27.712 1.00 31.61 144 LYS B N 1
ATOM 2831 C CA . LYS B 1 144 ? -3.059 -6.260 28.011 1.00 34.43 144 LYS B CA 1
ATOM 2832 C C . LYS B 1 144 ? -3.580 -5.543 26.802 1.00 35.32 144 LYS B C 1
ATOM 2833 O O . LYS B 1 144 ? -4.806 -5.415 26.656 1.00 37.11 144 LYS B O 1
ATOM 2839 N N . ALA B 1 145 ? -2.774 -4.999 25.904 1.00 29.89 145 ALA B N 1
ATOM 2840 C CA . ALA B 1 145 ? -3.117 -4.256 24.739 1.00 29.02 145 ALA B CA 1
ATOM 2841 C C . ALA B 1 145 ? -3.556 -5.014 23.514 1.00 27.88 145 ALA B C 1
ATOM 2842 O O . ALA B 1 145 ? -3.902 -4.439 22.503 1.00 31.51 145 ALA B O 1
ATOM 2844 N N . SER B 1 146 ? -3.501 -6.357 23.548 1.00 29.53 146 SER B N 1
ATOM 2845 C CA . SER B 1 146 ? -3.936 -7.147 22.440 1.00 29.64 146 SER B CA 1
ATOM 2846 C C . SER B 1 146 ? -5.463 -6.867 22.167 1.00 32.27 146 SER B C 1
ATOM 2847 O O . SER B 1 146 ? -6.126 -6.777 23.168 1.00 33.83 146 SER B O 1
ATOM 2850 N N . THR B 1 147 ? -5.829 -6.992 20.904 1.00 35.13 147 THR B N 1
ATOM 2851 C CA . THR B 1 147 ? -7.260 -6.854 20.555 1.00 35.02 147 THR B CA 1
ATOM 2852 C C . THR B 1 147 ? -7.930 -8.184 20.826 1.00 38.08 147 THR B C 1
ATOM 2853 O O . THR B 1 147 ? -9.160 -8.285 20.767 1.00 39.55 147 THR B O 1
ATOM 2857 N N . GLY B 1 148 ? -7.199 -9.257 21.173 1.00 36.66 148 GLY B N 1
ATOM 2858 C CA . GLY B 1 148 ? -7.754 -10.557 21.489 1.00 35.03 148 GLY B CA 1
ATOM 2859 C C . GLY B 1 148 ? -7.103 -11.256 22.684 1.00 29.93 148 GLY B C 1
ATOM 2860 O O . GLY B 1 148 ? -6.442 -10.586 23.467 1.00 34.82 148 GLY B O 1
ATOM 2861 N N . LYS B 1 149 ? -7.326 -12.550 22.834 1.00 31.66 149 LYS B N 1
ATOM 2862 C CA . LYS B 1 149 ? -6.940 -13.290 24.022 1.00 31.25 149 LYS B CA 1
ATOM 2863 C C . LYS B 1 149 ? -5.466 -13.777 23.950 1.00 30.24 149 LYS B C 1
ATOM 2864 O O . LYS B 1 149 ? -4.990 -14.301 24.982 1.00 30.84 149 LYS B O 1
ATOM 2870 N N . LEU B 1 150 ? -4.912 -13.591 22.747 1.00 29.89 150 LEU B N 1
ATOM 2871 C CA . LEU B 1 150 ? -3.488 -14.138 22.682 1.00 26.48 150 LEU B CA 1
ATOM 2872 C C . LEU B 1 150 ? -2.574 -12.922 22.720 1.00 27.43 150 LEU B C 1
ATOM 2873 O O . LEU B 1 150 ? -3.026 -11.803 22.798 1.00 28.23 150 LEU B O 1
ATOM 2878 N N . ALA B 1 151 ? -1.289 -13.133 22.341 1.00 29.48 151 ALA B N 1
ATOM 2879 C CA . ALA B 1 151 ? -0.411 -11.955 22.297 1.00 29.95 151 ALA B CA 1
ATOM 2880 C C . ALA B 1 151 ? -0.845 -10.934 21.296 1.00 27.68 151 ALA B C 1
ATOM 2881 O O . ALA B 1 151 ? -0.721 -9.707 21.475 1.00 30.76 151 ALA B O 1
ATOM 2883 N N . VAL B 1 152 ? -1.298 -11.285 20.130 1.00 28.02 152 VAL B N 1
ATOM 2884 C CA . VAL B 1 152 ? -1.779 -10.397 19.080 1.00 31.45 152 VAL B CA 1
ATOM 2885 C C . VAL B 1 152 ? -3.088 -10.990 18.458 1.00 34.28 152 VAL B C 1
ATOM 2886 O O . VAL B 1 152 ? -3.135 -12.052 17.829 1.00 30.99 152 VAL B O 1
ATOM 2890 N N . GLY B 1 153 ? -4.131 -10.190 18.644 1.00 33.64 153 GLY B N 1
ATOM 2891 C CA . GLY B 1 153 ? -5.449 -10.667 18.213 1.00 34.89 153 GLY B CA 1
ATOM 2892 C C . GLY B 1 153 ? -5.782 -11.938 18.994 1.00 33.20 153 GLY B C 1
ATOM 2893 O O . GLY B 1 153 ? -5.396 -12.202 20.150 1.00 30.05 153 GLY B O 1
ATOM 2894 N N . ASP B 1 154 ? -6.600 -12.755 18.329 1.00 34.24 154 ASP B N 1
ATOM 2895 C CA . ASP B 1 154 ? -7.175 -13.899 18.980 1.00 35.96 154 ASP B CA 1
ATOM 2896 C C . ASP B 1 154 ? -6.668 -15.227 18.444 1.00 36.27 154 ASP B C 1
ATOM 2897 O O . ASP B 1 154 ? -7.074 -16.224 19.083 1.00 35.91 154 ASP B O 1
ATOM 2902 N N . LYS B 1 155 ? -5.838 -15.198 17.393 1.00 37.04 155 LYS B N 1
ATOM 2903 C CA . LYS B 1 155 ? -5.221 -16.368 16.796 1.00 33.47 155 LYS B CA 1
ATOM 2904 C C . LYS B 1 155 ? -3.701 -16.485 17.004 1.00 33.40 155 LYS B C 1
ATOM 2905 O O . LYS B 1 155 ? -3.018 -15.505 17.303 1.00 31.74 155 LYS B O 1
ATOM 2911 N N . VAL B 1 156 ? -3.254 -17.718 16.971 1.00 29.73 156 VAL B N 1
ATOM 2912 C CA . VAL B 1 156 ? -1.833 -17.973 17.285 1.00 29.09 156 VAL B CA 1
ATOM 2913 C C . VAL B 1 156 ? -0.948 -17.184 16.315 1.00 28.78 156 VAL B C 1
ATOM 2914 O O . VAL B 1 156 ? -1.072 -17.145 15.081 1.00 28.80 156 VAL B O 1
ATOM 2918 N N . THR B 1 157 ? 0.118 -16.648 16.963 1.00 28.13 157 THR B N 1
ATOM 2919 C CA . THR B 1 157 ? 1.164 -16.011 16.150 1.00 26.67 157 THR B CA 1
ATOM 2920 C C . THR B 1 157 ? 2.539 -16.504 16.691 1.00 23.79 157 THR B C 1
ATOM 2921 O O . THR B 1 157 ? 2.679 -16.946 17.851 1.00 24.67 157 THR B O 1
ATOM 2925 N N . LEU B 1 158 ? 3.562 -16.075 15.982 1.00 26.54 158 LEU B N 1
ATOM 2926 C CA . LEU B 1 158 ? 4.949 -16.476 16.423 1.00 22.83 158 LEU B CA 1
ATOM 2927 C C . LEU B 1 158 ? 5.216 -15.849 17.791 1.00 23.77 158 LEU B C 1
ATOM 2928 O O . LEU B 1 158 ? 5.956 -16.381 18.648 1.00 23.18 158 LEU B O 1
ATOM 2933 N N . ALA B 1 159 ? 4.678 -14.658 17.983 1.00 22.92 159 ALA B N 1
ATOM 2934 C CA . ALA B 1 159 ? 4.818 -13.983 19.320 1.00 21.79 159 ALA B CA 1
ATOM 2935 C C . ALA B 1 159 ? 4.418 -14.860 20.455 1.00 22.44 159 ALA B C 1
ATOM 2936 O O . ALA B 1 159 ? 4.969 -14.856 21.570 1.00 24.35 159 ALA B O 1
ATOM 2938 N N . ASP B 1 160 ? 3.230 -15.570 20.324 1.00 22.26 160 ASP B N 1
ATOM 2939 C CA . ASP B 1 160 ? 2.862 -16.440 21.451 1.00 26.44 160 ASP B CA 1
ATOM 2940 C C . ASP B 1 160 ? 3.907 -17.536 21.754 1.00 22.37 160 ASP B C 1
ATOM 2941 O O . ASP B 1 160 ? 4.083 -17.809 22.919 1.00 23.33 160 ASP B O 1
ATOM 2946 N N . LEU B 1 161 ? 4.481 -18.111 20.700 1.00 23.86 161 LEU B N 1
ATOM 2947 C CA . LEU B 1 161 ? 5.392 -19.231 20.878 1.00 24.56 161 LEU B CA 1
ATOM 2948 C C . LEU B 1 161 ? 6.797 -18.785 21.391 1.00 24.55 161 LEU B C 1
ATOM 2949 O O . LEU B 1 161 ? 7.273 -19.386 22.324 1.00 25.76 161 LEU B O 1
ATOM 2954 N N . VAL B 1 162 ? 7.204 -17.600 20.919 1.00 23.46 162 VAL B N 1
ATOM 2955 C CA . VAL B 1 162 ? 8.493 -17.139 21.488 1.00 21.09 162 VAL B CA 1
ATOM 2956 C C . VAL B 1 162 ? 8.273 -16.798 22.951 1.00 23.09 162 VAL B C 1
ATOM 2957 O O . VAL B 1 162 ? 9.108 -16.944 23.799 1.00 24.39 162 VAL B O 1
ATOM 2961 N N . LEU B 1 163 ? 7.049 -16.165 23.279 1.00 20.61 163 LEU B N 1
ATOM 2962 C CA . LEU B 1 163 ? 6.900 -15.904 24.722 1.00 20.30 163 LEU B CA 1
ATOM 2963 C C . LEU B 1 163 ? 6.863 -17.152 25.585 1.00 23.16 163 LEU B C 1
ATOM 2964 O O . LEU B 1 163 ? 7.494 -17.093 26.673 1.00 25.79 163 LEU B O 1
ATOM 2969 N N . ILE B 1 164 ? 6.126 -18.244 25.163 1.00 24.76 164 ILE B N 1
ATOM 2970 C CA . ILE B 1 164 ? 6.172 -19.379 26.144 1.00 26.73 164 ILE B CA 1
ATOM 2971 C C . ILE B 1 164 ? 7.579 -19.931 26.213 1.00 24.93 164 ILE B C 1
ATOM 2972 O O . ILE B 1 164 ? 7.928 -20.262 27.385 1.00 26.34 164 ILE B O 1
ATOM 2977 N N . ALA B 1 165 ? 8.402 -20.031 25.197 1.00 23.15 165 ALA B N 1
ATOM 2978 C CA . ALA B 1 165 ? 9.785 -20.489 25.304 1.00 25.83 165 ALA B CA 1
ATOM 2979 C C . ALA B 1 165 ? 10.574 -19.648 26.317 1.00 23.38 165 ALA B C 1
ATOM 2980 O O . ALA B 1 165 ? 11.373 -20.140 27.143 1.00 28.92 165 ALA B O 1
ATOM 2982 N N . VAL B 1 166 ? 10.459 -18.300 26.213 1.00 24.30 166 VAL B N 1
ATOM 2983 C CA . VAL B 1 166 ? 11.230 -17.444 27.115 1.00 24.45 166 VAL B CA 1
ATOM 2984 C C . VAL B 1 166 ? 10.763 -17.543 28.548 1.00 26.04 166 VAL B C 1
ATOM 2985 O O . VAL B 1 166 ? 11.525 -17.482 29.477 1.00 26.18 166 VAL B O 1
ATOM 2992 N N . ILE B 1 167 ? 9.425 -17.606 28.774 1.00 24.88 167 ILE B N 1
ATOM 2993 C CA . ILE B 1 167 ? 8.957 -17.738 30.170 1.00 26.01 167 ILE B CA 1
ATOM 2994 C C . ILE B 1 167 ? 9.449 -19.060 30.781 1.00 26.61 167 ILE B C 1
ATOM 2995 O O . ILE B 1 167 ? 9.820 -19.040 31.959 1.00 24.59 167 ILE B O 1
ATOM 3000 N N . ASP B 1 168 ? 9.538 -20.178 30.061 1.00 25.06 168 ASP B N 1
ATOM 3001 C CA . ASP B 1 168 ? 10.097 -21.459 30.539 1.00 22.61 168 ASP B CA 1
ATOM 3002 C C . ASP B 1 168 ? 11.534 -21.258 30.944 1.00 28.40 168 ASP B C 1
ATOM 3003 O O . ASP B 1 168 ? 12.077 -21.843 31.905 1.00 27.58 168 ASP B O 1
ATOM 3008 N N . HIS B 1 169 ? 12.252 -20.412 30.213 1.00 22.67 169 HIS B N 1
ATOM 3009 C CA . HIS B 1 169 ? 13.674 -20.133 30.593 1.00 24.86 169 HIS B CA 1
ATOM 3010 C C . HIS B 1 169 ? 13.683 -19.379 31.928 1.00 26.62 169 HIS B C 1
ATOM 3011 O O . HIS B 1 169 ? 14.582 -19.601 32.740 1.00 30.80 169 HIS B O 1
ATOM 3018 N N . VAL B 1 170 ? 12.862 -18.394 32.209 1.00 25.38 170 VAL B N 1
ATOM 3019 C CA . VAL B 1 170 ? 12.879 -17.603 33.463 1.00 20.86 170 VAL B CA 1
ATOM 3020 C C . VAL B 1 170 ? 12.606 -18.645 34.591 1.00 25.17 170 VAL B C 1
ATOM 3021 O O . VAL B 1 170 ? 13.262 -18.505 35.582 1.00 30.47 170 VAL B O 1
ATOM 3025 N N . THR B 1 171 ? 11.552 -19.417 34.462 1.00 27.37 171 THR B N 1
ATOM 3026 C CA . THR B 1 171 ? 11.292 -20.410 35.586 1.00 27.92 171 THR B CA 1
ATOM 3027 C C . THR B 1 171 ? 12.362 -21.451 35.707 1.00 34.06 171 THR B C 1
ATOM 3028 O O . THR B 1 171 ? 12.420 -22.100 36.781 1.00 30.79 171 THR B O 1
ATOM 3032 N N . ASP B 1 172 ? 13.118 -21.741 34.633 1.00 34.30 172 ASP B N 1
ATOM 3033 C CA . ASP B 1 172 ? 14.312 -22.524 34.788 1.00 36.21 172 ASP B CA 1
ATOM 3034 C C . ASP B 1 172 ? 15.262 -21.850 35.802 1.00 36.72 172 ASP B C 1
ATOM 3035 O O . ASP B 1 172 ? 16.021 -22.644 36.355 1.00 37.90 172 ASP B O 1
ATOM 3040 N N . LEU B 1 173 ? 15.377 -20.538 35.903 1.00 31.96 173 LEU B N 1
ATOM 3041 C CA . LEU B 1 173 ? 16.288 -19.886 36.782 1.00 36.22 173 LEU B CA 1
ATOM 3042 C C . LEU B 1 173 ? 15.687 -19.824 38.209 1.00 36.51 173 LEU B C 1
ATOM 3043 O O . LEU B 1 173 ? 16.456 -20.098 39.118 1.00 38.63 173 LEU B O 1
ATOM 3048 N N . ASP B 1 174 ? 14.380 -19.612 38.301 1.00 34.47 174 ASP B N 1
ATOM 3049 C CA . ASP B 1 174 ? 13.769 -19.618 39.650 1.00 35.52 174 ASP B CA 1
ATOM 3050 C C . ASP B 1 174 ? 12.367 -20.147 39.425 1.00 30.65 174 ASP B C 1
ATOM 3051 O O . ASP B 1 174 ? 11.532 -19.348 38.922 1.00 32.17 174 ASP B O 1
ATOM 3056 N N . LYS B 1 175 ? 12.033 -21.394 39.762 1.00 36.35 175 LYS B N 1
ATOM 3057 C CA . LYS B 1 175 ? 10.663 -21.855 39.407 1.00 33.76 175 LYS B CA 1
ATOM 3058 C C . LYS B 1 175 ? 9.541 -21.087 40.074 1.00 35.28 175 LYS B C 1
ATOM 3059 O O . LYS B 1 175 ? 8.342 -21.165 39.642 1.00 32.59 175 LYS B O 1
ATOM 3065 N N . GLU B 1 176 ? 9.739 -20.270 41.095 1.00 32.52 176 GLU B N 1
ATOM 3066 C CA . GLU B 1 176 ? 8.723 -19.546 41.820 1.00 35.54 176 GLU B CA 1
ATOM 3067 C C . GLU B 1 176 ? 8.608 -18.092 41.405 1.00 36.68 176 GLU B C 1
ATOM 3068 O O . GLU B 1 176 ? 7.737 -17.318 41.808 1.00 38.66 176 GLU B O 1
ATOM 3074 N N . PHE B 1 177 ? 9.519 -17.621 40.520 1.00 33.70 177 PHE B N 1
ATOM 3075 C CA . PHE B 1 177 ? 9.551 -16.233 40.167 1.00 33.37 177 PHE B CA 1
ATOM 3076 C C . PHE B 1 177 ? 8.227 -15.602 39.793 1.00 31.78 177 PHE B C 1
ATOM 3077 O O . PHE B 1 177 ? 7.960 -14.411 40.127 1.00 31.75 177 PHE B O 1
ATOM 3085 N N . LEU B 1 178 ? 7.438 -16.306 39.049 1.00 30.27 178 LEU B N 1
ATOM 3086 C CA . LEU B 1 178 ? 6.135 -15.756 38.628 1.00 32.04 178 LEU B CA 1
ATOM 3087 C C . LEU B 1 178 ? 4.950 -16.240 39.432 1.00 33.86 178 LEU B C 1
ATOM 3088 O O . LEU B 1 178 ? 3.815 -15.815 39.127 1.00 35.72 178 LEU B O 1
ATOM 3093 N N . THR B 1 179 ? 5.198 -16.890 40.557 1.00 33.55 179 THR B N 1
ATOM 3094 C CA . THR B 1 179 ? 4.004 -17.361 41.325 1.00 37.90 179 THR B CA 1
ATOM 3095 C C . THR B 1 179 ? 3.346 -16.162 41.966 1.00 35.71 179 THR B C 1
ATOM 3096 O O . THR B 1 179 ? 3.928 -15.273 42.569 1.00 36.38 179 THR B O 1
ATOM 3100 N N . GLY B 1 180 ? 2.015 -16.108 41.854 1.00 38.39 180 GLY B N 1
ATOM 3101 C CA . GLY B 1 180 ? 1.239 -15.001 42.371 1.00 40.12 180 GLY B CA 1
ATOM 3102 C C . GLY B 1 180 ? 1.471 -13.626 41.812 1.00 42.45 180 GLY B C 1
ATOM 3103 O O . GLY B 1 180 ? 1.065 -12.585 42.366 1.00 42.67 180 GLY B O 1
ATOM 3104 N N . LYS B 1 181 ? 2.110 -13.510 40.637 1.00 36.81 181 LYS B N 1
ATOM 3105 C CA . LYS B 1 181 ? 2.429 -12.246 39.988 1.00 37.40 181 LYS B CA 1
ATOM 3106 C C . LYS B 1 181 ? 2.229 -12.398 38.475 1.00 34.03 181 LYS B C 1
ATOM 3107 O O . LYS B 1 181 ? 1.922 -13.496 38.059 1.00 34.15 181 LYS B O 1
ATOM 3113 N N . TYR B 1 182 ? 2.282 -11.301 37.749 1.00 30.27 182 TYR B N 1
ATOM 3114 C CA . TYR B 1 182 ? 2.176 -11.309 36.293 1.00 30.78 182 TYR B CA 1
ATOM 3115 C C . TYR B 1 182 ? 1.025 -12.153 35.802 1.00 31.23 182 TYR B C 1
ATOM 3116 O O . TYR B 1 182 ? 1.175 -13.028 34.941 1.00 30.77 182 TYR B O 1
ATOM 3125 N N . PRO B 1 183 ? -0.219 -11.826 36.151 1.00 32.20 183 PRO B N 1
ATOM 3126 C CA . PRO B 1 183 ? -1.393 -12.606 35.768 1.00 32.99 183 PRO B CA 1
ATOM 3127 C C . PRO B 1 183 ? -1.630 -12.739 34.295 1.00 32.01 183 PRO B C 1
ATOM 3128 O O . PRO B 1 183 ? -2.087 -13.767 33.779 1.00 31.91 183 PRO B O 1
ATOM 3132 N N . GLU B 1 184 ? -1.278 -11.677 33.538 1.00 31.04 184 GLU B N 1
ATOM 3133 C CA . GLU B 1 184 ? -1.457 -11.679 32.102 1.00 31.50 184 GLU B CA 1
ATOM 3134 C C . GLU B 1 184 ? -0.630 -12.787 31.445 1.00 28.37 184 GLU B C 1
ATOM 3135 O O . GLU B 1 184 ? -1.002 -13.350 30.387 1.00 28.03 184 GLU B O 1
ATOM 3141 N N . ILE B 1 185 ? 0.590 -13.008 31.981 1.00 27.14 185 ILE B N 1
ATOM 3142 C CA . ILE B 1 185 ? 1.423 -14.091 31.370 1.00 26.90 185 ILE B CA 1
ATOM 3143 C C . ILE B 1 185 ? 0.812 -15.443 31.700 1.00 26.28 185 ILE B C 1
ATOM 3144 O O . ILE B 1 185 ? 0.777 -16.317 30.816 1.00 26.52 185 ILE B O 1
ATOM 3149 N N . HIS B 1 186 ? 0.435 -15.725 32.961 1.00 28.39 186 HIS B N 1
ATOM 3150 C CA . HIS B 1 186 ? -0.255 -16.988 33.237 1.00 30.82 186 HIS B CA 1
ATOM 3151 C C . HIS B 1 186 ? -1.464 -17.162 32.316 1.00 29.08 186 HIS B C 1
ATOM 3152 O O . HIS B 1 186 ? -1.694 -18.238 31.768 1.00 29.88 186 HIS B O 1
ATOM 3159 N N . LYS B 1 187 ? -2.243 -16.118 32.229 1.00 29.28 187 LYS B N 1
ATOM 3160 C CA . LYS B 1 187 ? -3.479 -16.133 31.450 1.00 31.70 187 LYS B CA 1
ATOM 3161 C C . LYS B 1 187 ? -3.155 -16.435 30.023 1.00 29.82 187 LYS B C 1
ATOM 3162 O O . LYS B 1 187 ? -3.834 -17.099 29.286 1.00 29.17 187 LYS B O 1
ATOM 3168 N N . HIS B 1 188 ? -2.044 -15.754 29.524 1.00 29.66 188 HIS B N 1
ATOM 3169 C CA . HIS B 1 188 ? -1.656 -15.993 28.129 1.00 26.09 188 HIS B CA 1
ATOM 3170 C C . HIS B 1 188 ? -1.454 -17.450 27.850 1.00 24.70 188 HIS B C 1
ATOM 3171 O O . HIS B 1 188 ? -1.803 -18.024 26.819 1.00 27.04 188 HIS B O 1
ATOM 3178 N N . ARG B 1 189 ? -0.727 -18.170 28.700 1.00 29.00 189 ARG B N 1
ATOM 3179 C CA . ARG B 1 189 ? -0.364 -19.533 28.553 1.00 30.07 189 ARG B CA 1
ATOM 3180 C C . ARG B 1 189 ? -1.674 -20.391 28.603 1.00 31.29 189 ARG B C 1
ATOM 3181 O O . ARG B 1 189 ? -1.758 -21.204 27.656 1.00 32.45 189 ARG B O 1
ATOM 3189 N N . GLU B 1 190 ? -2.527 -20.096 29.545 1.00 35.20 190 GLU B N 1
ATOM 3190 C CA . GLU B 1 190 ? -3.816 -20.916 29.530 1.00 35.52 190 GLU B CA 1
ATOM 3191 C C . GLU B 1 190 ? -4.561 -20.725 28.265 1.00 32.76 190 GLU B C 1
ATOM 3192 O O . GLU B 1 190 ? -4.998 -21.638 27.492 1.00 35.58 190 GLU B O 1
ATOM 3198 N N . ASN B 1 191 ? -4.704 -19.515 27.767 1.00 33.43 191 ASN B N 1
ATOM 3199 C CA . ASN B 1 191 ? -5.388 -19.186 26.513 1.00 31.92 191 ASN B CA 1
ATOM 3200 C C . ASN B 1 191 ? -4.801 -19.820 25.280 1.00 33.74 191 ASN B C 1
ATOM 3201 O O . ASN B 1 191 ? -5.398 -20.239 24.302 1.00 33.74 191 ASN B O 1
ATOM 3206 N N . LEU B 1 192 ? -3.426 -19.745 25.127 1.00 31.01 192 LEU B N 1
ATOM 3207 C CA . LEU B 1 192 ? -2.745 -20.335 24.033 1.00 30.05 192 LEU B CA 1
ATOM 3208 C C . LEU B 1 192 ? -2.887 -21.891 24.016 1.00 29.02 192 LEU B C 1
ATOM 3209 O O . LEU B 1 192 ? -3.065 -22.452 22.955 1.00 28.48 192 LEU B O 1
ATOM 3214 N N . LEU B 1 193 ? -2.780 -22.485 25.158 1.00 31.12 193 LEU B N 1
ATOM 3215 C CA . LEU B 1 193 ? -2.923 -24.006 25.167 1.00 35.17 193 LEU B CA 1
ATOM 3216 C C . LEU B 1 193 ? -4.374 -24.358 24.865 1.00 35.59 193 LEU B C 1
ATOM 3217 O O . LEU B 1 193 ? -4.673 -25.325 24.118 1.00 33.77 193 LEU B O 1
ATOM 3222 N N . ALA B 1 194 ? -5.317 -23.504 25.278 1.00 36.46 194 ALA B N 1
ATOM 3223 C CA . ALA B 1 194 ? -6.715 -23.761 24.881 1.00 38.04 194 ALA B CA 1
ATOM 3224 C C . ALA B 1 194 ? -6.889 -23.501 23.399 1.00 41.10 194 ALA B C 1
ATOM 3225 O O . ALA B 1 194 ? -7.720 -24.101 22.684 1.00 43.92 194 ALA B O 1
ATOM 3227 N N . SER B 1 195 ? -6.138 -22.557 22.782 1.00 37.34 195 SER B N 1
ATOM 3228 C CA . SER B 1 195 ? -6.360 -22.224 21.379 1.00 38.43 195 SER B CA 1
ATOM 3229 C C . SER B 1 195 ? -5.671 -23.140 20.391 1.00 37.77 195 SER B C 1
ATOM 3230 O O . SER B 1 195 ? -5.840 -23.234 19.155 1.00 42.39 195 SER B O 1
ATOM 3233 N N . SER B 1 196 ? -4.657 -23.869 20.853 1.00 36.20 196 SER B N 1
ATOM 3234 C CA . SER B 1 196 ? -3.813 -24.765 20.069 1.00 33.71 196 SER B CA 1
ATOM 3235 C C . SER B 1 196 ? -3.632 -26.116 20.707 1.00 35.25 196 SER B C 1
ATOM 3236 O O . SER B 1 196 ? -2.681 -26.417 21.451 1.00 30.31 196 SER B O 1
ATOM 3239 N N . PRO B 1 197 ? -4.611 -27.042 20.481 1.00 37.56 197 PRO B N 1
ATOM 3240 C CA . PRO B 1 197 ? -4.455 -28.431 20.923 1.00 37.37 197 PRO B CA 1
ATOM 3241 C C . PRO B 1 197 ? -3.148 -29.022 20.470 1.00 35.77 197 PRO B C 1
ATOM 3242 O O . PRO B 1 197 ? -2.551 -29.750 21.275 1.00 37.80 197 PRO B O 1
ATOM 3246 N N . ARG B 1 198 ? -2.649 -28.856 19.247 1.00 36.53 198 ARG B N 1
ATOM 3247 C CA . ARG B 1 198 ? -1.294 -29.426 18.935 1.00 37.37 198 ARG B CA 1
ATOM 3248 C C . ARG B 1 198 ? -0.239 -28.950 19.918 1.00 33.70 198 ARG B C 1
ATOM 3249 O O . ARG B 1 198 ? 0.638 -29.717 20.382 1.00 33.12 198 ARG B O 1
ATOM 3257 N N . LEU B 1 199 ? -0.102 -27.587 20.117 1.00 34.92 199 LEU B N 1
ATOM 3258 C CA . LEU B 1 199 ? 0.924 -27.133 21.041 1.00 30.66 199 LEU B CA 1
ATOM 3259 C C . LEU B 1 199 ? 0.742 -27.669 22.458 1.00 31.25 199 LEU B C 1
ATOM 3260 O O . LEU B 1 199 ? 1.713 -28.023 23.110 1.00 33.91 199 LEU B O 1
ATOM 3265 N N . ALA B 1 200 ? -0.490 -27.860 22.928 1.00 31.05 200 ALA B N 1
ATOM 3266 C CA . ALA B 1 200 ? -0.728 -28.378 24.287 1.00 35.38 200 ALA B CA 1
ATOM 3267 C C . ALA B 1 200 ? -0.258 -29.829 24.329 1.00 33.32 200 ALA B C 1
ATOM 3268 O O . ALA B 1 200 ? 0.364 -30.230 25.300 1.00 35.64 200 ALA B O 1
ATOM 3270 N N . LYS B 1 201 ? -0.533 -30.553 23.272 1.00 36.35 201 LYS B N 1
ATOM 3271 C CA . LYS B 1 201 ? -0.066 -31.981 23.239 1.00 40.29 201 LYS B CA 1
ATOM 3272 C C . LYS B 1 201 ? 1.451 -31.981 23.244 1.00 39.75 201 LYS B C 1
ATOM 3273 O O . LYS B 1 201 ? 2.188 -32.689 23.953 1.00 40.89 201 LYS B O 1
ATOM 3279 N N . TYR B 1 202 ? 2.022 -31.090 22.373 1.00 35.43 202 TYR B N 1
ATOM 3280 C CA . TYR B 1 202 ? 3.481 -31.025 22.304 1.00 35.47 202 TYR B CA 1
ATOM 3281 C C . TYR B 1 202 ? 4.046 -30.749 23.674 1.00 36.83 202 TYR B C 1
ATOM 3282 O O . TYR B 1 202 ? 5.101 -31.333 24.029 1.00 43.03 202 TYR B O 1
ATOM 3291 N N . LEU B 1 203 ? 3.646 -29.758 24.425 1.00 36.90 203 LEU B N 1
ATOM 3292 C CA . LEU B 1 203 ? 4.170 -29.303 25.676 1.00 41.06 203 LEU B CA 1
ATOM 3293 C C . LEU B 1 203 ? 3.953 -30.341 26.802 1.00 46.08 203 LEU B C 1
ATOM 3294 O O . LEU B 1 203 ? 4.861 -30.524 27.611 1.00 47.54 203 LEU B O 1
ATOM 3299 N N . SER B 1 204 ? 2.756 -30.928 26.775 1.00 50.50 204 SER B N 1
ATOM 3300 C CA . SER B 1 204 ? 2.479 -31.977 27.751 1.00 54.97 204 SER B CA 1
ATOM 3301 C C . SER B 1 204 ? 3.341 -33.198 27.455 1.00 56.64 204 SER B C 1
ATOM 3302 O O . SER B 1 204 ? 3.910 -33.774 28.373 1.00 56.61 204 SER B O 1
ATOM 3305 N N . ASP B 1 205 ? 3.458 -33.632 26.189 1.00 58.79 205 ASP B N 1
ATOM 3306 C CA . ASP B 1 205 ? 4.281 -34.784 25.855 1.00 60.34 205 ASP B CA 1
ATOM 3307 C C . ASP B 1 205 ? 5.714 -34.501 26.293 1.00 62.19 205 ASP B C 1
ATOM 3308 O O . ASP B 1 205 ? 6.318 -35.247 27.063 1.00 62.59 205 ASP B O 1
ATOM 3313 N N . ARG B 1 206 ? 6.187 -33.328 25.843 1.00 61.55 206 ARG B N 1
ATOM 3314 C CA . ARG B 1 206 ? 7.545 -32.902 26.164 1.00 62.39 206 ARG B CA 1
ATOM 3315 C C . ARG B 1 206 ? 7.745 -32.931 27.676 1.00 63.81 206 ARG B C 1
ATOM 3316 O O . ARG B 1 206 ? 8.737 -33.508 28.113 1.00 62.56 206 ARG B O 1
ATOM 3324 N N . ALA B 1 207 ? 6.837 -32.360 28.461 1.00 66.13 207 ALA B N 1
ATOM 3325 C CA . ALA B 1 207 ? 7.000 -32.328 29.908 1.00 67.70 207 ALA B CA 1
ATOM 3326 C C . ALA B 1 207 ? 6.970 -33.730 30.529 1.00 69.49 207 ALA B C 1
ATOM 3327 O O . ALA B 1 207 ? 8.049 -34.223 30.910 1.00 69.74 207 ALA B O 1
#

B-factor: mean 34.7, std 10.31, range [14.61, 79.4]

Organism: Schistosoma bovis (NCBI:txid6184)